Protein AF-0000000084549643 (afdb_homodimer)

Sequence (432 aa):
MKVLVIGANGQVGKHLTKMIQEKDHFEARAMIRKEEQKSYFEDLGAETVLVDLEGEVEDMVKAAEGVDAIVFTAGSGPKTGPDKTITIDLDAAVKTIQAAEKAGVKRYVMVSSFDTTREEIQNAPDSFKPYVIAKHYADEWLRGTGLDVTIVHPGGLTNDEGTGKVKADVTVDRGEIAREDVARVLLAVLENDSTIRKEFQVINGDTEVSEAVKSLMKVLVIGANGQVGKHLTKMIQEKDHFEARAMIRKEEQKSYFEDLGAETVLVDLEGEVEDMVKAAEGVDAIVFTAGSGPKTGPDKTITIDLDAAVKTIQAAEKAGVKRYVMVSSFDTTREEIQNAPDSFKPYVIAKHYADEWLRGTGLDVTIVHPGGLTNDEGTGKVKADVTVDRGEIAREDVARVLLAVLENDSTIRKEFQVINGDTEVSEAVKSL

Radius of gyration: 23.78 Å; Cα contacts (8 Å, |Δi|>4): 952; chains: 2; bounding box: 43×71×49 Å

pLDDT: mean 98.06, std 1.55, range [86.06, 99.0]

Solvent-accessible surface area (backbone atoms only — not comparable to full-atom values): 21525 Å² total; per-residue (Å²): 82,36,32,32,31,35,29,19,82,39,74,40,21,41,44,31,45,53,54,32,50,71,36,84,68,38,37,30,34,34,33,31,73,50,76,88,59,43,59,67,43,46,73,61,70,28,46,74,41,82,46,57,65,77,57,60,49,65,58,43,21,60,65,38,52,88,36,53,28,38,36,41,52,52,60,52,54,89,92,48,56,51,48,42,29,42,42,36,35,19,48,24,47,46,35,47,52,50,12,27,59,75,43,67,27,46,35,38,37,38,54,51,56,54,59,52,47,71,68,46,40,70,69,38,55,80,90,49,23,42,52,34,48,26,37,27,53,30,50,51,55,57,68,70,46,91,53,44,28,28,42,39,14,42,32,51,73,38,91,50,80,50,81,55,30,25,42,57,33,73,72,66,78,90,43,45,22,25,29,47,34,52,20,49,42,53,54,41,46,74,73,31,76,73,36,50,76,37,60,34,18,34,22,55,45,86,33,48,37,63,58,36,55,68,69,91,84,36,30,32,30,35,27,18,81,40,74,41,21,41,43,31,44,53,52,34,50,72,34,86,67,37,37,29,33,35,34,31,73,51,75,88,60,42,61,68,42,46,74,60,69,29,47,74,42,81,46,55,66,77,57,59,48,66,57,43,21,60,65,38,51,89,35,53,30,37,36,40,53,53,60,53,55,90,91,48,54,50,47,41,29,41,41,35,34,19,48,24,48,45,36,46,53,53,12,27,60,76,43,67,29,46,36,37,36,38,54,51,56,56,59,53,46,71,67,46,40,69,67,39,56,80,90,49,25,44,53,33,48,24,37,25,54,29,50,51,55,57,67,70,47,90,52,45,29,26,42,38,12,42,31,50,73,37,90,50,83,52,82,53,30,26,41,58,34,74,72,65,77,92,42,45,22,25,30,47,34,52,20,49,42,53,55,42,46,75,74,31,76,73,38,49,76,38,60,32,18,35,24,54,48,85,32,47,38,63,58,36,55,66,70,89

Foldseek 3Di:
DEEEEAQLLDPLNVLLQLVQLVDPPGAYEYEDADPVSQVSSVVSVHHYAHDDLLDALVSLLVSLAPGQEYEYPDAPDDVDALVRLQSPLAVSLLSNLVSCVVNVHQHYEYEAAQDLDPVCLVPDDPRCNSNSPRRNVSVVSNLPDNGQYEYEHEAAEDQDDADQAKAKDQDDDHAYAYSSNVSVLVVLLVVDSVRGSHYMYMHGDHHHSNVNNNVD/DEEEEAQLLDPLNVLLQLVQLVDPPGAYEYEDADPVSQVSSVVSVHHYAHDDLLDALVSLLVSLAPGQEYEYPDAPDDVDALVRLQSPLAVSLLSNLVSCVVNVHQHYEYEAAQDLDPVCLVPDDPRCNSNSPRRNVSVVSNLPDNGQYEYEHEAAEDQDDADQAKAKDQDDDHEYAYSSNVSVLVVLCVVDSVRGSHYMYMHGDHHHSNVNNNVD

Secondary structure (DSSP, 8-state):
-EEEEETTTSHHHHHHHHHHHHSTT-EEEEEES-GGGHHHHHHTT-EEEE--TTS-HHHHHHHHTT-SEEEE-----TTS-HHHIIIIIIIIHHHHHHHHHHHT--EEEEE--S--SHHHHHHS-TTTHHHHHHHHHHHHHHHTSSSEEEEEEE-EEE-SPP-SEEEEESS--S-EEEHHHHHHHHHHHHT-GGGTTEEEEEEE-SEEHHHHHHT-/-EEEEETTTSHHHHHHHHHHHHSTT-EEEEEES-GGGHHHHHHTT-EEEE--TTS-HHHHHHHHTT-SEEEE-----TTS-HHHIIIIIIIIHHHHHHHHHHHT--EEEEE--S--SHHHHHHS-TTTHHHHHHHHHHHHHHHTSSSEEEEEEE-EEE-SPP-SEEEEESS--S-EEEHHHHHHHHHHHHT-GGGTTEEEEEEE-SEEHHHHHHT-

Structure (mmCIF, N/CA/C/O backbone):
data_AF-0000000084549643-model_v1
#
loop_
_entity.id
_entity.type
_entity.pdbx_description
1 polymer 'Sugar epimerase'
#
loop_
_atom_site.group_PDB
_atom_site.id
_atom_site.type_symbol
_atom_site.label_atom_id
_atom_site.label_alt_id
_atom_site.label_comp_id
_atom_site.label_asym_id
_atom_site.label_entity_id
_atom_site.label_seq_id
_atom_site.pdbx_PDB_ins_code
_atom_site.Cartn_x
_atom_site.Cartn_y
_atom_site.Cartn_z
_atom_site.occupancy
_atom_site.B_iso_or_equiv
_atom_site.auth_seq_id
_atom_site.auth_comp_id
_atom_site.auth_asym_id
_atom_site.auth_atom_id
_atom_site.pdbx_PDB_model_num
ATOM 1 N N . MET A 1 1 ? 7.383 22.422 22.062 1 97.38 1 MET A N 1
ATOM 2 C CA . MET A 1 1 ? 7.219 21.266 21.188 1 97.38 1 MET A CA 1
ATOM 3 C C . MET A 1 1 ? 7.723 21.562 19.781 1 97.38 1 MET A C 1
ATOM 5 O O . MET A 1 1 ? 7.309 22.547 19.172 1 97.38 1 MET A O 1
ATOM 9 N N . LYS A 1 2 ? 8.703 20.797 19.297 1 98.69 2 LYS A N 1
ATOM 10 C CA . LYS A 1 2 ? 9.219 20.969 17.938 1 98.69 2 LYS A CA 1
ATOM 11 C C . LYS A 1 2 ? 8.539 20 16.969 1 98.69 2 LYS A C 1
ATOM 13 O O . LYS A 1 2 ? 8.555 18.781 17.188 1 98.69 2 LYS A O 1
ATOM 18 N N . VAL A 1 3 ? 7.922 20.562 15.906 1 98.94 3 VAL A N 1
ATOM 19 C CA . VAL A 1 3 ? 7.066 19.766 15.031 1 98.94 3 VAL A CA 1
ATOM 20 C C . VAL A 1 3 ? 7.645 19.75 13.617 1 98.94 3 VAL A C 1
ATOM 22 O O . VAL A 1 3 ? 7.883 20.812 13.031 1 98.94 3 VAL A O 1
ATOM 25 N N . LEU A 1 4 ? 7.957 18.547 13.094 1 98.94 4 LEU A N 1
ATOM 26 C CA . LEU A 1 4 ? 8.273 18.406 11.672 1 98.94 4 LEU A CA 1
ATOM 27 C C . LEU A 1 4 ? 6.996 18.422 10.828 1 98.94 4 LEU A C 1
ATOM 29 O O . LEU A 1 4 ? 6.148 17.531 10.977 1 98.94 4 LEU A O 1
ATOM 33 N N . VAL A 1 5 ? 6.871 19.438 10 1 98.94 5 VAL A N 1
ATOM 34 C CA . VAL A 1 5 ? 5.723 19.547 9.109 1 98.94 5 VAL A CA 1
ATOM 35 C C . VAL A 1 5 ? 6.102 19.031 7.719 1 98.94 5 VAL A C 1
ATOM 37 O O . VAL A 1 5 ? 6.82 19.703 6.977 1 98.94 5 VAL A O 1
ATOM 40 N N . ILE A 1 6 ? 5.609 17.875 7.414 1 98.94 6 ILE A N 1
ATOM 41 C CA . ILE A 1 6 ? 5.848 17.266 6.105 1 98.94 6 ILE A CA 1
ATOM 42 C C . ILE A 1 6 ? 4.777 17.734 5.121 1 98.94 6 ILE A C 1
ATOM 44 O O . ILE A 1 6 ? 3.58 17.594 5.379 1 98.94 6 ILE A O 1
ATOM 48 N N . GLY A 1 7 ? 5.215 18.203 4.004 1 98.31 7 GLY A N 1
ATOM 49 C CA . GLY A 1 7 ? 4.305 18.922 3.115 1 98.31 7 GLY A CA 1
ATOM 50 C C . GLY A 1 7 ? 4.098 20.375 3.508 1 98.31 7 GLY A C 1
ATOM 51 O O . GLY A 1 7 ? 2.992 20.906 3.375 1 98.31 7 GLY A O 1
ATOM 52 N N . ALA A 1 8 ? 5.105 20.969 3.984 1 98.69 8 ALA A N 1
ATOM 53 C CA . ALA A 1 8 ? 5 22.312 4.559 1 98.69 8 ALA A CA 1
ATOM 54 C C . ALA A 1 8 ? 4.641 23.344 3.49 1 98.69 8 ALA A C 1
ATOM 56 O O . ALA A 1 8 ? 3.969 24.328 3.775 1 98.69 8 ALA A O 1
ATOM 57 N N . ASN A 1 9 ? 5.078 23.109 2.293 1 97.81 9 ASN A N 1
ATOM 58 C CA . ASN A 1 9 ? 4.848 24.109 1.245 1 97.81 9 ASN A CA 1
ATOM 59 C C . ASN A 1 9 ? 3.457 23.969 0.637 1 97.81 9 ASN A C 1
ATOM 61 O O . ASN A 1 9 ? 3.064 24.766 -0.215 1 97.81 9 ASN A O 1
ATOM 65 N N . GLY A 1 10 ? 2.748 22.891 0.952 1 97.44 10 GLY A N 1
ATOM 66 C CA . GLY A 1 10 ? 1.345 22.828 0.582 1 97.44 10 GLY A CA 1
ATOM 67 C C . GLY A 1 10 ? 0.485 23.844 1.306 1 97.44 10 GLY A C 1
ATOM 68 O O . GLY A 1 10 ? 0.945 24.5 2.246 1 97.44 10 GLY A O 1
ATOM 69 N N . GLN A 1 11 ? -0.763 23.938 0.928 1 97.38 11 GLN A N 1
ATOM 70 C CA . GLN A 1 11 ? -1.649 24.969 1.45 1 97.38 11 GLN A CA 1
ATOM 71 C C . GLN A 1 11 ? -1.941 24.75 2.932 1 97.38 11 GLN A C 1
ATOM 73 O O . GLN A 1 11 ? -1.834 25.672 3.736 1 97.38 11 GLN A O 1
ATOM 78 N N . VAL A 1 12 ? -2.285 23.516 3.342 1 98.69 12 VAL A N 1
ATOM 79 C CA . VAL A 1 12 ? -2.516 23.219 4.75 1 98.69 12 VAL A CA 1
ATOM 80 C C . VAL A 1 12 ? -1.214 23.375 5.535 1 98.69 12 VAL A C 1
ATOM 82 O O . VAL A 1 12 ? -1.204 23.953 6.621 1 98.69 12 VAL A O 1
ATOM 85 N N . GLY A 1 13 ? -0.062 22.859 4.98 1 98.75 13 GLY A N 1
ATOM 86 C CA . GLY A 1 13 ? 1.237 22.906 5.633 1 98.75 13 GLY A CA 1
ATOM 87 C C . GLY A 1 13 ? 1.698 24.328 5.934 1 98.75 13 GLY A C 1
ATOM 88 O O . GLY A 1 13 ? 2.236 24.594 7.012 1 98.75 13 GLY A O 1
ATOM 89 N N . LYS A 1 14 ? 1.473 25.203 4.973 1 98.69 14 LYS A N 1
ATOM 90 C CA . LYS A 1 14 ? 1.852 26.609 5.172 1 98.69 14 LYS A CA 1
ATOM 91 C C . LYS A 1 14 ? 1.07 27.234 6.324 1 98.69 14 LYS A C 1
ATOM 93 O O . LYS A 1 14 ? 1.646 27.906 7.172 1 98.69 14 LYS A O 1
ATOM 98 N N . HIS A 1 15 ? -0.234 27.016 6.355 1 98.81 15 HIS A N 1
ATOM 99 C CA . HIS A 1 15 ? -1.05 27.531 7.453 1 98.81 15 HIS A CA 1
ATOM 100 C C . HIS A 1 15 ? -0.576 26.969 8.789 1 98.81 15 HIS A C 1
ATOM 102 O O . HIS A 1 15 ? -0.434 27.719 9.766 1 98.81 15 HIS A O 1
ATOM 108 N N . LEU A 1 16 ? -0.317 25.672 8.828 1 98.88 16 LEU A N 1
ATOM 109 C CA . LEU A 1 16 ? 0.084 25.016 10.07 1 98.88 16 LEU A CA 1
ATOM 110 C C . LEU A 1 16 ? 1.417 25.562 10.562 1 98.88 16 LEU A C 1
ATOM 112 O O . LEU A 1 16 ? 1.559 25.891 11.742 1 98.88 16 LEU A O 1
ATOM 116 N N . THR A 1 17 ? 2.398 25.672 9.617 1 98.88 17 THR A N 1
ATOM 117 C CA . THR A 1 17 ? 3.715 26.172 9.992 1 98.88 17 THR A CA 1
ATOM 118 C C . THR A 1 17 ? 3.611 27.578 10.57 1 98.88 17 THR A C 1
ATOM 120 O O . THR A 1 17 ? 4.215 27.875 11.602 1 98.88 17 THR A O 1
ATOM 123 N N . LYS A 1 18 ? 2.828 28.406 9.922 1 98.69 18 LYS A N 1
ATOM 124 C CA . LYS A 1 18 ? 2.619 29.766 10.414 1 98.69 18 LYS A CA 1
ATOM 125 C C . LYS A 1 18 ? 2.02 29.766 11.812 1 98.69 18 LYS A C 1
ATOM 127 O O . LYS A 1 18 ? 2.51 30.453 12.711 1 98.69 18 LYS A O 1
ATOM 132 N N . MET A 1 19 ? 0.993 29 12.062 1 98.56 19 MET A N 1
ATOM 133 C CA . MET A 1 19 ? 0.298 28.938 13.344 1 98.56 19 MET A CA 1
ATOM 134 C C . MET A 1 19 ? 1.221 28.406 14.438 1 98.56 19 MET A C 1
ATOM 136 O O . MET A 1 19 ? 1.183 28.891 15.57 1 98.56 19 MET A O 1
ATOM 140 N N . ILE A 1 20 ? 2.031 27.391 14.086 1 98.75 20 ILE A N 1
ATOM 141 C CA . ILE A 1 20 ? 2.982 26.828 15.047 1 98.75 20 ILE A CA 1
ATOM 142 C C . ILE A 1 20 ? 3.945 27.922 15.508 1 98.75 20 ILE A C 1
ATOM 144 O O . ILE A 1 20 ? 4.215 28.062 16.703 1 98.75 20 ILE A O 1
ATOM 148 N N . GLN A 1 21 ? 4.434 28.734 14.516 1 98.19 21 GLN A N 1
ATOM 149 C CA . GLN A 1 21 ? 5.422 29.766 14.812 1 98.19 21 GLN A CA 1
ATOM 150 C C . GLN A 1 21 ? 4.809 30.891 15.625 1 98.19 21 GLN A C 1
ATOM 152 O O . GLN A 1 21 ? 5.527 31.672 16.25 1 98.19 21 GLN A O 1
ATOM 157 N N . GLU A 1 22 ? 3.498 31 15.648 1 97.19 22 GLU A N 1
ATOM 158 C CA . GLU A 1 22 ? 2.799 32.031 16.406 1 97.19 22 GLU A CA 1
ATOM 159 C C . GLU A 1 22 ? 2.49 31.562 17.828 1 97.19 22 GLU A C 1
ATOM 161 O O . GLU A 1 22 ? 2.037 32.344 18.656 1 97.19 22 GLU A O 1
ATOM 166 N N . LYS A 1 23 ? 2.609 30.344 18.078 1 95.5 23 LYS A N 1
ATOM 167 C CA . LYS A 1 23 ? 2.328 29.75 19.391 1 95.5 23 LYS A CA 1
ATOM 168 C C . LYS A 1 23 ? 3.59 29.688 20.234 1 95.5 23 LYS A C 1
ATOM 170 O O . LYS A 1 23 ? 4.633 29.219 19.781 1 95.5 23 LYS A O 1
ATOM 175 N N . ASP A 1 24 ? 3.287 30.047 21.469 1 91.69 24 ASP A N 1
ATOM 176 C CA . ASP A 1 24 ? 4.414 29.953 22.391 1 91.69 24 ASP A CA 1
ATOM 177 C C . ASP A 1 24 ? 4.781 28.5 22.656 1 91.69 24 ASP A C 1
ATOM 179 O O . ASP A 1 24 ? 3.914 27.625 22.625 1 91.69 24 ASP A O 1
ATOM 183 N N . HIS A 1 25 ? 5.961 28.109 22.688 1 93.31 25 HIS A N 1
ATOM 184 C CA . HIS A 1 25 ? 6.5 26.812 23.094 1 93.31 25 HIS A CA 1
ATOM 185 C C . HIS A 1 25 ? 6.453 25.812 21.938 1 93.31 25 HIS A C 1
ATOM 187 O O . HIS A 1 25 ? 6.617 24.609 22.156 1 93.31 25 HIS A O 1
ATOM 193 N N . PHE A 1 26 ? 5.926 26.266 20.797 1 97.75 26 PHE A N 1
ATOM 194 C CA . PHE A 1 26 ? 6.004 25.422 19.609 1 97.75 26 PHE A CA 1
ATOM 195 C C . PHE A 1 26 ? 7.066 25.938 18.656 1 97.75 26 PHE A C 1
ATOM 197 O O . PHE A 1 26 ? 7.371 27.141 18.641 1 97.75 26 PHE A O 1
ATOM 204 N N . GLU A 1 27 ? 7.605 25.125 17.922 1 98.5 27 GLU A N 1
ATOM 205 C CA . GLU A 1 27 ? 8.523 25.422 16.828 1 98.5 27 GLU A CA 1
ATOM 206 C C . GLU A 1 27 ? 8.289 24.484 15.641 1 98.5 27 GLU A C 1
ATOM 208 O O . GLU A 1 27 ? 8.055 23.281 15.828 1 98.5 27 GLU A O 1
ATOM 213 N N . ALA A 1 28 ? 8.43 25.094 14.5 1 98.81 28 ALA A N 1
ATOM 214 C CA . ALA A 1 28 ? 8.219 24.281 13.297 1 98.81 28 ALA A CA 1
ATOM 215 C C . ALA A 1 28 ? 9.539 24.016 12.578 1 98.81 28 ALA A C 1
ATOM 217 O O . ALA A 1 28 ? 10.398 24.891 12.508 1 98.81 28 ALA A O 1
ATOM 218 N N . ARG A 1 29 ? 9.742 22.812 12.148 1 98.88 29 ARG A N 1
ATOM 219 C CA . ARG A 1 29 ? 10.664 22.438 11.078 1 98.88 29 ARG A CA 1
ATOM 220 C C . ARG A 1 29 ? 9.906 22.094 9.805 1 98.88 29 ARG A C 1
ATOM 222 O O . ARG A 1 29 ? 9.195 21.078 9.75 1 98.88 29 ARG A O 1
ATOM 229 N N . ALA A 1 30 ? 10.047 22.953 8.82 1 98.88 30 ALA A N 1
ATOM 230 C CA . ALA A 1 30 ? 9.336 22.797 7.559 1 98.88 30 ALA A CA 1
ATOM 231 C C . ALA A 1 30 ? 10.125 21.922 6.594 1 98.88 30 ALA A C 1
ATOM 233 O O . ALA A 1 30 ? 11.234 22.266 6.195 1 98.88 30 ALA A O 1
ATOM 234 N N . MET A 1 31 ? 9.562 20.766 6.266 1 98.88 31 MET A N 1
ATOM 235 C CA . MET A 1 31 ? 10.164 19.922 5.238 1 98.88 31 MET A CA 1
ATOM 236 C C . MET A 1 31 ? 9.68 20.328 3.85 1 98.88 31 MET A C 1
ATOM 238 O O . MET A 1 31 ? 8.484 20.281 3.57 1 98.88 31 MET A O 1
ATOM 242 N N . ILE A 1 32 ? 10.602 20.719 3.043 1 98.38 32 ILE A N 1
ATOM 243 C CA . ILE A 1 32 ? 10.289 21.219 1.709 1 98.38 32 ILE A CA 1
ATOM 244 C C . ILE A 1 32 ? 11.156 20.516 0.673 1 98.38 32 ILE A C 1
ATOM 246 O O . ILE A 1 32 ? 12.148 19.875 1.022 1 98.38 32 ILE A O 1
ATOM 250 N N . ARG A 1 33 ? 10.758 20.578 -0.568 1 95.75 33 ARG A N 1
ATOM 251 C CA . ARG A 1 33 ? 11.414 19.812 -1.626 1 95.75 33 ARG A CA 1
ATOM 252 C C . ARG A 1 33 ? 12.398 20.672 -2.402 1 95.75 33 ARG A C 1
ATOM 254 O O . ARG A 1 33 ? 13.336 20.172 -3.012 1 95.75 33 ARG A O 1
ATOM 261 N N . LYS A 1 34 ? 12.156 22.078 -2.389 1 95.94 34 LYS A N 1
ATOM 262 C CA . LYS A 1 34 ? 12.953 22.969 -3.215 1 95.94 34 LYS A CA 1
ATOM 263 C C . LYS A 1 34 ? 13.562 24.094 -2.377 1 95.94 34 LYS A C 1
ATOM 265 O O . LYS A 1 34 ? 12.898 24.656 -1.504 1 95.94 34 LYS A O 1
ATOM 270 N N . GLU A 1 35 ? 14.727 24.438 -2.807 1 97.19 35 GLU A N 1
ATOM 271 C CA . GLU A 1 35 ? 15.453 25.5 -2.119 1 97.19 35 GLU A CA 1
ATOM 272 C C . GLU A 1 35 ? 14.703 26.812 -2.18 1 97.19 35 GLU A C 1
ATOM 274 O O . GLU A 1 35 ? 14.711 27.594 -1.218 1 97.19 35 GLU A O 1
ATOM 279 N N . GLU A 1 36 ? 14.055 27.047 -3.283 1 97.5 36 GLU A N 1
ATOM 280 C CA . GLU A 1 36 ? 13.367 28.328 -3.504 1 97.5 36 GLU A CA 1
ATOM 281 C C . GLU A 1 36 ? 12.211 28.5 -2.531 1 97.5 36 GLU A C 1
ATOM 283 O O . GLU A 1 36 ? 11.688 29.609 -2.365 1 97.5 36 GLU A O 1
ATOM 288 N N . GLN A 1 37 ? 11.805 27.469 -1.834 1 96.75 37 GLN A N 1
ATOM 289 C CA . GLN A 1 37 ? 10.688 27.516 -0.891 1 96.75 37 GLN A CA 1
ATOM 290 C C . GLN A 1 37 ? 11.164 27.922 0.504 1 96.75 37 GLN A C 1
ATOM 292 O O . GLN A 1 37 ? 10.359 28.219 1.381 1 96.75 37 GLN A O 1
ATOM 297 N N . LYS A 1 38 ? 12.461 27.984 0.732 1 97.75 38 LYS A N 1
ATOM 298 C CA . LYS A 1 38 ? 13.062 28.141 2.057 1 97.75 38 LYS A CA 1
ATOM 299 C C . LYS A 1 38 ? 12.719 29.5 2.664 1 97.75 38 LYS A C 1
ATOM 301 O O . LYS A 1 38 ? 12.367 29.578 3.842 1 97.75 38 LYS A O 1
ATOM 306 N N . SER A 1 39 ? 12.82 30.516 1.851 1 97.5 39 SER A N 1
ATOM 307 C CA . SER A 1 39 ? 12.766 31.875 2.346 1 97.5 39 SER A CA 1
ATOM 308 C C . SER A 1 39 ? 11.453 32.156 3.064 1 97.5 39 SER A C 1
ATOM 310 O O . SER A 1 39 ? 11.43 32.812 4.109 1 97.5 39 SER A O 1
ATOM 312 N N . TYR A 1 40 ? 10.391 31.703 2.516 1 97.94 40 TYR A N 1
ATOM 313 C CA . TYR A 1 40 ? 9.078 31.906 3.125 1 97.94 40 TYR A CA 1
ATOM 314 C C . TYR A 1 40 ? 9.062 31.406 4.562 1 97.94 40 TYR A C 1
ATOM 316 O O . TYR A 1 40 ? 8.633 32.125 5.473 1 97.94 40 TYR A O 1
ATOM 324 N N . PHE A 1 41 ? 9.57 30.234 4.824 1 98.62 41 PHE A N 1
ATOM 325 C CA . PHE A 1 41 ? 9.508 29.594 6.133 1 98.62 41 PHE A CA 1
ATOM 326 C C . PHE A 1 41 ? 10.539 30.188 7.082 1 98.62 41 PHE A C 1
ATOM 328 O O . PHE A 1 41 ? 10.281 30.359 8.273 1 98.62 41 PHE A O 1
ATOM 335 N N . GLU A 1 42 ? 11.672 30.469 6.512 1 97.75 42 GLU A N 1
ATOM 336 C CA . GLU A 1 42 ? 12.695 31.125 7.328 1 97.75 42 GLU A CA 1
ATOM 337 C C . GLU A 1 42 ? 12.242 32.5 7.805 1 97.75 42 GLU A C 1
ATOM 339 O O . GLU A 1 42 ? 12.547 32.906 8.93 1 97.75 42 GLU A O 1
ATOM 344 N N . ASP A 1 43 ? 11.508 33.188 6.957 1 97.81 43 ASP A N 1
ATOM 345 C CA . ASP A 1 43 ? 10.953 34.469 7.32 1 97.81 43 ASP A CA 1
ATOM 346 C C . ASP A 1 43 ? 9.945 34.344 8.461 1 97.81 43 ASP A C 1
ATOM 348 O O . ASP A 1 43 ? 9.758 35.281 9.242 1 97.81 43 ASP A O 1
ATOM 352 N N . LEU A 1 44 ? 9.266 33.188 8.609 1 97.62 44 LEU A N 1
ATOM 353 C CA . LEU A 1 44 ? 8.336 32.938 9.695 1 97.62 44 LEU A CA 1
ATOM 354 C C . LEU A 1 44 ? 9.078 32.562 10.969 1 97.62 44 LEU A C 1
ATOM 356 O O . LEU A 1 44 ? 8.469 32.406 12.031 1 97.62 44 LEU A O 1
ATOM 360 N N . GLY A 1 45 ? 10.422 32.344 10.82 1 97.69 45 GLY A N 1
ATOM 361 C CA . GLY A 1 45 ? 11.227 31.891 11.945 1 97.69 45 GLY A CA 1
ATOM 362 C C . GLY A 1 45 ? 11.281 30.391 12.086 1 97.69 45 GLY A C 1
ATOM 363 O O . GLY A 1 45 ? 11.727 29.875 13.109 1 97.69 45 GLY A O 1
ATOM 364 N N . ALA A 1 46 ? 10.805 29.688 11.109 1 98.56 46 ALA A N 1
ATOM 365 C CA . ALA A 1 46 ? 10.797 28.234 11.156 1 98.56 46 ALA A CA 1
ATOM 366 C C . ALA A 1 46 ? 12.109 27.656 10.633 1 98.56 46 ALA A C 1
ATOM 368 O O . ALA A 1 46 ? 12.727 28.234 9.734 1 98.56 46 ALA A O 1
ATOM 369 N N . GLU A 1 47 ? 12.578 26.547 11.164 1 98.5 47 GLU A N 1
ATOM 370 C CA . GLU A 1 47 ? 13.641 25.766 10.555 1 98.5 47 GLU A CA 1
ATOM 371 C C . GLU A 1 47 ? 13.172 25.125 9.242 1 98.5 47 GLU A C 1
ATOM 373 O O . GLU A 1 47 ? 11.977 24.891 9.055 1 98.5 47 GLU A O 1
ATOM 378 N N . THR A 1 48 ? 14.117 24.953 8.336 1 98.69 48 THR A N 1
ATOM 379 C CA . THR A 1 48 ? 13.773 24.281 7.086 1 98.69 48 THR A CA 1
ATOM 380 C C . THR A 1 48 ? 14.695 23.078 6.852 1 98.69 48 THR A C 1
ATOM 382 O O . THR A 1 48 ? 15.852 23.094 7.281 1 98.69 48 THR A O 1
ATOM 385 N N . VAL A 1 49 ? 14.141 22.047 6.293 1 98.69 49 VAL A N 1
ATOM 386 C CA . VAL A 1 49 ? 14.922 20.906 5.836 1 98.69 49 VAL A CA 1
ATOM 387 C C . VAL A 1 49 ? 14.5 20.531 4.418 1 98.69 49 VAL A C 1
ATOM 389 O O . VAL A 1 49 ? 13.312 20.547 4.094 1 98.69 49 VAL A O 1
ATOM 392 N N . LEU A 1 50 ? 15.492 20.281 3.584 1 98.38 50 LEU A N 1
ATOM 393 C CA . LEU A 1 50 ? 15.266 19.891 2.195 1 98.38 50 LEU A CA 1
ATOM 394 C C . LEU A 1 50 ? 15.25 18.375 2.043 1 98.38 50 LEU A C 1
ATOM 396 O O . LEU A 1 50 ? 16.281 17.734 2.172 1 98.38 50 LEU A O 1
ATOM 400 N N . VAL A 1 51 ? 14.07 17.828 1.771 1 98.56 51 VAL A N 1
ATOM 401 C CA . VAL A 1 51 ? 13.938 16.375 1.615 1 98.56 51 VAL A CA 1
ATOM 402 C C . VAL A 1 51 ? 12.961 16.062 0.48 1 98.56 51 VAL A C 1
ATOM 404 O O . VAL A 1 51 ? 11.883 16.656 0.403 1 98.56 51 VAL A O 1
ATOM 407 N N . ASP A 1 52 ? 13.367 15.258 -0.457 1 97.62 52 ASP A N 1
ATOM 408 C CA . ASP A 1 52 ? 12.492 14.688 -1.48 1 97.62 52 ASP A CA 1
ATOM 409 C C . ASP A 1 52 ? 11.734 13.477 -0.945 1 97.62 52 ASP A C 1
ATOM 411 O O . ASP A 1 52 ? 12.336 12.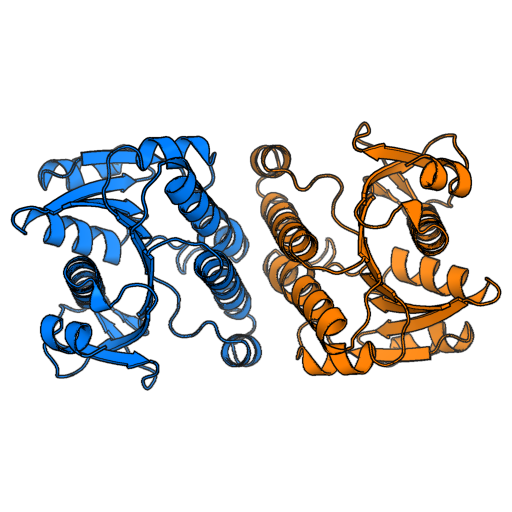445 -0.645 1 97.62 52 ASP A O 1
ATOM 415 N N . LEU A 1 53 ? 10.445 13.578 -0.894 1 98.06 53 LEU A N 1
ATOM 416 C CA . LEU A 1 53 ? 9.617 12.516 -0.323 1 98.06 53 LEU A CA 1
ATOM 417 C C . LEU A 1 53 ? 9.734 11.234 -1.146 1 98.06 53 LEU A C 1
ATOM 419 O O . LEU A 1 53 ? 9.359 10.156 -0.681 1 98.06 53 LEU A O 1
ATOM 423 N N . GLU A 1 54 ? 10.188 11.32 -2.354 1 97.56 54 GLU A N 1
ATOM 424 C CA . GLU A 1 54 ? 10.391 10.133 -3.18 1 97.56 54 GLU A CA 1
ATOM 425 C C . GLU A 1 54 ? 11.797 9.57 -2.994 1 97.56 54 GLU A C 1
ATOM 427 O O . GLU A 1 54 ? 12.148 8.562 -3.611 1 97.56 54 GLU A O 1
ATOM 432 N N . GLY A 1 55 ? 12.555 10.25 -2.154 1 97.25 55 GLY A N 1
ATOM 433 C CA . GLY A 1 55 ? 13.922 9.82 -1.909 1 97.25 55 GLY A CA 1
ATOM 434 C C . GLY A 1 55 ? 14.031 8.734 -0.856 1 97.25 55 GLY A C 1
ATOM 435 O O . GLY A 1 55 ? 13.117 7.918 -0.703 1 97.25 55 GLY A O 1
ATOM 436 N N . GLU A 1 56 ? 15.164 8.695 -0.092 1 97.12 56 GLU A N 1
ATOM 437 C CA . GLU A 1 56 ? 15.508 7.613 0.828 1 97.12 56 GLU A CA 1
ATOM 438 C C . GLU A 1 56 ? 14.922 7.859 2.213 1 97.12 56 GLU A C 1
ATOM 440 O O . GLU A 1 56 ? 14.844 9.008 2.668 1 97.12 56 GLU A O 1
ATOM 445 N N . VAL A 1 57 ? 14.594 6.762 2.889 1 98.06 57 VAL A N 1
ATOM 446 C CA . VAL A 1 57 ? 14.07 6.816 4.25 1 98.06 57 VAL A CA 1
ATOM 447 C C . VAL A 1 57 ? 15.062 7.551 5.152 1 98.06 57 VAL A C 1
ATOM 449 O O . VAL A 1 57 ? 14.664 8.32 6.031 1 98.06 57 VAL A O 1
ATOM 452 N N . GLU A 1 58 ? 16.328 7.383 4.898 1 98.25 58 GLU A N 1
ATOM 453 C CA . GLU A 1 58 ? 17.375 7.945 5.754 1 98.25 58 GLU A CA 1
ATOM 454 C C . GLU A 1 58 ? 17.312 9.469 5.758 1 98.25 58 GLU A C 1
ATOM 456 O O . GLU A 1 58 ? 17.609 10.102 6.773 1 98.25 58 GLU A O 1
ATOM 461 N N . ASP A 1 59 ? 16.969 10.039 4.637 1 98.44 59 ASP A N 1
ATOM 462 C CA . ASP A 1 59 ? 16.828 11.492 4.578 1 98.44 59 ASP A CA 1
ATOM 463 C C . ASP A 1 59 ? 15.664 11.969 5.453 1 98.44 59 ASP A C 1
ATOM 465 O O . ASP A 1 59 ? 15.75 13.023 6.074 1 98.44 59 ASP A O 1
ATOM 469 N N . MET A 1 60 ? 14.633 11.188 5.559 1 98.69 60 MET A N 1
ATOM 470 C CA . MET A 1 60 ? 13.477 11.516 6.387 1 98.69 60 MET A CA 1
ATOM 471 C C . MET A 1 60 ? 13.805 11.328 7.867 1 98.69 60 MET A C 1
ATOM 473 O O . MET A 1 60 ? 13.312 12.078 8.711 1 98.69 60 MET A O 1
ATOM 477 N N . VAL A 1 61 ? 14.641 10.289 8.133 1 98.88 61 VAL A N 1
ATOM 478 C CA . VAL A 1 61 ? 15.086 10.078 9.508 1 98.88 61 VAL A CA 1
ATOM 479 C C . VAL A 1 61 ? 15.883 11.289 9.984 1 98.88 61 VAL A C 1
ATOM 481 O O . VAL A 1 61 ? 15.633 11.812 11.078 1 98.88 61 VAL A O 1
ATOM 484 N N . LYS A 1 62 ? 16.766 11.758 9.125 1 98.81 62 LYS A N 1
ATOM 485 C CA . LYS A 1 62 ? 17.578 12.922 9.469 1 98.81 62 LYS A CA 1
ATOM 486 C C . LYS A 1 62 ? 16.703 14.148 9.711 1 98.81 62 LYS A C 1
ATOM 488 O O . LYS A 1 62 ? 16.922 14.906 10.648 1 98.81 62 LYS A O 1
ATOM 493 N N . ALA A 1 63 ? 15.727 14.297 8.875 1 98.81 63 ALA A N 1
ATOM 494 C CA . ALA A 1 63 ? 14.805 15.422 9.008 1 98.81 63 ALA A CA 1
ATOM 495 C C . ALA A 1 63 ? 14.023 15.336 10.312 1 98.81 63 ALA A C 1
ATOM 497 O O . ALA A 1 63 ? 13.633 16.359 10.883 1 98.81 63 ALA A O 1
ATOM 498 N N . ALA A 1 64 ? 13.805 14.141 10.836 1 98.81 64 ALA A N 1
ATOM 499 C CA . ALA A 1 64 ? 12.961 13.914 12 1 98.81 64 ALA A CA 1
ATOM 500 C C . ALA A 1 64 ? 13.773 14 13.297 1 98.81 64 ALA A C 1
ATOM 502 O O . ALA A 1 64 ? 13.203 14.031 14.391 1 98.81 64 ALA A O 1
ATOM 503 N N . GLU A 1 65 ? 15.094 13.984 13.156 1 98.5 65 GLU A N 1
ATOM 504 C CA . GLU A 1 65 ? 15.945 13.992 14.344 1 98.5 65 GLU A CA 1
ATOM 505 C C . GLU A 1 65 ? 15.68 15.227 15.203 1 98.5 65 GLU A C 1
ATOM 507 O O . GLU A 1 65 ? 15.68 16.344 14.695 1 98.5 65 GLU A O 1
ATOM 512 N N . GLY A 1 66 ? 15.391 15.008 16.5 1 98.19 66 GLY A N 1
ATOM 513 C CA . GLY A 1 66 ? 15.297 16.094 17.469 1 98.19 66 GLY A CA 1
ATOM 514 C C . GLY A 1 66 ? 13.914 16.719 17.531 1 98.19 66 GLY A C 1
ATOM 515 O O . GLY A 1 66 ? 13.695 17.656 18.281 1 98.19 66 GLY A O 1
ATOM 516 N N . VAL A 1 67 ? 12.984 16.234 16.75 1 98.69 67 VAL A N 1
ATOM 517 C CA . VAL A 1 67 ? 11.648 16.812 16.844 1 98.69 67 VAL A CA 1
ATOM 518 C C . VAL A 1 67 ? 10.797 16 17.828 1 98.69 67 VAL A C 1
ATOM 520 O O . VAL A 1 67 ? 11.141 14.859 18.156 1 98.69 67 VAL A O 1
ATOM 523 N N . ASP A 1 68 ? 9.711 16.641 18.25 1 98.75 68 ASP A N 1
ATOM 524 C CA . ASP A 1 68 ? 8.82 16 19.219 1 98.75 68 ASP A CA 1
ATOM 525 C C . ASP A 1 68 ? 7.641 15.328 18.531 1 98.75 68 ASP A C 1
ATOM 527 O O . ASP A 1 68 ? 7.059 14.383 19.062 1 98.75 68 ASP A O 1
ATOM 531 N N . ALA A 1 69 ? 7.281 15.828 17.375 1 98.94 69 ALA A N 1
ATOM 532 C CA . ALA A 1 69 ? 6.113 15.336 16.641 1 98.94 69 ALA A CA 1
ATOM 533 C C . ALA A 1 69 ? 6.293 15.523 15.133 1 98.94 69 ALA A C 1
ATOM 535 O O . ALA A 1 69 ? 7.062 16.391 14.695 1 98.94 69 ALA A O 1
ATOM 536 N N . ILE A 1 70 ? 5.648 14.695 14.375 1 98.94 70 ILE A N 1
ATOM 537 C CA . ILE A 1 70 ? 5.574 14.797 12.922 1 98.94 70 ILE A CA 1
ATOM 538 C C . ILE A 1 70 ? 4.121 14.969 12.492 1 98.94 70 ILE A C 1
ATOM 540 O O . ILE A 1 70 ? 3.229 14.297 13.008 1 98.94 70 ILE A O 1
ATOM 544 N N . VAL A 1 71 ? 3.873 15.922 11.672 1 99 71 VAL A N 1
ATOM 545 C CA . VAL A 1 71 ? 2.582 16.062 11.016 1 99 71 VAL A CA 1
ATOM 546 C C . VAL A 1 71 ? 2.75 15.883 9.508 1 99 71 VAL A C 1
ATOM 548 O O . VAL A 1 71 ? 3.52 16.609 8.867 1 99 71 VAL A O 1
ATOM 551 N N . PHE A 1 72 ? 2.109 14.898 8.977 1 98.94 72 PHE A N 1
ATOM 552 C CA . PHE A 1 72 ? 2.141 14.617 7.543 1 98.94 72 PHE A CA 1
ATOM 553 C C . PHE A 1 72 ? 0.963 15.281 6.836 1 98.94 72 PHE A C 1
ATOM 555 O O . PHE A 1 72 ? -0.176 14.828 6.957 1 98.94 72 PHE A O 1
ATOM 562 N N . THR A 1 73 ? 1.245 16.328 6.102 1 98.81 73 THR A N 1
ATOM 563 C CA . THR A 1 73 ? 0.2 17.031 5.363 1 98.81 73 THR A CA 1
ATOM 564 C C . THR A 1 73 ? 0.437 16.922 3.859 1 98.81 73 THR A C 1
ATOM 566 O O . THR A 1 73 ? -0.231 17.609 3.072 1 98.81 73 THR A O 1
ATOM 569 N N . ALA A 1 74 ? 1.405 16.125 3.484 1 98.19 74 ALA A N 1
ATOM 570 C CA . ALA A 1 74 ? 1.762 16.016 2.072 1 98.19 74 ALA A CA 1
ATOM 571 C C . ALA A 1 74 ? 0.737 15.188 1.307 1 98.19 74 ALA A C 1
ATOM 573 O O . ALA A 1 74 ? 0.087 14.312 1.881 1 98.19 74 ALA A O 1
ATOM 574 N N . GLY A 1 75 ? 0.619 15.453 0.107 1 96.5 75 GLY A N 1
ATOM 575 C CA . GLY A 1 75 ? -0.138 14.758 -0.922 1 96.5 75 GLY A CA 1
ATOM 576 C C . GLY A 1 75 ? 0.328 15.086 -2.328 1 96.5 75 GLY A C 1
ATOM 577 O O . GLY A 1 75 ? 0.868 16.172 -2.574 1 96.5 75 GLY A O 1
ATOM 578 N N . SER A 1 76 ? 0.089 14.172 -3.176 1 94 76 SER A N 1
ATOM 579 C CA . SER A 1 76 ? 0.545 14.414 -4.543 1 94 76 SER A CA 1
ATOM 580 C C . SER A 1 76 ? -0.255 15.523 -5.207 1 94 76 SER A C 1
ATOM 582 O O . SER A 1 76 ? 0.251 16.219 -6.094 1 94 76 SER A O 1
ATOM 584 N N . GLY A 1 77 ? -1.431 15.672 -4.828 1 90.19 77 GLY A N 1
ATOM 585 C CA . GLY A 1 77 ? -2.248 16.766 -5.32 1 90.19 77 GLY A CA 1
ATOM 586 C C . GLY A 1 77 ? -3.078 16.391 -6.535 1 90.19 77 GLY A C 1
ATOM 587 O O . GLY A 1 77 ? -2.793 15.398 -7.207 1 90.19 77 GLY A O 1
ATOM 588 N N . PRO A 1 78 ? -4.043 17.172 -6.852 1 86.06 78 PRO A N 1
ATOM 589 C CA . PRO A 1 78 ? -5.027 16.859 -7.891 1 86.06 78 PRO A CA 1
ATOM 590 C C . PRO A 1 78 ? -4.449 16.969 -9.297 1 86.06 78 PRO A C 1
ATOM 592 O O . PRO A 1 78 ? -5.062 16.5 -10.258 1 86.06 78 PRO A O 1
ATOM 595 N N . LYS A 1 79 ? -3.35 17.656 -9.461 1 91.31 79 LYS A N 1
ATOM 596 C CA . LYS A 1 79 ? -2.783 17.859 -10.789 1 91.31 79 LYS A CA 1
ATOM 597 C C . LYS A 1 79 ? -1.862 16.719 -11.18 1 91.31 79 LYS A C 1
ATOM 599 O O . LYS A 1 79 ? -1.32 16.688 -12.289 1 91.31 79 LYS A O 1
ATOM 604 N N . THR A 1 80 ? -1.682 15.734 -10.281 1 93.31 80 THR A N 1
ATOM 605 C CA . THR A 1 80 ? -0.832 14.586 -10.57 1 93.31 80 THR A CA 1
ATOM 606 C C . THR A 1 80 ? -1.674 13.336 -10.812 1 93.31 80 THR A C 1
ATOM 608 O O . THR A 1 80 ? -2.885 13.344 -10.578 1 93.31 80 THR A O 1
ATOM 611 N N . GLY A 1 81 ? -1.001 12.32 -11.422 1 93.62 81 GLY A N 1
ATOM 612 C CA . GLY A 1 81 ? -1.683 11.07 -11.711 1 93.62 81 GLY A CA 1
ATOM 613 C C . GLY A 1 81 ? -1.479 10.016 -10.633 1 93.62 81 GLY A C 1
ATOM 614 O O . GLY A 1 81 ? -0.854 10.289 -9.602 1 93.62 81 GLY A O 1
ATOM 615 N N . PRO A 1 82 ? -2.102 8.828 -10.883 1 96 82 PRO A N 1
ATOM 616 C CA . PRO A 1 82 ? -2 7.75 -9.891 1 96 82 PRO A CA 1
ATOM 617 C C . PRO A 1 82 ? -0.555 7.363 -9.594 1 96 82 PRO A C 1
ATOM 619 O O . PRO A 1 82 ? -0.271 6.812 -8.523 1 96 82 PRO A O 1
ATOM 622 N N . ASP A 1 83 ? 0.35 7.582 -10.547 1 96.94 83 ASP A N 1
ATOM 623 C CA . ASP A 1 83 ? 1.76 7.293 -10.297 1 96.94 83 ASP A CA 1
ATOM 624 C C . ASP A 1 83 ? 2.275 8.07 -9.086 1 96.94 83 ASP A C 1
ATOM 626 O O . ASP A 1 83 ? 2.906 7.496 -8.195 1 96.94 83 ASP A O 1
ATOM 630 N N . LYS A 1 84 ? 1.953 9.336 -9.023 1 97.5 84 LYS A N 1
ATOM 631 C CA . LYS A 1 84 ? 2.398 10.156 -7.902 1 97.5 84 LYS A CA 1
ATOM 632 C C . LYS A 1 84 ? 1.574 9.875 -6.652 1 97.5 84 LYS A C 1
ATOM 634 O O . LYS A 1 84 ? 2.08 9.977 -5.531 1 97.5 84 LYS A O 1
ATOM 639 N N . THR A 1 85 ? 0.283 9.461 -6.844 1 98.06 85 THR A N 1
ATOM 640 C CA . THR A 1 85 ? -0.514 9.008 -5.707 1 98.06 85 THR A CA 1
ATOM 641 C C . THR A 1 85 ? 0.184 7.867 -4.98 1 98.06 85 THR A C 1
ATOM 643 O O . THR A 1 85 ? 0.311 7.891 -3.754 1 98.06 85 THR A O 1
ATOM 646 N N . ILE A 1 86 ? 0.731 6.949 -5.68 1 98.44 86 ILE A N 1
ATOM 647 C CA . ILE A 1 86 ? 1.4 5.793 -5.094 1 98.44 86 ILE A CA 1
ATOM 648 C C . ILE A 1 86 ? 2.707 6.23 -4.438 1 98.44 86 ILE A C 1
ATOM 650 O O . ILE A 1 86 ? 3.006 5.824 -3.311 1 98.44 86 ILE A O 1
ATOM 654 N N . THR A 1 87 ? 3.48 7.086 -5.086 1 98.56 87 THR A N 1
ATOM 655 C CA . THR A 1 87 ? 4.812 7.41 -4.59 1 98.56 87 THR A CA 1
ATOM 656 C C . THR A 1 87 ? 4.73 8.367 -3.4 1 98.56 87 THR A C 1
ATOM 658 O O . THR A 1 87 ? 5.559 8.305 -2.49 1 98.56 87 THR A O 1
ATOM 661 N N . ILE A 1 88 ? 3.68 9.195 -3.363 1 98.5 88 ILE A N 1
ATOM 662 C CA . ILE A 1 88 ? 3.629 10.234 -2.336 1 98.5 88 ILE A CA 1
ATOM 663 C C . ILE A 1 88 ? 2.637 9.828 -1.248 1 98.5 88 ILE A C 1
ATOM 665 O O . ILE A 1 88 ? 3.016 9.648 -0.088 1 98.5 88 ILE A O 1
ATOM 669 N N . ASP A 1 89 ? 1.405 9.555 -1.625 1 98.69 89 ASP A N 1
ATOM 670 C CA . ASP A 1 89 ? 0.328 9.375 -0.658 1 98.69 89 ASP A CA 1
ATOM 671 C C . ASP A 1 89 ? 0.437 8.016 0.036 1 98.69 89 ASP A C 1
ATOM 673 O O . ASP A 1 89 ? -0.138 7.816 1.106 1 98.69 89 ASP A O 1
ATOM 677 N N . LEU A 1 90 ? 1.154 7.121 -0.598 1 98.88 90 LEU A N 1
ATOM 678 C CA . LEU A 1 90 ? 1.376 5.828 0.04 1 98.88 90 LEU A CA 1
ATOM 679 C C . LEU A 1 90 ? 2.832 5.676 0.466 1 98.88 90 LEU A C 1
ATOM 681 O O . LEU A 1 90 ? 3.139 5.695 1.66 1 98.88 90 LEU A O 1
ATOM 685 N N . ASP A 1 91 ? 3.746 5.621 -0.422 1 98.88 91 ASP A N 1
ATOM 686 C CA . ASP A 1 91 ? 5.129 5.25 -0.129 1 98.88 91 ASP A CA 1
ATOM 687 C C . ASP A 1 91 ? 5.797 6.289 0.766 1 98.88 91 ASP A C 1
ATOM 689 O O . ASP A 1 91 ? 6.441 5.941 1.758 1 98.88 91 ASP A O 1
ATOM 6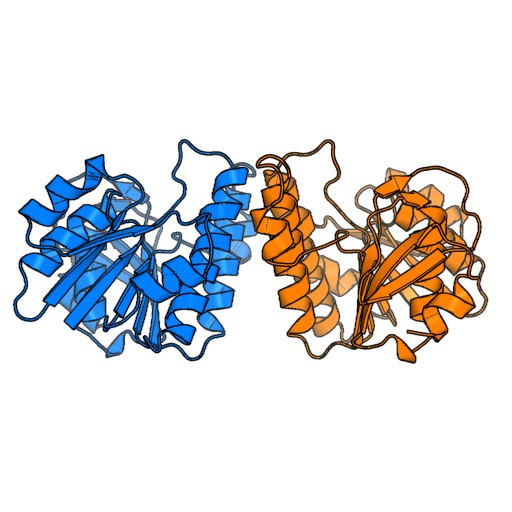93 N N . ALA A 1 92 ? 5.703 7.559 0.377 1 98.81 92 ALA A N 1
ATOM 694 C CA . ALA A 1 92 ? 6.309 8.609 1.191 1 98.81 92 ALA A CA 1
ATOM 695 C C . ALA A 1 92 ? 5.703 8.633 2.592 1 98.81 92 ALA A C 1
ATOM 697 O O . ALA A 1 92 ? 6.418 8.797 3.582 1 98.81 92 ALA A O 1
ATOM 698 N N . ALA A 1 93 ? 4.359 8.523 2.656 1 98.88 93 ALA A N 1
ATOM 699 C CA . ALA A 1 93 ? 3.709 8.477 3.963 1 98.88 93 ALA A CA 1
ATOM 700 C C . ALA A 1 93 ? 4.297 7.367 4.828 1 98.88 93 ALA A C 1
ATOM 702 O O . ALA A 1 93 ? 4.727 7.613 5.957 1 98.88 93 ALA A O 1
ATOM 703 N N . VAL A 1 94 ? 4.398 6.164 4.281 1 98.88 94 VAL A N 1
ATOM 704 C CA . VAL A 1 94 ? 4.91 5.031 5.043 1 98.88 94 VAL A CA 1
ATOM 705 C C . VAL A 1 94 ? 6.375 5.262 5.395 1 98.88 94 VAL A C 1
ATOM 707 O O . VAL A 1 94 ? 6.805 4.973 6.516 1 98.88 94 VAL A O 1
ATOM 710 N N . LYS A 1 95 ? 7.168 5.809 4.465 1 98.81 95 LYS A N 1
ATOM 711 C CA . LYS A 1 95 ? 8.578 6.078 4.742 1 98.81 95 LYS A CA 1
ATOM 712 C C . LYS A 1 95 ? 8.734 7.066 5.895 1 98.81 95 LYS A C 1
ATOM 714 O O . LYS A 1 95 ? 9.633 6.922 6.723 1 98.81 95 LYS A O 1
ATOM 719 N N . THR A 1 96 ? 7.844 8.039 5.965 1 98.88 96 THR A N 1
ATOM 720 C CA . THR A 1 96 ? 7.953 9.008 7.047 1 98.88 96 THR A CA 1
ATOM 721 C C . THR A 1 96 ? 7.512 8.398 8.375 1 98.88 96 THR A C 1
ATOM 723 O O . THR A 1 96 ? 8.023 8.766 9.43 1 98.88 96 THR A O 1
ATOM 726 N N . ILE A 1 97 ? 6.555 7.465 8.336 1 98.88 97 ILE A N 1
ATOM 727 C CA . ILE A 1 97 ? 6.176 6.711 9.531 1 98.88 97 ILE A CA 1
ATOM 728 C C . ILE A 1 97 ? 7.367 5.895 10.023 1 98.88 97 ILE A C 1
ATOM 730 O O . ILE A 1 97 ? 7.691 5.914 11.211 1 98.88 97 ILE A O 1
ATOM 734 N N . GLN A 1 98 ? 8.023 5.215 9.086 1 98.69 98 GLN A N 1
ATOM 735 C CA . GLN A 1 98 ? 9.227 4.461 9.422 1 98.69 98 GLN A CA 1
ATOM 736 C C . GLN A 1 98 ? 10.312 5.375 9.984 1 98.69 98 GLN A C 1
ATOM 738 O O . GLN A 1 98 ? 11.008 5.016 10.938 1 98.69 98 GLN A O 1
ATOM 743 N N . ALA A 1 99 ? 10.453 6.523 9.383 1 98.81 99 ALA A N 1
ATOM 744 C CA . ALA A 1 99 ? 11.445 7.496 9.836 1 98.81 99 ALA A CA 1
ATOM 745 C C . ALA A 1 99 ? 11.164 7.945 11.266 1 98.81 99 ALA A C 1
ATOM 747 O O . ALA A 1 99 ? 12.094 8.133 12.055 1 98.81 99 ALA A O 1
ATOM 748 N N . ALA A 1 100 ? 9.891 8.188 11.586 1 98.88 100 ALA A N 1
ATOM 749 C CA . ALA A 1 100 ? 9.516 8.547 12.953 1 98.88 100 ALA A CA 1
ATOM 750 C C . ALA A 1 100 ? 9.992 7.5 13.953 1 98.88 100 ALA A C 1
ATOM 752 O O . ALA A 1 100 ? 10.609 7.836 14.961 1 98.88 100 ALA A O 1
ATOM 753 N N . GLU A 1 101 ? 9.695 6.254 13.625 1 98.75 101 GLU A N 1
ATOM 754 C CA . GLU A 1 101 ? 10.102 5.156 14.5 1 98.75 101 GLU A CA 1
ATOM 755 C C . GLU A 1 101 ? 11.625 5.102 14.648 1 98.75 101 GLU A C 1
ATOM 757 O O . GLU A 1 101 ? 12.141 4.977 15.758 1 98.75 101 GLU A O 1
ATOM 762 N N . LYS A 1 102 ? 12.352 5.211 13.578 1 98.56 102 LYS A N 1
ATOM 763 C CA . LYS A 1 102 ? 13.812 5.113 13.578 1 98.56 102 LYS A CA 1
ATOM 764 C C . LYS A 1 102 ? 14.438 6.289 14.32 1 98.56 102 LYS A C 1
ATOM 766 O O . LYS A 1 102 ? 15.469 6.133 14.977 1 98.56 102 LYS A O 1
ATOM 771 N N . ALA A 1 103 ? 13.797 7.438 14.211 1 98.69 103 ALA A N 1
ATOM 772 C CA . ALA A 1 103 ? 14.328 8.648 14.828 1 98.69 103 ALA A CA 1
ATOM 773 C C . ALA A 1 103 ? 13.891 8.758 16.281 1 98.69 103 ALA A C 1
ATOM 775 O O . ALA A 1 103 ? 14.32 9.656 17.016 1 98.69 103 ALA A O 1
ATOM 776 N N . GLY A 1 104 ? 12.969 7.883 16.719 1 98.5 104 GLY A N 1
ATOM 777 C CA . GLY A 1 104 ? 12.484 7.895 18.094 1 98.5 104 GLY A CA 1
ATOM 778 C C . GLY A 1 104 ? 11.422 8.953 18.328 1 98.5 104 GLY A C 1
ATOM 779 O O . GLY A 1 104 ? 11.242 9.406 19.469 1 98.5 104 GLY A O 1
ATOM 780 N N . VAL A 1 105 ? 10.82 9.445 17.281 1 98.75 105 VAL A N 1
ATOM 781 C CA . VAL A 1 105 ? 9.711 10.383 17.422 1 98.75 105 VAL A CA 1
ATOM 782 C C . VAL A 1 105 ? 8.406 9.625 17.641 1 98.75 105 VAL A C 1
ATOM 784 O O . VAL A 1 105 ? 7.945 8.906 16.75 1 98.75 105 VAL A O 1
ATOM 787 N N . LYS A 1 106 ? 7.758 9.781 18.703 1 98.31 106 LYS A N 1
ATOM 788 C CA . LYS A 1 106 ? 6.605 8.953 19.062 1 98.31 106 LYS A CA 1
ATOM 789 C C . LYS A 1 106 ? 5.312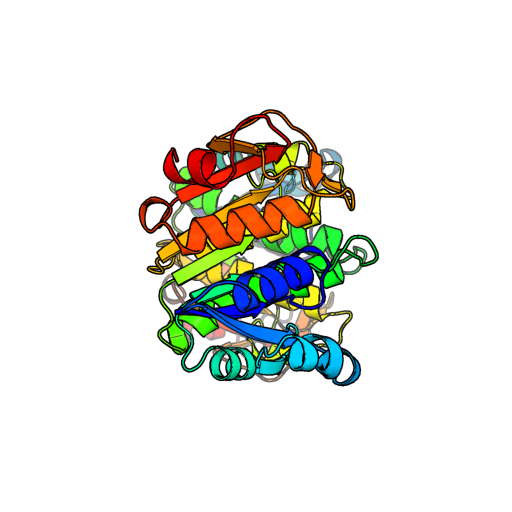 9.555 18.516 1 98.31 106 LYS A C 1
ATOM 791 O O . LYS A 1 106 ? 4.422 8.828 18.062 1 98.31 106 LYS A O 1
ATOM 796 N N . ARG A 1 107 ? 5.148 10.906 18.562 1 98.88 107 ARG A N 1
ATOM 797 C CA . ARG A 1 107 ? 3.902 11.578 18.203 1 98.88 107 ARG A CA 1
ATOM 798 C C . ARG A 1 107 ? 3.811 11.797 16.703 1 98.88 107 ARG A C 1
ATOM 800 O O . ARG A 1 107 ? 4.688 12.43 16.094 1 98.88 107 ARG A O 1
ATOM 807 N N . TYR A 1 108 ? 2.785 11.25 15.992 1 98.94 108 TYR A N 1
ATOM 808 C CA . TYR A 1 108 ? 2.598 11.32 14.547 1 98.94 108 TYR A CA 1
ATOM 809 C C . TYR A 1 108 ? 1.148 11.648 14.195 1 98.94 108 TYR A C 1
ATOM 811 O O . TYR A 1 108 ? 0.231 10.93 14.602 1 98.94 108 TYR A O 1
ATOM 819 N N . VAL A 1 109 ? 0.927 12.742 13.5 1 98.94 109 VAL A N 1
ATOM 820 C CA . VAL A 1 109 ? -0.403 13.141 13.047 1 98.94 109 VAL A CA 1
ATOM 821 C C . VAL A 1 109 ? -0.479 13.055 11.523 1 98.94 109 VAL A C 1
ATOM 823 O O . VAL A 1 109 ? 0.342 13.656 10.82 1 98.94 109 VAL A O 1
ATOM 826 N N . MET A 1 110 ? -1.426 12.328 11.008 1 98.94 110 MET A N 1
ATOM 827 C CA . MET A 1 110 ? -1.624 12.102 9.578 1 98.94 110 MET A CA 1
ATOM 828 C C . MET A 1 110 ? -2.859 12.844 9.078 1 98.94 110 MET A C 1
ATOM 830 O O . MET A 1 110 ? -3.949 12.688 9.633 1 98.94 110 MET A O 1
ATOM 834 N N . VAL A 1 111 ? -2.666 13.727 8.141 1 98.94 111 VAL A N 1
ATOM 835 C CA . VAL A 1 111 ? -3.814 14.195 7.375 1 98.94 111 VAL A CA 1
ATOM 836 C C . VAL A 1 111 ? -4.148 13.195 6.273 1 98.94 111 VAL A C 1
ATOM 838 O O . VAL A 1 111 ? -3.422 13.086 5.281 1 98.94 111 VAL A O 1
ATOM 841 N N . SER A 1 112 ? -5.227 12.484 6.422 1 98.75 112 SER A N 1
ATOM 842 C CA . SER A 1 112 ? -5.66 11.461 5.477 1 98.75 112 SER A CA 1
ATOM 843 C C . SER A 1 112 ? -6.773 11.977 4.574 1 98.75 112 SER A C 1
ATOM 845 O O . SER A 1 112 ? -6.938 13.188 4.418 1 98.75 112 SER A O 1
ATOM 847 N N . SER A 1 113 ? -7.383 11.211 3.709 1 98.12 113 SER A N 1
ATOM 848 C CA . SER A 1 113 ? -8.586 11.578 2.975 1 98.12 113 SER A CA 1
ATOM 849 C C . SER A 1 113 ? -9.828 11.484 3.861 1 98.12 113 SER A C 1
ATOM 851 O O . SER A 1 113 ? -9.758 10.961 4.977 1 98.12 113 SER A O 1
ATOM 853 N N . PHE A 1 114 ? -10.938 12.008 3.406 1 98.69 114 PHE A N 1
ATOM 854 C CA . PHE A 1 114 ? -12.164 12.109 4.191 1 98.69 114 PHE A CA 1
ATOM 855 C C . PHE A 1 114 ? -12.594 10.75 4.715 1 98.69 114 PHE A C 1
ATOM 857 O O . PHE A 1 114 ? -13.039 10.625 5.855 1 98.69 114 PHE A O 1
ATOM 864 N N . ASP A 1 115 ? -12.516 9.742 3.906 1 98.62 115 ASP A N 1
ATOM 865 C CA . ASP A 1 115 ? -12.914 8.383 4.234 1 98.62 115 ASP A CA 1
ATOM 866 C C . ASP A 1 115 ? -12.031 7.363 3.514 1 98.62 115 ASP A C 1
ATOM 868 O O . ASP A 1 115 ? -11.891 7.41 2.291 1 98.62 115 ASP A O 1
ATOM 872 N N . THR A 1 116 ? -11.422 6.434 4.312 1 98.56 116 THR A N 1
ATOM 873 C CA . THR A 1 116 ? -10.508 5.465 3.721 1 98.56 116 THR A CA 1
ATOM 874 C C . THR A 1 116 ? -10.992 4.043 3.967 1 98.56 116 THR A C 1
ATOM 876 O O . THR A 1 116 ? -10.203 3.096 3.949 1 98.56 116 THR A O 1
ATOM 879 N N . THR A 1 117 ? -12.289 3.906 4.301 1 98.12 117 THR A N 1
ATOM 880 C CA . THR A 1 117 ? -12.883 2.596 4.551 1 98.12 117 THR A CA 1
ATOM 881 C C . THR A 1 117 ? -13 1.8 3.254 1 98.12 117 THR A C 1
ATOM 883 O O . THR A 1 117 ? -12.945 2.371 2.162 1 98.12 117 THR A O 1
ATOM 886 N N . ARG A 1 118 ? -13.203 0.503 3.408 1 97.94 118 ARG A N 1
ATOM 887 C CA . ARG A 1 118 ? -13.453 -0.357 2.256 1 97.94 118 ARG A CA 1
ATOM 888 C C . ARG A 1 118 ? -14.695 0.093 1.498 1 97.94 118 ARG A C 1
ATOM 890 O O . ARG A 1 118 ? -14.727 0.062 0.266 1 97.94 118 ARG A O 1
ATOM 897 N N . GLU A 1 119 ? -15.719 0.456 2.203 1 97.81 119 GLU A N 1
ATOM 898 C CA . GLU A 1 119 ? -16.953 0.941 1.585 1 97.81 119 GLU A CA 1
ATOM 899 C C . GLU A 1 119 ? -16.688 2.154 0.698 1 97.81 119 GLU A C 1
ATOM 901 O O . GLU A 1 119 ? -17.203 2.24 -0.418 1 97.81 119 GLU A O 1
ATOM 906 N N . GLU A 1 120 ? -15.898 3.09 1.19 1 98.38 120 GLU A N 1
ATOM 907 C CA . GLU A 1 120 ? -15.555 4.266 0.397 1 98.38 120 GLU A CA 1
ATOM 908 C C . GLU A 1 120 ? -14.781 3.875 -0.861 1 98.38 120 GLU A C 1
ATOM 910 O O . GLU A 1 120 ? -15.047 4.402 -1.944 1 98.38 120 GLU A O 1
ATOM 915 N N . ILE A 1 121 ? -13.797 2.918 -0.726 1 98.44 121 ILE A N 1
ATOM 916 C CA . ILE A 1 121 ? -13.031 2.457 -1.877 1 98.44 121 ILE A CA 1
ATOM 917 C C . ILE A 1 121 ? -13.977 1.9 -2.938 1 98.44 121 ILE A C 1
ATOM 919 O O . ILE A 1 121 ? -13.875 2.248 -4.117 1 98.44 121 ILE A O 1
ATOM 923 N N . GLN A 1 122 ? -14.914 1.067 -2.518 1 97.69 122 GLN A N 1
ATOM 924 C CA . GLN A 1 122 ? -15.805 0.379 -3.443 1 97.69 122 GLN A CA 1
ATOM 925 C C . GLN A 1 122 ? -16.75 1.362 -4.125 1 97.69 122 GLN A C 1
ATOM 927 O O . GLN A 1 122 ? -17.125 1.173 -5.285 1 97.69 122 GLN A O 1
ATOM 932 N N . ASN A 1 123 ? -17.109 2.443 -3.461 1 97.31 123 ASN A N 1
ATOM 933 C CA . ASN A 1 123 ? -18.109 3.383 -3.975 1 97.31 123 ASN A CA 1
ATOM 934 C C . ASN A 1 123 ? -17.453 4.539 -4.723 1 97.31 123 ASN A C 1
ATOM 936 O O . ASN A 1 123 ? -18.125 5.328 -5.379 1 97.31 123 ASN A O 1
ATOM 940 N N . ALA A 1 124 ? -16.141 4.68 -4.582 1 97.25 124 ALA A N 1
ATOM 941 C CA . ALA A 1 124 ? -15.445 5.785 -5.223 1 97.25 124 ALA A CA 1
ATOM 942 C C . ALA A 1 124 ? -15.461 5.641 -6.742 1 97.25 124 ALA A C 1
ATOM 944 O O . ALA A 1 124 ? -15.43 4.523 -7.266 1 97.25 124 ALA A O 1
ATOM 945 N N . PRO A 1 125 ? -15.578 6.828 -7.465 1 96.56 125 PRO A N 1
ATOM 946 C CA . PRO A 1 125 ? -15.359 6.734 -8.914 1 96.56 125 PRO A CA 1
ATOM 947 C C . PRO A 1 125 ? -13.992 6.152 -9.266 1 96.56 125 PRO A C 1
ATOM 949 O O . PRO A 1 125 ? -13.031 6.324 -8.508 1 96.56 125 PRO A O 1
ATOM 952 N N . ASP A 1 126 ? -13.883 5.508 -10.406 1 94.25 126 ASP A N 1
ATOM 953 C CA . ASP A 1 126 ? -12.68 4.801 -10.828 1 94.25 126 ASP A CA 1
ATOM 954 C C . ASP A 1 126 ? -11.461 5.719 -10.773 1 94.25 126 ASP A C 1
ATOM 956 O O . ASP A 1 126 ? -10.367 5.281 -10.422 1 94.25 126 ASP A O 1
ATOM 960 N N . SER A 1 127 ? -11.695 6.977 -11.156 1 94.31 127 SER A N 1
ATOM 961 C CA . SER A 1 127 ? -10.586 7.926 -11.227 1 94.31 127 SER A CA 1
ATOM 962 C C . SER A 1 127 ? -10.086 8.297 -9.828 1 94.31 127 SER A C 1
ATOM 964 O O . SER A 1 127 ? -8.953 8.758 -9.68 1 94.31 127 SER A O 1
ATOM 966 N N . PHE A 1 128 ? -10.938 8.109 -8.805 1 96.56 128 PHE A N 1
ATOM 967 C CA . PHE A 1 128 ? -10.625 8.531 -7.445 1 96.56 128 PHE A CA 1
ATOM 968 C C . PHE A 1 128 ? -10.219 7.34 -6.586 1 96.56 128 PHE A C 1
ATOM 970 O O . PHE A 1 128 ? -9.555 7.5 -5.562 1 96.56 128 PHE A O 1
ATOM 977 N N . LYS A 1 129 ? -10.516 6.137 -6.965 1 97.62 129 LYS A N 1
ATOM 978 C CA . LYS A 1 129 ? -10.336 4.895 -6.223 1 97.62 129 LYS A CA 1
ATOM 979 C C . LYS A 1 129 ? -8.867 4.684 -5.855 1 97.62 129 LYS A C 1
ATOM 981 O O . LYS A 1 129 ? -8.547 4.363 -4.711 1 97.62 129 LYS A O 1
ATOM 986 N N . PRO A 1 130 ? -7.922 4.938 -6.809 1 97.88 130 PRO A N 1
ATOM 987 C CA . PRO A 1 130 ? -6.512 4.738 -6.465 1 97.88 130 PRO A CA 1
ATOM 988 C C . PRO A 1 130 ? -6.062 5.617 -5.297 1 97.88 130 PRO A C 1
ATOM 990 O O . PRO A 1 130 ? -5.289 5.176 -4.449 1 97.88 130 PRO A O 1
ATOM 993 N N . TYR A 1 131 ? -6.578 6.812 -5.309 1 98.31 131 TYR A N 1
ATOM 994 C CA . TYR A 1 131 ? -6.242 7.742 -4.234 1 98.31 131 TYR A CA 1
ATOM 995 C C . TYR A 1 131 ? -6.75 7.23 -2.893 1 98.31 131 TYR A C 1
ATOM 997 O O . TYR A 1 131 ? -6.008 7.207 -1.907 1 98.31 131 TYR A O 1
ATOM 1005 N N . VAL A 1 132 ? -7.973 6.781 -2.816 1 98.62 132 VAL A N 1
ATOM 1006 C CA . VAL A 1 132 ? -8.555 6.277 -1.578 1 98.62 132 VAL A CA 1
ATOM 1007 C C . VAL A 1 132 ? -7.789 5.051 -1.104 1 98.62 132 VAL A C 1
ATOM 1009 O O . VAL A 1 132 ? -7.52 4.898 0.091 1 98.62 132 VAL A O 1
ATOM 1012 N N . ILE A 1 133 ? -7.418 4.211 -2.01 1 98.81 133 ILE A N 1
ATOM 1013 C CA . ILE A 1 133 ? -6.672 2.994 -1.697 1 98.81 133 ILE A CA 1
ATOM 1014 C C . ILE A 1 133 ? -5.312 3.361 -1.112 1 98.81 133 ILE A C 1
ATOM 1016 O O . ILE A 1 133 ? -4.887 2.787 -0.107 1 98.81 133 ILE A O 1
ATOM 1020 N N . ALA A 1 134 ? -4.613 4.301 -1.743 1 98.81 134 ALA A N 1
ATOM 1021 C CA . ALA A 1 134 ? -3.305 4.723 -1.248 1 98.81 134 ALA A CA 1
ATOM 1022 C C . ALA A 1 134 ? -3.4 5.238 0.186 1 98.81 134 ALA A C 1
ATOM 1024 O O . ALA A 1 134 ? -2.613 4.84 1.048 1 98.81 134 ALA A O 1
ATOM 1025 N N . LYS A 1 135 ? -4.387 6.102 0.442 1 98.88 135 LYS A N 1
ATOM 1026 C CA . LYS A 1 135 ? -4.574 6.645 1.784 1 98.88 135 LYS A CA 1
ATOM 1027 C C . LYS A 1 135 ? -4.992 5.555 2.766 1 98.88 135 LYS A C 1
ATOM 1029 O O . LYS A 1 135 ? -4.578 5.562 3.926 1 98.88 135 LYS A O 1
ATOM 1034 N N . HIS A 1 136 ? -5.801 4.609 2.309 1 98.88 136 HIS A N 1
ATOM 1035 C CA . HIS A 1 136 ? -6.219 3.475 3.127 1 98.88 136 HIS A CA 1
ATOM 1036 C C . HIS A 1 136 ? -5.016 2.695 3.645 1 98.88 136 HIS A C 1
ATOM 1038 O O . HIS A 1 136 ? -4.898 2.457 4.848 1 98.88 136 HIS A O 1
ATOM 1044 N N . TYR A 1 137 ? -4.152 2.35 2.777 1 98.88 137 TYR A N 1
ATOM 1045 C CA . TYR A 1 137 ? -3.045 1.49 3.18 1 98.88 137 TYR A CA 1
ATOM 1046 C C . TYR A 1 137 ? -2.012 2.273 3.98 1 98.88 137 TYR A C 1
ATOM 1048 O O . TYR A 1 137 ? -1.371 1.728 4.883 1 98.88 137 TYR A O 1
ATOM 1056 N N . ALA A 1 138 ? -1.838 3.582 3.688 1 98.88 138 ALA A N 1
ATOM 1057 C CA . ALA A 1 138 ? -0.997 4.418 4.539 1 98.88 138 ALA A CA 1
ATOM 1058 C C . ALA A 1 138 ? -1.544 4.473 5.965 1 98.88 138 ALA A C 1
ATOM 1060 O O . ALA A 1 138 ? -0.792 4.332 6.93 1 98.88 138 ALA A O 1
ATOM 1061 N N . ASP A 1 139 ? -2.855 4.684 6.082 1 98.88 139 ASP A N 1
ATOM 1062 C CA . ASP A 1 139 ? -3.506 4.723 7.387 1 98.88 139 ASP A CA 1
ATOM 1063 C C . ASP A 1 139 ? -3.371 3.381 8.109 1 98.88 139 ASP A C 1
ATOM 1065 O O . ASP A 1 139 ? -3.117 3.34 9.312 1 98.88 139 ASP A O 1
ATOM 1069 N N . GLU A 1 140 ? -3.574 2.299 7.348 1 98.5 140 GLU A N 1
ATOM 1070 C CA . GLU A 1 140 ? -3.443 0.971 7.941 1 98.5 140 GLU A CA 1
ATOM 1071 C C . GLU A 1 140 ? -2.033 0.745 8.484 1 98.5 140 GLU A C 1
ATOM 1073 O O . GLU A 1 140 ? -1.862 0.19 9.57 1 98.5 140 GLU A O 1
ATOM 1078 N N . TRP A 1 141 ? -1.028 1.112 7.703 1 98.62 141 TRP A N 1
ATOM 1079 C CA . TRP A 1 141 ? 0.35 0.999 8.164 1 98.62 141 TRP A CA 1
ATOM 1080 C C . TRP A 1 141 ? 0.55 1.757 9.477 1 98.62 141 TRP A C 1
ATOM 1082 O O . TRP A 1 141 ? 1.105 1.217 10.43 1 98.62 141 TRP A O 1
ATOM 1092 N N . LEU A 1 142 ? 0.065 2.98 9.469 1 98.75 142 LEU A N 1
ATOM 1093 C CA . LEU A 1 142 ? 0.215 3.85 10.633 1 98.75 142 LEU A CA 1
ATOM 1094 C C . LEU A 1 142 ? -0.477 3.25 11.852 1 98.75 142 LEU A C 1
ATOM 1096 O O . LEU A 1 142 ? 0.089 3.232 12.945 1 98.75 142 LEU A O 1
ATOM 1100 N N . ARG A 1 143 ? -1.674 2.727 11.711 1 98 143 ARG A N 1
ATOM 1101 C CA . ARG A 1 143 ? -2.441 2.115 12.789 1 98 143 ARG A CA 1
ATOM 1102 C C . ARG A 1 143 ? -1.686 0.94 13.406 1 98 143 ARG A C 1
ATOM 1104 O O . ARG A 1 143 ? -1.829 0.656 14.594 1 98 143 ARG A O 1
ATOM 1111 N N . GLY A 1 144 ? -0.895 0.305 12.594 1 97 144 GLY A N 1
ATOM 1112 C CA . GLY A 1 144 ? -0.202 -0.894 13.039 1 97 144 GLY A CA 1
ATOM 1113 C C . GLY A 1 144 ? 1.069 -0.599 13.812 1 97 144 GLY A C 1
ATOM 1114 O O . GLY A 1 144 ? 1.725 -1.515 14.312 1 97 144 GLY A O 1
ATOM 1115 N N . THR A 1 145 ? 1.402 0.612 13.945 1 98.12 145 THR A N 1
ATOM 1116 C CA . THR A 1 145 ? 2.621 0.979 14.656 1 98.12 145 THR A CA 1
ATOM 1117 C C . THR A 1 145 ? 2.338 1.192 16.141 1 98.12 145 THR A C 1
ATOM 1119 O O . THR A 1 145 ? 1.18 1.179 16.562 1 98.12 145 THR A O 1
ATOM 1122 N N . GLY A 1 146 ? 3.322 1.336 16.922 1 97.94 146 GLY A N 1
ATOM 1123 C CA . GLY A 1 146 ? 3.197 1.68 18.328 1 97.94 146 GLY A CA 1
ATOM 1124 C C . GLY A 1 146 ? 3.271 3.172 18.578 1 97.94 146 GLY A C 1
ATOM 1125 O O . GLY A 1 146 ? 3.393 3.604 19.734 1 97.94 146 GLY A O 1
ATOM 1126 N N . LEU A 1 147 ? 3.23 3.973 17.516 1 98.62 147 LEU A N 1
ATOM 1127 C CA . LEU A 1 147 ? 3.344 5.422 17.656 1 98.62 147 LEU A CA 1
ATOM 1128 C C . LEU A 1 147 ? 2.088 6.012 18.281 1 98.62 147 LEU A C 1
ATOM 1130 O O . LEU A 1 147 ? 1.031 5.375 18.281 1 98.62 147 LEU A O 1
ATOM 1134 N N . ASP A 1 148 ? 2.223 7.191 18.922 1 98.81 148 ASP A N 1
ATOM 1135 C CA . ASP A 1 148 ? 1.103 8.016 19.375 1 98.81 148 ASP A CA 1
ATOM 1136 C C . ASP A 1 148 ? 0.455 8.742 18.203 1 98.81 148 ASP A C 1
ATOM 1138 O O . ASP A 1 148 ? 0.724 9.922 17.969 1 98.81 148 ASP A O 1
ATOM 1142 N N . VAL A 1 149 ? -0.428 8.055 17.5 1 98.75 149 VAL A N 1
ATOM 1143 C CA . VAL A 1 149 ? -0.899 8.508 16.188 1 98.75 149 VAL A CA 1
ATOM 1144 C C . VAL A 1 149 ? -2.252 9.203 16.344 1 98.75 149 VAL A C 1
ATOM 1146 O O . VAL A 1 149 ? -3.02 8.883 17.25 1 98.75 149 VAL A O 1
ATOM 1149 N N . THR A 1 150 ? -2.494 10.18 15.578 1 98.94 150 THR A N 1
ATOM 1150 C CA . THR A 1 150 ? -3.814 10.719 15.273 1 98.94 150 THR A CA 1
ATOM 1151 C C . THR A 1 150 ? -4.02 10.82 13.766 1 98.94 150 THR A C 1
ATOM 1153 O O . THR A 1 150 ? -3.15 11.32 13.047 1 98.94 150 THR A O 1
ATOM 1156 N N . ILE A 1 151 ? -5.078 10.234 13.273 1 98.94 151 ILE A N 1
ATOM 1157 C CA . ILE A 1 151 ? -5.406 10.352 11.852 1 98.94 151 ILE A CA 1
ATOM 1158 C C . ILE A 1 151 ? -6.582 11.305 11.672 1 98.94 151 ILE A C 1
ATOM 1160 O O . ILE A 1 151 ? -7.652 11.102 12.25 1 98.94 151 ILE A O 1
ATOM 1164 N N . VAL A 1 152 ? -6.398 12.375 10.922 1 98.94 152 VAL A N 1
ATOM 1165 C CA . VAL A 1 152 ? -7.402 13.398 10.664 1 98.94 152 VAL A CA 1
ATOM 1166 C C . VAL A 1 152 ? -7.953 13.234 9.25 1 98.94 152 VAL A C 1
ATOM 1168 O O . VAL A 1 152 ? -7.191 13.18 8.281 1 98.94 152 VAL A O 1
ATOM 1171 N N . HIS A 1 153 ? -9.234 13.109 9.133 1 98.94 153 HIS A N 1
ATOM 1172 C CA . HIS A 1 153 ? -9.945 12.953 7.875 1 98.94 153 HIS A CA 1
ATOM 1173 C C . HIS A 1 153 ? -10.75 14.203 7.531 1 98.94 153 HIS A C 1
ATOM 1175 O O . HIS A 1 153 ? -11.953 14.266 7.801 1 98.94 153 HIS A O 1
ATOM 1181 N N . PRO A 1 154 ? -10.117 15.141 6.875 1 98.94 154 PRO A N 1
ATOM 1182 C CA . PRO A 1 154 ? -10.828 16.375 6.547 1 98.94 154 PRO A CA 1
ATOM 1183 C C . PRO A 1 154 ? -11.812 16.203 5.391 1 98.94 154 PRO A C 1
ATOM 1185 O O . PRO A 1 154 ? -11.609 15.359 4.52 1 98.94 154 PRO A O 1
ATOM 1188 N N . GLY A 1 155 ? -12.883 17.078 5.406 1 98.81 155 GLY A N 1
ATOM 1189 C CA . GLY A 1 155 ? -13.781 17.188 4.27 1 98.81 155 GLY A CA 1
ATOM 1190 C C . GLY A 1 155 ? -13.141 17.844 3.062 1 98.81 155 GLY A C 1
ATOM 1191 O O . GLY A 1 155 ? -11.922 17.984 2.998 1 98.81 155 GLY A O 1
ATOM 1192 N N . GLY A 1 156 ? -14.008 18.156 2.025 1 98.5 156 GLY A N 1
ATOM 1193 C CA . GLY A 1 156 ? -13.484 18.844 0.858 1 98.5 156 GLY A CA 1
ATOM 1194 C C . GLY A 1 156 ? -12.758 20.125 1.204 1 98.5 156 GLY A C 1
ATOM 1195 O O . GLY A 1 156 ? -13.336 21.031 1.801 1 98.5 156 GLY A O 1
ATOM 1196 N N . LEU A 1 157 ? -11.555 20.281 0.806 1 98.62 157 LEU A N 1
ATOM 1197 C CA . LEU A 1 157 ? -10.703 21.406 1.184 1 98.62 157 LEU A CA 1
ATOM 1198 C C . LEU A 1 157 ? -11.023 22.641 0.346 1 98.62 157 LEU A C 1
ATOM 1200 O O . LEU A 1 157 ? -11.195 22.531 -0.871 1 98.62 157 LEU A O 1
ATOM 1204 N N . THR A 1 158 ? -11.117 23.719 1.002 1 98.69 158 THR A N 1
ATOM 1205 C CA . THR A 1 158 ? -11.312 24.984 0.3 1 98.69 158 THR A CA 1
ATOM 1206 C C . THR A 1 158 ? -10.227 25.984 0.686 1 98.69 158 THR A C 1
ATOM 1208 O O . THR A 1 158 ? -9.523 25.797 1.681 1 98.69 158 THR A O 1
ATOM 1211 N N . ASN A 1 159 ? -10.094 27.031 -0.137 1 98.06 159 ASN A N 1
ATOM 1212 C CA . ASN A 1 159 ? -9.141 28.094 0.164 1 98.06 159 ASN A CA 1
ATOM 1213 C C . ASN A 1 159 ? -9.828 29.297 0.809 1 98.06 159 ASN A C 1
ATOM 1215 O O . ASN A 1 159 ? -9.266 30.391 0.836 1 98.06 159 ASN A O 1
ATOM 1219 N N . ASP A 1 160 ? -11.008 29.062 1.254 1 98.19 160 ASP A N 1
ATOM 1220 C CA . ASP A 1 160 ? -11.703 30.109 2.004 1 98.19 160 ASP A CA 1
ATOM 1221 C C . ASP A 1 160 ? -10.984 30.422 3.316 1 98.19 160 ASP A C 1
ATOM 1223 O O . ASP A 1 160 ? -10.219 29.594 3.816 1 98.19 160 ASP A O 1
ATOM 1227 N N . GLU A 1 161 ? -11.266 31.609 3.807 1 98.31 161 GLU A N 1
ATOM 1228 C CA . GLU A 1 161 ? -10.766 31.938 5.141 1 98.31 161 GLU A CA 1
ATOM 1229 C C . GLU A 1 161 ? -11.359 31 6.191 1 98.31 161 GLU A C 1
ATOM 1231 O O . GLU A 1 161 ? -12.539 30.672 6.137 1 98.31 161 GLU A O 1
ATOM 1236 N N . GLY A 1 162 ? -10.594 30.625 7.109 1 98.5 162 GLY A N 1
ATOM 1237 C CA . GLY A 1 162 ? -11.086 29.812 8.211 1 98.5 162 GLY A CA 1
ATOM 1238 C C . GLY A 1 162 ? -12.023 30.547 9.141 1 98.5 162 GLY A C 1
ATOM 1239 O O . GLY A 1 162 ? -11.883 31.766 9.328 1 98.5 162 GLY A O 1
ATOM 1240 N N . THR A 1 163 ? -12.867 29.812 9.734 1 98.38 163 THR A N 1
ATOM 1241 C CA . THR A 1 163 ? -13.797 30.422 10.688 1 98.38 163 THR A CA 1
ATOM 1242 C C . THR A 1 163 ? -13.359 30.141 12.125 1 98.38 163 THR A C 1
ATOM 1244 O O . THR A 1 163 ? -13.836 30.781 13.062 1 98.38 163 THR A O 1
ATOM 1247 N N . GLY A 1 164 ? -12.547 29.141 12.289 1 98.62 164 GLY A N 1
ATOM 1248 C CA . GLY A 1 164 ? -12.164 28.688 13.625 1 98.62 164 GLY A CA 1
ATOM 1249 C C . GLY A 1 164 ? -13.188 27.766 14.258 1 98.62 164 GLY A C 1
ATOM 1250 O O . GLY A 1 164 ? -13.039 27.391 15.422 1 98.62 164 GLY A O 1
ATOM 1251 N N . LYS A 1 165 ? -14.188 27.453 13.438 1 98.88 165 LYS A N 1
ATOM 1252 C CA . LYS A 1 165 ? -15.242 26.578 13.922 1 98.88 165 LYS A CA 1
ATOM 1253 C C . LYS A 1 165 ? -15.414 25.359 13.016 1 98.88 165 LYS A C 1
ATOM 1255 O O . LYS A 1 165 ? -15.391 25.5 11.789 1 98.88 165 LYS A O 1
ATOM 1260 N N . VAL A 1 166 ? -15.562 24.172 13.648 1 98.88 166 VAL A N 1
ATOM 1261 C CA . VAL A 1 166 ? -15.617 22.922 12.883 1 98.88 166 VAL A CA 1
ATOM 1262 C C . VAL A 1 166 ? -16.625 21.969 13.516 1 98.88 166 VAL A C 1
ATOM 1264 O O . VAL A 1 166 ? -17.188 22.266 14.57 1 98.88 166 VAL A O 1
ATOM 1267 N N . LYS A 1 167 ? -16.984 21 12.805 1 98.88 167 LYS A N 1
ATOM 1268 C CA . LYS A 1 167 ? -17.641 19.781 13.281 1 98.88 167 LYS A CA 1
ATOM 1269 C C . LYS A 1 167 ? -16.719 18.562 13.148 1 98.88 167 LYS A C 1
ATOM 1271 O O . LYS A 1 167 ? -16.281 18.234 12.047 1 98.88 167 LYS A O 1
ATOM 1276 N N . ALA A 1 168 ? -16.344 17.953 14.266 1 98.75 168 ALA A N 1
ATOM 1277 C CA . ALA A 1 168 ? -15.461 16.797 14.281 1 98.75 168 ALA A CA 1
ATOM 1278 C C . ALA A 1 168 ? -16.078 15.633 15.047 1 98.75 168 ALA A C 1
ATOM 1280 O O . ALA A 1 168 ? -16.688 15.836 16.109 1 98.75 168 ALA A O 1
ATOM 1281 N N . ASP A 1 169 ? -16.016 14.492 14.555 1 98.69 169 ASP A N 1
ATOM 1282 C CA . ASP A 1 169 ? -16.5 13.25 15.148 1 98.69 169 ASP A CA 1
ATOM 1283 C C . ASP A 1 169 ? -15.914 12.031 14.438 1 98.69 169 ASP A C 1
ATOM 1285 O O . ASP A 1 169 ? -15.188 12.172 13.453 1 98.69 169 ASP A O 1
ATOM 1289 N N . VAL A 1 170 ? -16.156 10.922 15.047 1 98.06 170 VAL A N 1
ATOM 1290 C CA . VAL A 1 170 ? -15.688 9.703 14.391 1 98.06 170 VAL A CA 1
ATOM 1291 C C . VAL A 1 170 ? -16.172 9.688 12.938 1 98.06 170 VAL A C 1
ATOM 1293 O O . VAL A 1 170 ? -15.391 9.391 12.031 1 98.06 170 VAL A O 1
ATOM 1296 N N . THR A 1 171 ? -17.422 10.008 12.711 1 98.25 171 THR A N 1
ATOM 1297 C CA . THR A 1 171 ? -18 10.188 11.383 1 98.25 171 THR A CA 1
ATOM 1298 C C . THR A 1 171 ? -18.875 11.438 11.344 1 98.25 171 THR A C 1
ATOM 1300 O O . THR A 1 171 ? -19.578 11.742 12.305 1 98.25 171 THR A O 1
ATOM 1303 N N . VAL A 1 172 ? -18.734 12.203 10.289 1 98.44 172 VAL A N 1
ATOM 1304 C CA . VAL A 1 172 ? -19.641 13.32 10.008 1 98.44 172 VAL A CA 1
ATOM 1305 C C . VAL A 1 172 ? -20.156 13.219 8.578 1 98.44 172 VAL A C 1
ATOM 1307 O O . VAL A 1 172 ? -19.672 12.406 7.789 1 98.44 172 VAL A O 1
ATOM 1310 N N . ASP A 1 173 ? -21.188 14.008 8.281 1 97.75 173 ASP A N 1
ATOM 1311 C CA . ASP A 1 173 ? -21.641 14.094 6.898 1 97.75 173 ASP A CA 1
ATOM 1312 C C . ASP A 1 173 ? -20.578 14.719 6.008 1 97.75 173 ASP A C 1
ATOM 1314 O O . ASP A 1 173 ? -19.781 15.555 6.465 1 97.75 173 ASP A O 1
ATOM 1318 N N . ARG A 1 174 ? -20.594 14.305 4.797 1 97.75 174 ARG A N 1
ATOM 1319 C CA . ARG A 1 174 ? -19.672 14.93 3.857 1 97.75 174 ARG A CA 1
ATOM 1320 C C . ARG A 1 174 ? -19.859 16.438 3.816 1 97.75 174 ARG A C 1
ATOM 1322 O O . ARG A 1 174 ? -20.984 16.922 3.857 1 97.75 174 ARG A O 1
ATOM 1329 N N . GLY A 1 175 ? -18.812 17.141 3.766 1 98.5 175 GLY A N 1
ATOM 1330 C CA . GLY A 1 175 ? -18.812 18.594 3.73 1 98.5 175 GLY A CA 1
ATOM 1331 C C . GLY A 1 175 ? -17.453 19.172 3.389 1 98.5 175 GLY A C 1
ATOM 1332 O O . GLY A 1 175 ? -16.531 18.438 3.029 1 98.5 175 GLY A O 1
ATOM 1333 N N . GLU A 1 176 ? -17.406 20.469 3.422 1 98.81 176 GLU A N 1
ATOM 1334 C CA . GLU A 1 176 ? -16.172 21.172 3.094 1 98.81 176 GLU A CA 1
ATOM 1335 C C . GLU A 1 176 ? -15.5 21.719 4.352 1 98.81 176 GLU A C 1
ATOM 1337 O O . GLU A 1 176 ? -16.125 21.797 5.41 1 98.81 176 GLU A O 1
ATOM 1342 N N . ILE A 1 177 ? -14.289 22.016 4.254 1 98.88 177 ILE A N 1
ATOM 1343 C CA . ILE A 1 177 ? -13.547 22.656 5.34 1 98.88 177 ILE A CA 1
ATOM 1344 C C . ILE A 1 177 ? -12.43 23.516 4.762 1 98.88 177 ILE A C 1
ATOM 1346 O O . ILE A 1 177 ? -11.758 23.125 3.807 1 98.88 177 ILE A O 1
ATOM 1350 N N . ALA A 1 178 ? -12.266 24.703 5.32 1 98.88 178 ALA A N 1
ATOM 1351 C CA . ALA A 1 178 ? -11.164 25.578 4.93 1 98.88 178 ALA A CA 1
ATOM 1352 C C . ALA A 1 178 ? -9.82 24.984 5.352 1 98.88 178 ALA A C 1
ATOM 1354 O O . ALA A 1 178 ? -9.672 24.516 6.484 1 98.88 178 ALA A O 1
ATOM 1355 N N . ARG A 1 179 ? -8.836 25.016 4.488 1 98.94 179 ARG A N 1
ATOM 1356 C CA . ARG A 1 179 ? -7.5 24.5 4.777 1 98.94 179 ARG A CA 1
ATOM 1357 C C . ARG A 1 179 ? -6.93 25.156 6.035 1 98.94 179 ARG A C 1
ATOM 1359 O O . ARG A 1 179 ? -6.219 24.5 6.809 1 98.94 179 ARG A O 1
ATOM 1366 N N . GLU A 1 180 ? -7.242 26.438 6.195 1 98.88 180 GLU A N 1
ATOM 1367 C CA . GLU A 1 180 ? -6.816 27.141 7.402 1 98.88 180 GLU A CA 1
ATOM 1368 C C . GLU A 1 180 ? -7.383 26.484 8.656 1 98.88 180 GLU A C 1
ATOM 1370 O O . GLU A 1 180 ? -6.699 26.375 9.672 1 98.88 180 GLU A O 1
ATOM 1375 N N . ASP A 1 181 ? -8.617 26.031 8.602 1 98.94 181 ASP A N 1
ATOM 1376 C CA . ASP A 1 181 ? -9.234 25.375 9.758 1 98.94 181 ASP A CA 1
ATOM 1377 C C . ASP A 1 181 ? -8.688 23.969 9.953 1 98.94 181 ASP A C 1
ATOM 1379 O O . ASP A 1 181 ? -8.609 23.484 11.086 1 98.94 181 ASP A O 1
ATOM 1383 N N . VAL A 1 182 ? -8.32 23.281 8.883 1 98.94 182 VAL A N 1
ATOM 1384 C CA . VAL A 1 182 ? -7.613 22.016 9.047 1 98.94 182 VAL A CA 1
ATOM 1385 C C . VAL A 1 182 ? -6.328 22.234 9.836 1 98.94 182 VAL A C 1
ATOM 1387 O O . VAL A 1 182 ? -6.023 21.484 10.758 1 98.94 182 VAL A O 1
ATOM 1390 N N . ALA A 1 183 ? -5.59 23.281 9.477 1 98.94 183 ALA A N 1
ATOM 1391 C CA . ALA A 1 183 ? -4.355 23.609 10.188 1 98.94 183 ALA A CA 1
ATOM 1392 C C . ALA A 1 183 ? -4.617 23.875 11.664 1 98.94 183 ALA A C 1
ATOM 1394 O O . ALA A 1 183 ? -3.865 23.422 12.531 1 98.94 183 ALA A O 1
ATOM 1395 N N . ARG A 1 184 ? -5.719 24.594 11.984 1 98.88 184 ARG A N 1
ATOM 1396 C CA . ARG A 1 184 ? -6.09 24.844 13.375 1 98.88 184 ARG A CA 1
ATOM 1397 C C . ARG A 1 184 ? -6.383 23.547 14.109 1 98.88 184 ARG A C 1
ATOM 1399 O O . ARG A 1 184 ? -6.008 23.375 15.273 1 98.88 184 ARG A O 1
ATOM 1406 N N . VAL A 1 185 ? -7.082 22.672 13.414 1 98.94 185 VAL A N 1
ATOM 1407 C CA . VAL A 1 185 ? -7.395 21.359 13.984 1 98.94 185 VAL A CA 1
ATOM 1408 C C . VAL A 1 185 ? -6.105 20.609 14.297 1 98.94 185 VAL A C 1
ATOM 1410 O O . VAL A 1 185 ? -5.957 20.047 15.391 1 98.94 185 VAL A O 1
ATOM 1413 N N . LEU A 1 186 ? -5.164 20.609 13.367 1 98.94 186 LEU A N 1
ATOM 1414 C CA . LEU A 1 186 ? -3.9 19.906 13.555 1 98.94 186 LEU A CA 1
ATOM 1415 C C . LEU A 1 186 ? -3.137 20.469 14.75 1 98.94 186 LEU A C 1
ATOM 1417 O O . LEU A 1 186 ? -2.574 19.703 15.539 1 98.94 186 LEU A O 1
ATOM 1421 N N . LEU A 1 187 ? -3.096 21.781 14.875 1 98.81 187 LEU A N 1
ATOM 1422 C CA . LEU A 1 187 ? -2.443 22.406 16.031 1 98.81 187 LEU A CA 1
ATOM 1423 C C . LEU A 1 187 ? -3.129 22.016 17.328 1 98.81 187 LEU A C 1
ATOM 1425 O O . LEU A 1 187 ? -2.463 21.656 18.297 1 98.81 187 LEU A O 1
ATOM 1429 N N . ALA A 1 188 ? -4.473 22.047 17.344 1 98.75 188 ALA A N 1
ATOM 1430 C CA . ALA A 1 188 ? -5.234 21.656 18.516 1 98.75 188 ALA A CA 1
ATOM 1431 C C . ALA A 1 188 ? -4.965 20.188 18.875 1 98.75 188 ALA A C 1
ATOM 1433 O O . ALA A 1 188 ? -4.91 19.844 20.062 1 98.75 188 ALA A O 1
ATOM 1434 N N . VAL A 1 189 ? -4.852 19.312 17.875 1 98.88 189 VAL A N 1
ATOM 1435 C CA . VAL A 1 189 ? -4.543 17.906 18.078 1 98.88 189 VAL A CA 1
ATOM 1436 C C . VAL A 1 189 ? -3.201 17.766 18.797 1 98.88 189 VAL A C 1
ATOM 1438 O O . VAL A 1 189 ? -3.082 17.016 19.766 1 98.88 189 VAL A O 1
ATOM 1441 N N . LEU A 1 190 ? -2.188 18.531 18.391 1 98.5 190 LEU A N 1
ATOM 1442 C CA . LEU A 1 190 ? -0.856 18.5 18.984 1 98.5 190 LEU A CA 1
ATOM 1443 C C . LEU A 1 190 ? -0.896 18.953 20.438 1 98.5 190 LEU A C 1
ATOM 1445 O O . LEU A 1 190 ? -0.113 18.484 21.266 1 98.5 190 LEU A O 1
ATOM 1449 N N . GLU A 1 191 ? -1.854 19.781 20.766 1 97.62 191 GLU A N 1
ATOM 1450 C CA . GLU A 1 191 ? -1.958 20.344 22.094 1 97.62 191 GLU A CA 1
ATOM 1451 C C . GLU A 1 191 ? -2.752 19.438 23.031 1 97.62 191 GLU A C 1
ATOM 1453 O O . GLU A 1 191 ? -2.838 19.688 24.234 1 97.62 191 GLU A O 1
ATOM 1458 N N . ASN A 1 192 ? -3.342 18.438 22.453 1 97.88 192 ASN A N 1
ATOM 1459 C CA . ASN A 1 192 ? -4.262 17.625 23.25 1 97.88 192 ASN A CA 1
ATOM 1460 C C . ASN A 1 192 ? -3.924 16.141 23.141 1 97.88 192 ASN A C 1
ATOM 1462 O O . ASN A 1 192 ? -4.324 15.469 22.188 1 97.88 192 ASN A O 1
ATOM 1466 N N . ASP A 1 193 ? -3.379 15.586 24.172 1 97.31 193 ASP A N 1
ATOM 1467 C CA . ASP A 1 193 ? -2.938 14.188 24.172 1 97.31 193 ASP A CA 1
ATOM 1468 C C . ASP A 1 193 ? -4.129 13.234 24.156 1 97.31 193 ASP A C 1
ATOM 1470 O O . ASP A 1 193 ? -3.969 12.039 23.906 1 97.31 193 ASP A O 1
ATOM 1474 N N . SER A 1 194 ? -5.297 13.773 24.406 1 97.31 194 SER A N 1
ATOM 1475 C CA . SER A 1 194 ? -6.492 12.938 24.375 1 97.31 194 SER A CA 1
ATOM 1476 C C . SER A 1 194 ? -6.789 12.453 22.953 1 97.31 194 SER A C 1
ATOM 1478 O O . SER A 1 194 ? -7.586 11.531 22.766 1 97.31 194 SER A O 1
ATOM 1480 N N . THR A 1 195 ? -6.102 13.023 21.969 1 98.5 195 THR A N 1
ATOM 1481 C CA . THR A 1 195 ? -6.336 12.641 20.594 1 98.5 195 THR A CA 1
ATOM 1482 C C . THR A 1 195 ? -5.414 11.492 20.188 1 98.5 195 THR A C 1
ATOM 1484 O O . THR A 1 195 ? -5.547 10.945 19.094 1 98.5 195 THR A O 1
ATOM 1487 N N . ILE A 1 196 ? -4.484 11.141 21.062 1 98.44 196 ILE A N 1
ATOM 1488 C CA . ILE A 1 196 ? -3.561 10.055 20.766 1 98.44 196 ILE A CA 1
ATOM 1489 C C . ILE A 1 196 ? -4.34 8.758 20.562 1 98.44 196 ILE A C 1
ATOM 1491 O O . ILE A 1 196 ? -5.207 8.414 21.359 1 98.44 196 ILE A O 1
ATOM 1495 N N . ARG A 1 197 ? -4.098 8.094 19.453 1 97.94 197 ARG A N 1
ATOM 1496 C CA . ARG A 1 197 ? -4.688 6.836 19.016 1 97.94 197 ARG A CA 1
ATOM 1497 C C . ARG A 1 197 ? -6.16 7.008 18.672 1 97.94 197 ARG A C 1
ATOM 1499 O O . ARG A 1 197 ? -6.965 6.102 18.875 1 97.94 197 ARG A O 1
ATOM 1506 N N . LYS A 1 198 ? -6.465 8.273 18.203 1 98.25 198 LYS A N 1
ATOM 1507 C CA . LYS A 1 198 ? -7.801 8.562 17.688 1 98.25 198 LYS A CA 1
ATOM 1508 C C . LYS A 1 198 ? -7.75 8.914 16.203 1 98.25 198 LYS A C 1
ATOM 1510 O O . LYS A 1 198 ? -6.707 9.312 15.695 1 98.25 198 LYS A O 1
ATOM 1515 N N . GLU A 1 199 ? -8.781 8.664 15.555 1 98.62 199 GLU A N 1
ATOM 1516 C CA . GLU A 1 199 ? -9.039 9.117 14.188 1 98.62 199 GLU A CA 1
ATOM 1517 C C . GLU A 1 199 ? -10.43 9.719 14.055 1 98.62 199 GLU A C 1
ATOM 1519 O O . GLU A 1 199 ? -11.383 9.227 14.664 1 98.62 199 GLU A O 1
ATOM 1524 N N . PHE A 1 200 ? -10.531 10.75 13.328 1 98.88 200 PHE A N 1
ATOM 1525 C CA . PHE A 1 200 ? -11.82 11.438 13.25 1 98.88 200 PHE A CA 1
ATOM 1526 C C . PHE A 1 200 ? -11.953 12.18 11.93 1 98.88 200 PHE A C 1
ATOM 1528 O O . PHE A 1 200 ? -10.953 12.508 11.289 1 98.88 200 PHE A O 1
ATOM 1535 N N . GLN A 1 201 ? -13.211 12.414 11.523 1 98.94 201 GLN A N 1
ATOM 1536 C CA . GLN A 1 201 ? -13.562 13.25 10.383 1 98.94 201 GLN A CA 1
ATOM 1537 C C . GLN A 1 201 ? -13.867 14.68 10.82 1 98.94 201 GLN A C 1
ATOM 1539 O O . GLN A 1 201 ? -14.352 14.898 11.93 1 98.94 201 GLN A O 1
ATOM 1544 N N . VAL A 1 202 ? -13.57 15.648 9.961 1 98.94 202 VAL A N 1
ATOM 1545 C CA . VAL A 1 202 ? -13.781 17.031 10.367 1 98.94 202 VAL A CA 1
ATOM 1546 C C . VAL A 1 202 ? -14.18 17.875 9.148 1 98.94 202 VAL A C 1
ATOM 1548 O O . VAL A 1 202 ? -13.617 17.703 8.062 1 98.94 202 VAL A O 1
ATOM 1551 N N . ILE A 1 203 ? -15.211 18.672 9.297 1 98.94 203 ILE A N 1
ATOM 1552 C CA . ILE A 1 203 ? -15.695 19.625 8.305 1 98.94 203 ILE A CA 1
ATOM 1553 C C . ILE A 1 203 ? -15.977 20.969 8.984 1 98.94 203 ILE A C 1
ATOM 1555 O O . ILE A 1 203 ? -15.883 21.078 10.203 1 98.94 203 ILE A O 1
ATOM 1559 N N . ASN A 1 204 ? -16.188 21.969 8.125 1 98.69 204 ASN A N 1
ATOM 1560 C CA . ASN A 1 204 ? -16.656 23.219 8.719 1 98.69 204 ASN A CA 1
ATOM 1561 C C . ASN A 1 204 ? -17.891 23 9.586 1 98.69 204 ASN A C 1
ATOM 1563 O O . ASN A 1 204 ? -18.703 22.125 9.305 1 98.69 204 ASN A O 1
ATOM 1567 N N . GLY A 1 205 ? -17.984 23.75 10.68 1 98.56 205 GLY A N 1
ATOM 1568 C CA . GLY A 1 205 ? -19.078 23.609 11.617 1 98.56 205 GLY A CA 1
ATOM 1569 C C . GLY A 1 205 ? -19.266 24.828 12.516 1 98.56 205 GLY A C 1
ATOM 1570 O O . GLY A 1 205 ? -18.969 25.953 12.109 1 98.56 205 GLY A O 1
ATOM 1571 N N . ASP A 1 206 ? -19.828 24.578 13.68 1 98.38 206 ASP A N 1
ATOM 1572 C CA . ASP A 1 206 ? -20.203 25.703 14.523 1 98.38 206 ASP A CA 1
ATOM 1573 C C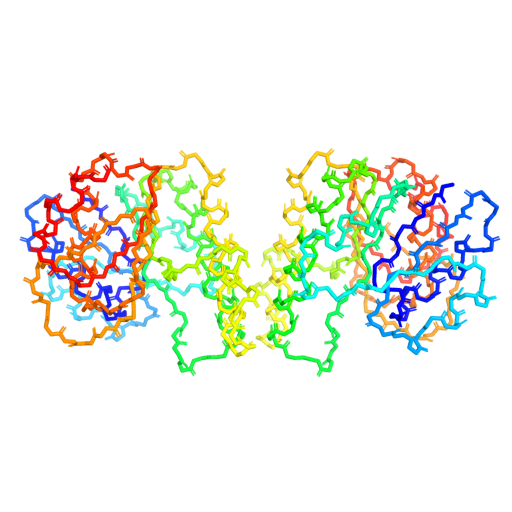 . ASP A 1 206 ? -19.5 25.641 15.875 1 98.38 206 ASP A C 1
ATOM 1575 O O . ASP A 1 206 ? -19.703 26.484 16.734 1 98.38 206 ASP A O 1
ATOM 1579 N N . THR A 1 207 ? -18.656 24.672 16.062 1 98.75 207 THR A N 1
ATOM 1580 C CA . THR A 1 207 ? -17.938 24.516 17.328 1 98.75 207 THR A CA 1
ATOM 1581 C C . THR A 1 207 ? -16.5 24.984 17.203 1 98.75 207 THR A C 1
ATOM 1583 O O . THR A 1 207 ? -15.828 24.703 16.203 1 98.75 207 THR A O 1
ATOM 1586 N N . GLU A 1 208 ? -16.047 25.75 18.266 1 98.81 208 GLU A N 1
ATOM 1587 C CA . GLU A 1 208 ? -14.648 26.188 18.266 1 98.81 208 GLU A CA 1
ATOM 1588 C C . GLU A 1 208 ? -13.703 25 18.125 1 98.81 208 GLU A C 1
ATOM 1590 O O . GLU A 1 208 ? -13.906 23.953 18.766 1 98.81 208 GLU A O 1
ATOM 1595 N N . VAL A 1 209 ? -12.68 25.109 17.328 1 98.81 209 VAL A N 1
ATOM 1596 C CA . VAL A 1 209 ? -11.758 24.031 17.016 1 98.81 209 VAL A CA 1
ATOM 1597 C C . VAL A 1 209 ? -11.234 23.391 18.297 1 98.81 209 VAL A C 1
ATOM 1599 O O . VAL A 1 209 ? -11.219 22.172 18.438 1 98.81 209 VAL A O 1
ATOM 1602 N N . SER A 1 210 ? -10.789 24.25 19.219 1 98 210 SER A N 1
ATOM 1603 C CA . SER A 1 210 ? -10.227 23.75 20.469 1 98 210 SER A CA 1
ATOM 1604 C C . SER A 1 210 ? -11.234 22.875 21.219 1 98 210 SER A C 1
ATOM 1606 O O . SER A 1 210 ? -10.891 21.812 21.719 1 98 210 SER A O 1
ATOM 1608 N N . GLU A 1 211 ? -12.469 23.281 21.234 1 98.31 211 GLU A N 1
ATOM 1609 C CA . GLU A 1 211 ? -13.531 22.547 21.906 1 98.31 211 GLU A CA 1
ATOM 1610 C C . GLU A 1 211 ? -13.859 21.25 21.156 1 98.31 211 GLU A C 1
ATOM 1612 O O . GLU A 1 211 ? -14.039 20.203 21.781 1 98.31 211 GLU A O 1
ATOM 1617 N N . ALA A 1 212 ? -13.984 21.328 19.828 1 98.62 212 ALA A N 1
ATOM 1618 C CA . ALA A 1 212 ? -14.305 20.172 19.016 1 98.62 212 ALA A CA 1
ATOM 1619 C C . ALA A 1 212 ? -13.266 19.062 19.188 1 98.62 212 ALA A C 1
ATOM 1621 O O . ALA A 1 212 ? -13.617 17.906 19.344 1 98.62 212 ALA A O 1
ATOM 1622 N N . VAL A 1 213 ? -11.961 19.422 19.266 1 98.56 213 VAL A N 1
ATOM 1623 C CA . VAL A 1 213 ? -10.859 18.469 19.375 1 98.56 213 VAL A CA 1
ATOM 1624 C C . VAL A 1 213 ? -10.836 17.859 20.781 1 98.56 213 VAL A C 1
ATOM 1626 O O . VAL A 1 213 ? -10.648 16.656 20.938 1 98.56 213 VAL A O 1
ATOM 1629 N N . LYS A 1 214 ? -11.07 18.688 21.766 1 96.88 214 LYS A N 1
ATOM 1630 C CA . LYS A 1 214 ? -11.062 18.234 23.156 1 96.88 214 LYS A CA 1
ATOM 1631 C C . LYS A 1 214 ? -12.188 17.219 23.406 1 96.88 214 LYS A C 1
ATOM 1633 O O . LYS A 1 214 ? -12.062 16.359 24.266 1 96.88 214 LYS A O 1
ATOM 1638 N N . SER A 1 215 ? -13.227 17.328 22.625 1 95.81 215 SER A N 1
ATOM 1639 C CA . SER A 1 215 ? -14.406 16.5 22.844 1 95.81 215 SER A CA 1
ATOM 1640 C C . SER A 1 215 ? -14.234 15.117 22.203 1 95.81 215 SER A C 1
ATOM 1642 O O . SER A 1 215 ? -15.055 14.227 22.406 1 95.81 215 SER A O 1
ATOM 1644 N N . LEU A 1 216 ? -13.258 14.898 21.484 1 96.12 216 LEU A N 1
ATOM 1645 C CA . LEU A 1 216 ? -13.039 13.633 20.797 1 96.12 216 LEU A CA 1
ATOM 1646 C C . LEU A 1 216 ? -12.57 12.555 21.766 1 96.12 216 LEU A C 1
ATOM 1648 O O . LEU A 1 216 ? -11.82 12.836 22.703 1 96.12 216 LEU A O 1
ATOM 1652 N N . MET B 1 1 ? -4.688 -31.906 -2.785 1 97.38 1 MET B N 1
ATOM 1653 C CA . MET B 1 1 ? -4.59 -30.484 -2.434 1 97.38 1 MET B CA 1
ATOM 1654 C C . MET B 1 1 ? -5.398 -29.625 -3.402 1 97.38 1 MET B C 1
ATOM 1656 O O . MET B 1 1 ? -5.219 -29.719 -4.617 1 97.38 1 MET B O 1
ATOM 1660 N N . LYS B 1 2 ? -6.371 -28.859 -2.912 1 98.69 2 LYS B N 1
ATOM 1661 C CA . LYS B 1 2 ? -7.168 -27.969 -3.74 1 98.69 2 LYS B CA 1
ATOM 1662 C C . LYS B 1 2 ? -6.605 -26.547 -3.705 1 98.69 2 LYS B C 1
ATOM 1664 O O . LYS B 1 2 ? -6.453 -25.953 -2.633 1 98.69 2 LYS B O 1
ATOM 1669 N N . VAL B 1 3 ? -6.277 -26.016 -4.895 1 98.94 3 VAL B N 1
ATOM 1670 C CA . VAL B 1 3 ? -5.543 -24.75 -4.984 1 98.94 3 VAL B CA 1
ATOM 1671 C C . VAL B 1 3 ? -6.395 -23.703 -5.699 1 98.94 3 VAL B C 1
ATOM 1673 O O . VAL B 1 3 ? -6.852 -23.938 -6.824 1 98.94 3 VAL B O 1
ATOM 1676 N N . LEU B 1 4 ? -6.68 -22.578 -5.02 1 98.94 4 LEU B N 1
ATOM 1677 C CA . LEU B 1 4 ? -7.262 -21.422 -5.695 1 98.94 4 LEU B CA 1
ATOM 1678 C C . LEU B 1 4 ? -6.195 -20.641 -6.461 1 98.94 4 LEU B C 1
ATOM 1680 O O . LEU B 1 4 ? -5.25 -20.125 -5.867 1 98.94 4 LEU B O 1
ATOM 1684 N N . VAL B 1 5 ? -6.344 -20.625 -7.77 1 98.94 5 VAL B N 1
ATOM 1685 C CA . VAL B 1 5 ? -5.418 -19.891 -8.625 1 98.94 5 VAL B CA 1
ATOM 1686 C C . VAL B 1 5 ? -6.02 -18.531 -8.977 1 98.94 5 VAL B C 1
ATOM 1688 O O . VAL B 1 5 ? -6.945 -18.438 -9.789 1 98.94 5 VAL B O 1
ATOM 1691 N N . ILE B 1 6 ? -5.484 -17.516 -8.359 1 98.94 6 ILE B N 1
ATOM 1692 C CA . ILE B 1 6 ? -5.922 -16.156 -8.625 1 98.94 6 ILE B CA 1
ATOM 1693 C C . ILE B 1 6 ? -5.129 -15.57 -9.797 1 98.94 6 ILE B C 1
ATOM 1695 O O . ILE B 1 6 ? -3.895 -15.562 -9.766 1 98.94 6 ILE B O 1
ATOM 1699 N N . GLY B 1 7 ? -5.828 -15.039 -10.734 1 98.31 7 GLY B N 1
ATOM 1700 C CA . GLY B 1 7 ? -5.195 -14.703 -12 1 98.31 7 GLY B CA 1
ATOM 1701 C C . GLY B 1 7 ? -5.055 -15.898 -12.93 1 98.31 7 GLY B C 1
ATOM 1702 O O . GLY B 1 7 ? -4.059 -16.016 -13.641 1 98.31 7 GLY B O 1
ATOM 1703 N N . ALA B 1 8 ? -6 -16.75 -12.906 1 98.75 8 ALA B N 1
ATOM 1704 C CA . ALA B 1 8 ? -5.918 -18.016 -13.625 1 98.75 8 ALA B CA 1
ATOM 1705 C C . ALA B 1 8 ? -5.887 -17.797 -15.133 1 98.75 8 ALA B C 1
ATOM 1707 O O . ALA B 1 8 ? -5.273 -18.562 -15.867 1 98.75 8 ALA B O 1
ATOM 1708 N N . ASN B 1 9 ? -6.535 -16.766 -15.578 1 97.81 9 ASN B N 1
ATOM 1709 C CA . ASN B 1 9 ? -6.625 -16.547 -17.016 1 97.81 9 ASN B CA 1
ATOM 1710 C C . ASN B 1 9 ? -5.379 -15.852 -17.562 1 97.81 9 ASN B C 1
ATOM 1712 O O . ASN B 1 9 ? -5.258 -15.641 -18.766 1 97.81 9 ASN B O 1
ATOM 1716 N N . GLY B 1 10 ? -4.523 -15.359 -16.672 1 97.44 10 GLY B N 1
ATOM 1717 C CA . GLY B 1 10 ? -3.227 -14.891 -17.125 1 97.44 10 GLY B CA 1
ATOM 1718 C C . GLY B 1 10 ? -2.342 -16 -17.672 1 97.44 10 GLY B C 1
ATOM 1719 O O . GLY B 1 10 ? -2.664 -17.172 -17.531 1 97.44 10 GLY B O 1
ATOM 1720 N N . GLN B 1 11 ? -1.215 -15.633 -18.219 1 97.38 11 GLN B N 1
ATOM 1721 C CA . GLN B 1 11 ? -0.348 -16.594 -18.906 1 97.38 11 GLN B CA 1
ATOM 1722 C C . GLN B 1 11 ? 0.265 -17.578 -17.906 1 97.38 11 GLN B C 1
ATOM 1724 O O . GLN B 1 11 ? 0.239 -18.781 -18.141 1 97.38 11 GLN B O 1
ATOM 1729 N N . VAL B 1 12 ? 0.8 -17.094 -16.766 1 98.69 12 VAL B N 1
ATOM 1730 C CA . VAL B 1 12 ? 1.345 -17.969 -15.75 1 98.69 12 VAL B CA 1
ATOM 1731 C C . VAL B 1 12 ? 0.223 -18.812 -15.141 1 98.69 12 VAL B C 1
ATOM 1733 O O . VAL B 1 12 ? 0.381 -20.016 -14.938 1 98.69 12 VAL B O 1
ATOM 1736 N N . GLY B 1 13 ? -0.96 -18.172 -14.836 1 98.75 13 GLY B N 1
ATOM 1737 C CA . GLY B 1 13 ? -2.096 -18.844 -14.219 1 98.75 13 GLY B CA 1
ATOM 1738 C C . GLY B 1 13 ? -2.621 -20.016 -15.039 1 98.75 13 GLY B C 1
ATOM 1739 O O . GLY B 1 13 ? -2.947 -21.062 -14.5 1 98.75 13 GLY B O 1
ATOM 1740 N N . LYS B 1 14 ? -2.689 -19.797 -16.344 1 98.69 14 LYS B N 1
ATOM 1741 C CA . LYS B 1 14 ? -3.156 -20.844 -17.234 1 98.69 14 LYS B CA 1
ATOM 1742 C C . LYS B 1 14 ? -2.221 -22.062 -17.188 1 98.69 14 LYS B C 1
ATOM 1744 O O . LYS B 1 14 ? -2.674 -23.203 -17.094 1 98.69 14 LYS B O 1
ATOM 1749 N N . HIS B 1 15 ? -0.923 -21.812 -17.281 1 98.81 15 HIS B N 1
ATOM 1750 C CA . HIS B 1 15 ? 0.047 -22.906 -17.188 1 98.81 15 HIS B CA 1
ATOM 1751 C C . HIS B 1 15 ? -0.083 -23.641 -15.859 1 98.81 15 HIS B C 1
ATOM 1753 O O . HIS B 1 15 ? -0.096 -24.875 -15.828 1 98.81 15 HIS B O 1
ATOM 1759 N N . LEU B 1 16 ? -0.201 -22.875 -14.773 1 98.88 16 LEU B N 1
ATOM 1760 C CA . LEU B 1 16 ? -0.273 -23.484 -13.445 1 98.88 16 LEU B CA 1
ATOM 1761 C C . LEU B 1 16 ? -1.523 -24.344 -13.305 1 98.88 16 LEU B C 1
ATOM 1763 O O . LEU B 1 16 ? -1.45 -25.484 -12.828 1 98.88 16 LEU B O 1
ATOM 1767 N N . THR B 1 17 ? -2.688 -23.766 -13.75 1 98.88 17 THR B N 1
ATOM 1768 C CA . THR B 1 17 ? -3.941 -24.5 -13.648 1 98.88 17 THR B CA 1
ATOM 1769 C C . THR B 1 17 ? -3.861 -25.812 -14.414 1 98.88 17 THR B C 1
ATOM 1771 O O . THR B 1 17 ? -4.27 -26.875 -13.906 1 98.88 17 THR B O 1
ATOM 1774 N N . LYS B 1 18 ? -3.309 -25.75 -15.602 1 98.69 18 LYS B N 1
ATOM 1775 C CA . LYS B 1 18 ? -3.139 -26.953 -16.406 1 98.69 18 LYS B CA 1
ATOM 1776 C C . LYS B 1 18 ? -2.268 -27.984 -15.688 1 98.69 18 LYS B C 1
ATOM 1778 O O . LYS B 1 18 ? -2.633 -29.156 -15.594 1 98.69 18 LYS B O 1
ATOM 1783 N N . MET B 1 19 ? -1.142 -27.594 -15.164 1 98.56 19 MET B N 1
ATOM 1784 C CA . MET B 1 19 ? -0.198 -28.484 -14.492 1 98.56 19 MET B CA 1
ATOM 1785 C C . MET B 1 19 ? -0.821 -29.094 -13.242 1 98.56 19 MET B C 1
ATOM 1787 O O . MET B 1 19 ? -0.601 -30.266 -12.945 1 98.56 19 MET B O 1
ATOM 1791 N N . ILE B 1 20 ? -1.575 -28.266 -12.484 1 98.75 20 ILE B N 1
ATOM 1792 C CA . ILE B 1 20 ? -2.252 -28.75 -11.289 1 98.75 20 ILE B CA 1
ATOM 1793 C C . ILE B 1 20 ? -3.201 -29.891 -11.664 1 98.75 20 ILE B C 1
ATOM 1795 O O . ILE B 1 20 ? -3.23 -30.938 -11 1 98.75 20 ILE B O 1
ATOM 1799 N N . GLN B 1 21 ? -3.961 -29.672 -12.789 1 98.19 21 GLN B N 1
ATOM 1800 C CA . GLN B 1 21 ? -4.965 -30.641 -13.203 1 98.19 21 GLN B CA 1
ATOM 1801 C C . GLN B 1 21 ? -4.312 -31.922 -13.719 1 98.19 21 GLN B C 1
ATOM 1803 O O . GLN B 1 21 ? -4.957 -32.969 -13.805 1 98.19 21 GLN B O 1
ATOM 1808 N N . GLU B 1 22 ? -3.043 -31.875 -14.055 1 97.19 22 GLU B N 1
ATOM 1809 C CA . GLU B 1 22 ? -2.309 -33.031 -14.547 1 97.19 22 GLU B CA 1
ATOM 1810 C C . GLU B 1 22 ? -1.679 -33.812 -13.398 1 97.19 22 GLU B C 1
ATOM 1812 O O . GLU B 1 22 ? -1.147 -34.906 -13.602 1 97.19 22 GLU B O 1
ATOM 1817 N N . LYS B 1 23 ? -1.611 -33.25 -12.273 1 95.56 23 LYS B N 1
ATOM 1818 C CA . LYS B 1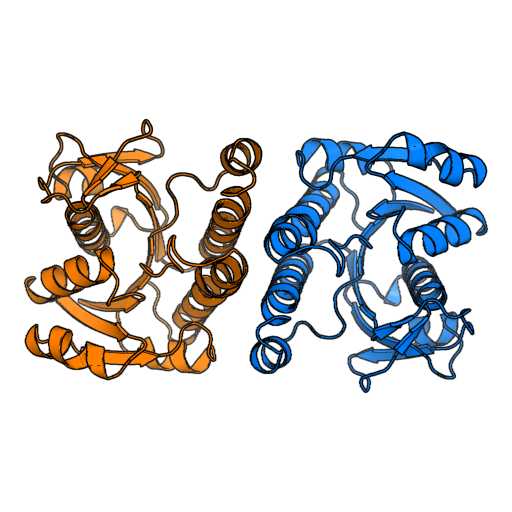 23 ? -1.024 -33.875 -11.094 1 95.56 23 LYS B CA 1
ATOM 1819 C C . LYS B 1 23 ? -2.082 -34.625 -10.281 1 95.56 23 LYS B C 1
ATOM 1821 O O . LYS B 1 23 ? -3.148 -34.094 -9.992 1 95.56 23 LYS B O 1
ATOM 1826 N N . ASP B 1 24 ? -1.572 -35.781 -9.891 1 91.5 24 ASP B N 1
ATOM 1827 C CA . ASP B 1 24 ? -2.479 -36.562 -9.039 1 91.5 24 ASP B CA 1
ATOM 1828 C C . ASP B 1 24 ? -2.646 -35.875 -7.676 1 91.5 24 ASP B C 1
ATOM 1830 O O . ASP B 1 24 ? -1.728 -35.25 -7.18 1 91.5 24 ASP B O 1
ATOM 1834 N N . HIS B 1 25 ? -3.754 -35.781 -7.125 1 93.25 25 HIS B N 1
ATOM 1835 C CA . HIS B 1 25 ? -4.078 -35.344 -5.773 1 93.25 25 HIS B CA 1
ATOM 1836 C C . HIS B 1 25 ? -4.168 -33.812 -5.691 1 93.25 25 HIS B C 1
ATOM 1838 O O . HIS B 1 25 ? -4.172 -33.25 -4.598 1 93.25 25 HIS B O 1
ATOM 1844 N N . PHE B 1 26 ? -3.9 -33.156 -6.816 1 97.75 26 PHE B N 1
ATOM 1845 C CA . PHE B 1 26 ? -4.137 -31.719 -6.855 1 97.75 26 PHE B CA 1
ATOM 1846 C C . PHE B 1 26 ? -5.418 -31.391 -7.617 1 97.75 26 PHE B C 1
ATOM 1848 O O . PHE B 1 26 ? -5.84 -32.156 -8.484 1 97.75 26 PHE B O 1
ATOM 1855 N N . GLU B 1 27 ? -6.012 -30.375 -7.309 1 98.5 27 GLU B N 1
ATOM 1856 C CA . GLU B 1 27 ? -7.16 -29.812 -8.008 1 98.5 27 GLU B CA 1
ATOM 1857 C C . GLU B 1 27 ? -7.086 -28.281 -8.023 1 98.5 27 GLU B C 1
ATOM 1859 O O . GLU B 1 27 ? -6.703 -27.656 -7.031 1 98.5 27 GLU B O 1
ATOM 1864 N N . ALA B 1 28 ? -7.504 -27.781 -9.156 1 98.81 28 ALA B N 1
ATOM 1865 C CA . ALA B 1 28 ? -7.461 -26.328 -9.281 1 98.81 28 ALA B CA 1
ATOM 1866 C C . ALA B 1 28 ? -8.859 -25.734 -9.227 1 98.81 28 ALA B C 1
ATOM 1868 O O . ALA B 1 28 ? -9.812 -26.312 -9.773 1 98.81 28 ALA B O 1
ATOM 1869 N N . ARG B 1 29 ? -9.039 -24.672 -8.508 1 98.88 29 ARG B N 1
ATOM 1870 C CA . ARG B 1 29 ? -10.117 -23.703 -8.672 1 98.88 29 ARG B CA 1
ATOM 1871 C C . ARG B 1 29 ? -9.609 -22.422 -9.32 1 98.88 29 ARG B C 1
ATOM 1873 O O . ARG B 1 29 ? -8.828 -21.688 -8.719 1 98.88 29 ARG B O 1
ATOM 1880 N N . ALA B 1 30 ? -10.023 -22.219 -10.555 1 98.88 30 ALA B N 1
ATOM 1881 C CA . ALA B 1 30 ? -9.57 -21.078 -11.336 1 98.88 30 ALA B CA 1
ATOM 1882 C C . ALA B 1 30 ? -10.445 -19.859 -11.07 1 98.88 30 ALA B C 1
ATOM 1884 O O . ALA B 1 30 ? -11.648 -19.875 -11.352 1 98.88 30 ALA B O 1
ATOM 1885 N N . MET B 1 31 ? -9.867 -18.828 -10.477 1 98.88 31 MET B N 1
ATOM 1886 C CA . MET B 1 31 ? -10.578 -17.562 -10.312 1 98.88 31 MET B CA 1
ATOM 1887 C C . MET B 1 31 ? -10.43 -16.688 -11.555 1 98.88 31 MET B C 1
ATOM 1889 O O . MET B 1 31 ? -9.312 -16.328 -11.93 1 98.88 31 MET B O 1
ATOM 1893 N N . ILE B 1 32 ? -11.523 -16.391 -12.156 1 98.44 32 ILE B N 1
ATOM 1894 C CA . ILE B 1 32 ? -11.539 -15.641 -13.406 1 98.44 32 ILE B CA 1
ATOM 1895 C C . ILE B 1 32 ? -12.523 -14.484 -13.297 1 98.44 32 ILE B C 1
ATOM 1897 O O . ILE B 1 32 ? -13.359 -14.453 -12.391 1 98.44 32 ILE B O 1
ATOM 1901 N N . ARG B 1 33 ? -12.398 -13.531 -14.156 1 95.75 33 ARG B N 1
ATOM 1902 C CA . ARG B 1 33 ? -13.172 -12.297 -14.055 1 95.75 33 ARG B CA 1
ATOM 1903 C C . ARG B 1 33 ? -14.383 -12.328 -14.984 1 95.75 33 ARG B C 1
ATOM 1905 O O . ARG B 1 33 ? -15.367 -11.633 -14.75 1 95.75 33 ARG B O 1
ATOM 1912 N N . LYS B 1 34 ? -14.297 -13.172 -16.109 1 96 34 LYS B N 1
ATOM 1913 C CA . LYS B 1 34 ? -15.328 -13.172 -17.125 1 96 34 LYS B CA 1
ATOM 1914 C C . LYS B 1 34 ? -15.859 -14.586 -17.375 1 96 34 LYS B C 1
ATOM 1916 O O . LYS B 1 34 ? -15.086 -15.539 -17.422 1 96 34 LYS B O 1
ATOM 1921 N N . GLU B 1 35 ? -17.094 -14.586 -17.688 1 97.12 35 GLU B N 1
ATOM 1922 C CA . GLU B 1 35 ? -17.766 -15.852 -17.938 1 97.12 35 GLU B CA 1
ATOM 1923 C C . GLU B 1 35 ? -17.172 -16.547 -19.156 1 97.12 35 GLU B C 1
ATOM 1925 O O . GLU B 1 35 ? -17.062 -17.781 -19.172 1 97.12 35 GLU B O 1
ATOM 1930 N N . GLU B 1 36 ? -16.797 -15.773 -20.125 1 97.38 36 GLU B N 1
ATOM 1931 C CA . GLU B 1 36 ? -16.297 -16.328 -21.375 1 97.38 36 GLU B CA 1
ATOM 1932 C C . GLU B 1 36 ? -14.992 -17.078 -21.172 1 97.38 36 GLU B C 1
ATOM 1934 O O . GLU B 1 36 ? -14.562 -17.844 -22.031 1 97.38 36 GLU B O 1
ATOM 1939 N N . GLN B 1 37 ? -14.352 -16.938 -20.047 1 96.69 37 GLN B N 1
ATOM 1940 C CA . GLN B 1 37 ? -13.086 -17.594 -19.75 1 96.69 37 GLN B CA 1
ATOM 1941 C C . GLN B 1 37 ? -13.305 -18.969 -19.125 1 96.69 37 GLN B C 1
ATOM 1943 O O . GLN B 1 37 ? -12.359 -19.75 -19 1 96.69 37 GLN B O 1
ATOM 1948 N N . LYS B 1 38 ? -14.516 -19.312 -18.781 1 97.75 38 LYS B N 1
ATOM 1949 C CA . LYS B 1 38 ? -14.844 -20.5 -17.984 1 97.75 38 LYS B CA 1
ATOM 1950 C C . LYS B 1 38 ? -14.523 -21.781 -18.75 1 97.75 38 LYS B C 1
ATOM 1952 O O . LYS B 1 38 ? -13.945 -22.719 -18.188 1 97.75 38 LYS B O 1
ATOM 1957 N N . SER B 1 39 ? -14.898 -21.797 -19.984 1 97.5 39 SER B N 1
ATOM 1958 C CA . SER B 1 39 ? -14.883 -23.031 -20.766 1 97.5 39 SER B CA 1
ATOM 1959 C C . SER B 1 39 ? -13.477 -23.625 -20.828 1 97.5 39 SER B C 1
ATOM 1961 O O . SER B 1 39 ? -13.312 -24.844 -20.719 1 97.5 39 SER B O 1
ATOM 1963 N N . TYR B 1 40 ? -12.516 -22.812 -21.016 1 97.94 40 TYR B N 1
ATOM 1964 C CA . TYR B 1 40 ? -11.141 -23.281 -21.078 1 97.94 40 TYR B CA 1
ATOM 1965 C C . TYR B 1 40 ? -10.773 -24.094 -19.828 1 97.94 40 TYR B C 1
ATOM 1967 O O . TYR B 1 40 ? -10.242 -25.203 -19.938 1 97.94 40 TYR B O 1
ATOM 1975 N N . PHE B 1 41 ? -11.102 -23.625 -18.672 1 98.62 41 PHE B N 1
ATOM 1976 C CA . PHE B 1 41 ? -10.703 -24.234 -17.422 1 98.62 41 PHE B CA 1
ATOM 1977 C C . PHE B 1 41 ? -11.578 -25.438 -17.094 1 98.62 41 PHE B C 1
ATOM 1979 O O . PHE B 1 41 ? -11.094 -26.438 -16.562 1 98.62 41 PHE B O 1
ATOM 1986 N N . GLU B 1 42 ? -12.82 -25.281 -17.422 1 97.75 42 GLU B N 1
ATOM 1987 C CA . GLU B 1 42 ? -13.719 -26.406 -17.219 1 97.75 42 GLU B CA 1
ATOM 1988 C C . GLU B 1 42 ? -13.312 -27.594 -18.094 1 97.75 42 GLU B C 1
ATOM 1990 O O . GLU B 1 42 ? -13.414 -28.75 -17.688 1 97.75 42 GLU B O 1
ATOM 1995 N N . ASP B 1 43 ? -12.852 -27.297 -19.297 1 97.81 43 ASP B N 1
ATOM 1996 C CA . ASP B 1 43 ? -12.367 -28.328 -20.203 1 97.81 43 ASP B CA 1
ATOM 1997 C C . ASP B 1 43 ? -11.141 -29.031 -19.625 1 97.81 43 ASP B C 1
ATOM 1999 O O . ASP B 1 43 ? -10.891 -30.203 -19.922 1 97.81 43 ASP B O 1
ATOM 2003 N N . LEU B 1 44 ? -10.328 -28.359 -18.797 1 97.62 44 LEU B N 1
ATOM 2004 C CA . LEU B 1 44 ? -9.172 -28.938 -18.125 1 97.62 44 LEU B CA 1
ATOM 2005 C C . LEU B 1 44 ? -9.602 -29.766 -16.906 1 97.62 44 LEU B C 1
ATOM 2007 O O . LEU B 1 44 ? -8.773 -30.438 -16.281 1 97.62 44 LEU B O 1
ATOM 2011 N N . GLY B 1 45 ? -10.914 -29.656 -16.562 1 97.69 45 GLY B N 1
ATOM 2012 C CA . GLY B 1 45 ? -11.422 -30.344 -15.375 1 97.69 45 GLY B CA 1
ATOM 2013 C C . GLY B 1 45 ? -11.297 -29.516 -14.109 1 97.69 45 GLY B C 1
ATOM 2014 O O . GLY B 1 45 ? -11.461 -30.031 -13.008 1 97.69 45 GLY B O 1
ATOM 2015 N N . ALA B 1 46 ? -10.953 -28.281 -14.25 1 98.56 46 ALA B N 1
ATOM 2016 C CA . ALA B 1 46 ? -10.797 -27.406 -13.086 1 98.56 46 ALA B CA 1
ATOM 2017 C C . ALA B 1 46 ? -12.133 -26.781 -12.688 1 98.56 46 ALA B C 1
ATOM 2019 O O . ALA B 1 46 ? -12.977 -26.5 -13.547 1 98.56 46 ALA B O 1
ATOM 2020 N N . GLU B 1 47 ? -12.367 -26.531 -11.414 1 98.44 47 GLU B N 1
ATOM 2021 C CA . GLU B 1 47 ? -13.453 -25.656 -10.961 1 98.44 47 GLU B CA 1
ATOM 2022 C C . GLU B 1 47 ? -13.195 -24.203 -11.352 1 98.44 47 GLU B C 1
ATOM 2024 O O . GLU B 1 47 ? -12.047 -23.797 -11.539 1 98.44 47 GLU B O 1
ATOM 2029 N N . THR B 1 48 ? -14.281 -23.5 -11.562 1 98.69 48 THR B N 1
ATOM 2030 C CA . THR B 1 48 ? -14.141 -22.078 -11.859 1 98.69 48 THR B CA 1
ATOM 2031 C C . THR B 1 48 ? -14.961 -21.234 -10.883 1 98.69 48 THR B C 1
ATOM 2033 O O . THR B 1 48 ? -16 -21.688 -10.391 1 98.69 48 THR B O 1
ATOM 2036 N N . VAL B 1 49 ? -14.438 -20.094 -10.523 1 98.69 49 VAL B N 1
ATOM 2037 C CA . VAL B 1 49 ? -15.18 -19.109 -9.75 1 98.69 49 VAL B CA 1
ATOM 2038 C C . VAL B 1 49 ? -15.023 -17.734 -10.375 1 98.69 49 VAL B C 1
ATOM 2040 O O . VAL B 1 49 ? -13.93 -17.375 -10.82 1 98.69 49 VAL B O 1
ATOM 2043 N N . LEU B 1 50 ? -16.125 -17.031 -10.484 1 98.38 50 LEU B N 1
ATOM 2044 C CA . LEU B 1 50 ? -16.156 -15.695 -11.062 1 98.38 50 LEU B CA 1
ATOM 2045 C C . LEU B 1 50 ? -16.016 -14.625 -9.977 1 98.38 50 LEU B C 1
ATOM 2047 O O . LEU B 1 50 ? -16.938 -14.43 -9.18 1 98.38 50 LEU B O 1
ATOM 2051 N N . VAL B 1 51 ? -14.875 -13.945 -9.945 1 98.56 51 VAL B N 1
ATOM 2052 C CA . VAL B 1 51 ? -14.633 -12.914 -8.945 1 98.56 51 VAL B CA 1
ATOM 2053 C C . VAL B 1 51 ? -13.891 -11.742 -9.586 1 98.56 51 VAL B C 1
ATOM 2055 O O . VAL B 1 51 ? -12.906 -11.938 -10.305 1 98.56 51 VAL B O 1
ATOM 2058 N N . ASP B 1 52 ? -14.383 -10.547 -9.438 1 97.62 52 ASP B N 1
ATOM 2059 C CA . ASP B 1 52 ? -13.688 -9.312 -9.789 1 97.62 52 ASP B CA 1
ATOM 2060 C C . ASP B 1 52 ? -12.719 -8.898 -8.68 1 97.62 52 ASP B C 1
ATOM 2062 O O . ASP B 1 52 ? -13.148 -8.547 -7.578 1 97.62 52 ASP B O 1
ATOM 2066 N N . LEU B 1 53 ? -11.469 -8.875 -8.992 1 98.12 53 LEU B N 1
ATOM 2067 C CA . LEU B 1 53 ? -10.445 -8.57 -7.996 1 98.12 53 LEU B CA 1
ATOM 2068 C C . LEU B 1 53 ? -10.602 -7.145 -7.477 1 98.12 53 LEU B C 1
ATOM 2070 O O . LEU B 1 53 ? -10.031 -6.793 -6.441 1 98.12 53 LEU B O 1
ATOM 2074 N N . GLU B 1 54 ? -11.281 -6.309 -8.18 1 97.5 54 GLU B N 1
ATOM 2075 C CA . GLU B 1 54 ? -11.531 -4.949 -7.715 1 97.5 54 GLU B CA 1
ATOM 2076 C C . GLU B 1 54 ? -12.812 -4.875 -6.879 1 97.5 54 GLU B C 1
ATOM 2078 O O . GLU B 1 54 ? -13.18 -3.803 -6.395 1 97.5 54 GLU B O 1
ATOM 2083 N N . GLY B 1 55 ? -13.453 -6.02 -6.746 1 97.25 55 GLY B N 1
ATOM 2084 C CA . GLY B 1 55 ? -14.695 -6.074 -5.988 1 97.25 55 GLY B CA 1
ATOM 2085 C C . GLY B 1 55 ? -14.477 -6.23 -4.496 1 97.25 55 GLY B C 1
ATOM 2086 O O . GLY B 1 55 ? -13.477 -5.758 -3.957 1 97.25 55 GLY B O 1
ATOM 2087 N N . GLU B 1 56 ? -15.422 -6.914 -3.779 1 97.06 56 GLU B N 1
ATOM 2088 C CA . GLU B 1 56 ? -15.461 -6.992 -2.322 1 97.06 56 GLU B CA 1
ATOM 2089 C C . GLU B 1 56 ? -14.625 -8.164 -1.807 1 97.06 56 GLU B C 1
ATOM 2091 O O . GLU B 1 56 ? -14.57 -9.219 -2.436 1 97.06 56 GLU B O 1
ATOM 2096 N N . VAL B 1 57 ? -14.055 -7.961 -0.621 1 98.06 57 VAL B N 1
ATOM 2097 C CA . VA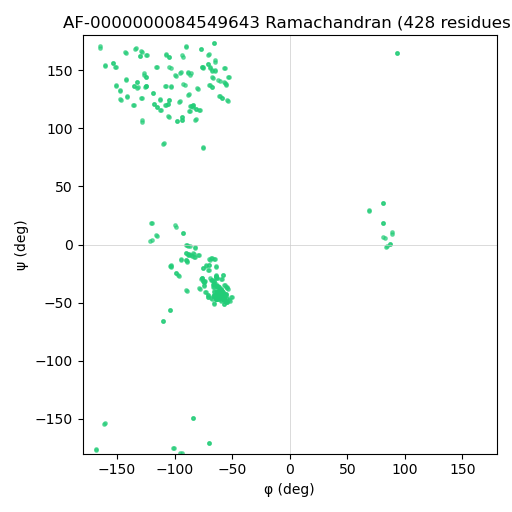L B 1 57 ? -13.273 -9 0.041 1 98.06 57 VAL B CA 1
ATOM 2098 C C . VAL B 1 57 ? -14.117 -10.258 0.219 1 98.06 57 VAL B C 1
ATOM 2100 O O . VAL B 1 57 ? -13.625 -11.375 0.064 1 98.06 57 VAL B O 1
ATOM 2103 N N . GLU B 1 58 ? -15.391 -10.078 0.458 1 98.25 58 GLU B N 1
ATOM 2104 C CA . GLU B 1 58 ? -16.281 -11.195 0.75 1 98.25 58 GLU B CA 1
ATOM 2105 C C . GLU B 1 58 ? -16.391 -12.141 -0.438 1 98.25 58 GLU B C 1
ATOM 2107 O O . GLU B 1 58 ? -16.516 -13.359 -0.26 1 98.25 58 GLU B O 1
ATOM 2112 N N . ASP B 1 59 ? -16.328 -11.602 -1.62 1 98.38 59 ASP B N 1
ATOM 2113 C CA . ASP B 1 59 ? -16.344 -12.445 -2.809 1 98.38 59 ASP B CA 1
ATOM 2114 C C . ASP B 1 59 ? -15.094 -13.305 -2.891 1 98.38 59 ASP B C 1
ATOM 2116 O O . ASP B 1 59 ? -15.148 -14.461 -3.322 1 98.38 59 ASP B O 1
ATOM 2120 N N . MET B 1 60 ? -13.984 -12.805 -2.445 1 98.69 60 MET B N 1
ATOM 2121 C CA . MET B 1 60 ? -12.727 -13.539 -2.441 1 98.69 60 MET B CA 1
ATOM 2122 C C . MET B 1 60 ? -12.711 -14.594 -1.342 1 98.69 60 MET B C 1
ATOM 2124 O O . MET B 1 60 ? -12.141 -15.672 -1.515 1 98.69 60 MET B O 1
ATOM 2128 N N . VAL B 1 61 ? -13.375 -14.234 -0.207 1 98.88 61 VAL B N 1
ATOM 2129 C CA . VAL B 1 61 ? -13.508 -15.203 0.873 1 98.88 61 VAL B CA 1
ATOM 2130 C C . VAL B 1 61 ? -14.305 -16.406 0.385 1 98.88 61 VAL B C 1
ATOM 2132 O O . VAL B 1 61 ? -13.891 -17.562 0.583 1 98.88 61 VAL B O 1
ATOM 2135 N N . LYS B 1 62 ? -15.391 -16.125 -0.312 1 98.81 62 LYS B N 1
ATOM 2136 C CA . LYS B 1 62 ? -16.219 -17.203 -0.845 1 98.81 62 LYS B CA 1
ATOM 2137 C C . LYS B 1 62 ? -15.438 -18.062 -1.829 1 98.81 62 LYS B C 1
ATOM 2139 O O . LYS B 1 62 ? -15.539 -19.297 -1.806 1 98.81 62 LYS B O 1
ATOM 2144 N N . ALA B 1 63 ? -14.68 -17.422 -2.641 1 98.81 63 ALA B N 1
ATOM 2145 C CA . ALA B 1 63 ? -13.867 -18.125 -3.621 1 98.81 63 ALA B CA 1
ATOM 2146 C C . ALA B 1 63 ? -12.828 -19.016 -2.936 1 98.81 63 ALA B C 1
ATOM 2148 O O . ALA B 1 63 ? -12.445 -20.062 -3.471 1 98.81 63 ALA B O 1
ATOM 2149 N N . ALA B 1 64 ? -12.391 -18.656 -1.742 1 98.81 64 ALA B N 1
ATOM 2150 C CA . ALA B 1 64 ? -11.305 -19.328 -1.044 1 98.81 64 ALA B CA 1
ATOM 2151 C C . ALA B 1 64 ? -11.836 -20.469 -0.171 1 98.81 64 ALA B C 1
ATOM 2153 O O . ALA B 1 64 ? -11.062 -21.281 0.339 1 98.81 64 ALA B O 1
ATOM 2154 N N . GLU B 1 65 ? -13.156 -20.484 0.032 1 98.5 65 GLU B N 1
ATOM 2155 C CA . GLU B 1 65 ? -13.742 -21.484 0.909 1 98.5 65 GLU B CA 1
ATOM 2156 C C . GLU B 1 65 ? -13.438 -22.891 0.412 1 98.5 65 GLU B C 1
ATOM 2158 O O . GLU B 1 65 ? -13.641 -23.203 -0.763 1 98.5 65 GLU B O 1
ATOM 2163 N N . GLY B 1 66 ? -12.867 -23.734 1.301 1 98.12 66 GLY B N 1
ATOM 2164 C CA . GLY B 1 66 ? -12.68 -25.141 1.022 1 98.12 66 GLY B CA 1
ATOM 2165 C C . GLY B 1 66 ? -11.391 -25.453 0.296 1 98.12 66 GLY B C 1
ATOM 2166 O O . GLY B 1 66 ? -11.109 -26.609 -0.03 1 98.12 66 GLY B O 1
ATOM 2167 N N . VAL B 1 67 ? -10.594 -24.469 0.001 1 98.69 67 VAL B N 1
ATOM 2168 C CA . VAL B 1 67 ? -9.328 -24.75 -0.666 1 98.69 67 VAL B CA 1
ATOM 2169 C C . VAL B 1 67 ? -8.227 -24.922 0.374 1 98.69 67 VAL B C 1
ATOM 2171 O O . VAL B 1 67 ? -8.375 -24.5 1.523 1 98.69 67 VAL B O 1
ATOM 2174 N N . ASP B 1 68 ? -7.145 -25.547 -0.087 1 98.75 68 ASP B N 1
ATOM 2175 C CA . ASP B 1 68 ? -6.016 -25.828 0.797 1 98.75 68 ASP B CA 1
ATOM 2176 C C . ASP B 1 68 ? -4.941 -24.75 0.666 1 98.75 68 ASP B C 1
ATOM 2178 O O . ASP B 1 68 ? -4.164 -24.516 1.597 1 98.75 68 ASP B O 1
ATOM 2182 N N . ALA B 1 69 ? -4.879 -24.125 -0.483 1 98.94 69 ALA B N 1
ATOM 2183 C CA . ALA B 1 69 ? -3.846 -23.141 -0.783 1 98.94 69 ALA B CA 1
ATOM 2184 C C . ALA B 1 69 ? -4.344 -22.109 -1.789 1 98.94 69 ALA B C 1
ATOM 2186 O O . ALA B 1 69 ? -5.27 -22.375 -2.557 1 98.94 69 ALA B O 1
ATOM 2187 N N . ILE B 1 70 ? -3.787 -20.938 -1.729 1 98.94 70 ILE B N 1
ATOM 2188 C CA . ILE B 1 70 ? -4.023 -19.859 -2.689 1 98.94 70 ILE B CA 1
ATOM 2189 C C . ILE B 1 70 ? -2.713 -19.5 -3.379 1 98.94 70 ILE B C 1
ATOM 2191 O O . ILE B 1 70 ? -1.669 -19.391 -2.729 1 98.94 70 ILE B O 1
ATOM 2195 N N . VAL B 1 71 ? -2.732 -19.438 -4.656 1 99 71 VAL B N 1
ATOM 2196 C CA . VAL B 1 71 ? -1.625 -18.891 -5.43 1 99 71 VAL B CA 1
ATOM 2197 C C . VAL B 1 71 ? -2.076 -17.625 -6.148 1 99 71 VAL B C 1
ATOM 2199 O O . VAL B 1 71 ? -3.025 -17.656 -6.938 1 99 71 VAL B O 1
ATOM 2202 N N . PHE B 1 72 ? -1.467 -16.531 -5.832 1 98.94 72 PHE B N 1
ATOM 2203 C CA . PHE B 1 72 ? -1.761 -15.25 -6.465 1 98.94 72 PHE B CA 1
ATOM 2204 C C . PHE B 1 72 ? -0.821 -15 -7.637 1 98.94 72 PHE B C 1
ATOM 2206 O O . PHE B 1 72 ? 0.358 -14.695 -7.441 1 98.94 72 PHE B O 1
ATOM 2213 N N . THR B 1 73 ? -1.346 -15.102 -8.836 1 98.81 73 THR B N 1
ATOM 2214 C CA . THR B 1 73 ? -0.546 -14.859 -10.031 1 98.81 73 THR B CA 1
ATOM 2215 C C . THR B 1 73 ? -1.073 -13.656 -10.797 1 98.81 73 THR B C 1
ATOM 2217 O O . THR B 1 73 ? -0.644 -13.398 -11.922 1 98.81 73 THR B O 1
ATOM 2220 N N . ALA B 1 74 ? -2.012 -12.961 -10.203 1 98.19 74 ALA B N 1
ATOM 2221 C CA . ALA B 1 74 ? -2.639 -11.836 -10.891 1 98.19 74 ALA B CA 1
ATOM 2222 C C . ALA B 1 74 ? -1.716 -10.625 -10.906 1 98.19 74 ALA B C 1
ATOM 2224 O O . ALA B 1 74 ? -0.877 -10.461 -10.023 1 98.19 74 ALA B O 1
ATOM 2225 N N . GLY B 1 75 ? -1.869 -9.844 -11.852 1 96.56 75 GLY B N 1
ATOM 2226 C CA . GLY B 1 75 ? -1.277 -8.531 -12.078 1 96.56 75 GLY B CA 1
ATOM 2227 C C . GLY B 1 75 ? -2.053 -7.695 -13.078 1 96.56 75 GLY B C 1
ATOM 2228 O O . GLY B 1 75 ? -2.727 -8.234 -13.961 1 96.56 75 GLY B O 1
ATOM 2229 N N . SER B 1 76 ? -1.913 -6.441 -12.93 1 94 76 SER B N 1
ATOM 2230 C CA . SER B 1 76 ? -2.662 -5.582 -13.836 1 94 76 SER B CA 1
ATOM 2231 C C . SER B 1 76 ? -2.129 -5.691 -15.266 1 94 76 SER B C 1
ATOM 2233 O O . SER B 1 76 ? -2.873 -5.504 -16.234 1 94 76 SER B O 1
ATOM 2235 N N . GLY B 1 77 ? -0.907 -5.945 -15.383 1 90.25 77 GLY B N 1
ATOM 2236 C CA . GLY B 1 77 ? -0.316 -6.164 -16.688 1 90.25 77 GLY B CA 1
ATOM 2237 C C . GLY B 1 77 ? 0.273 -4.902 -17.297 1 90.25 77 GLY B C 1
ATOM 2238 O O . GLY B 1 77 ? -0.049 -3.793 -16.875 1 90.25 77 GLY B O 1
ATOM 2239 N N . PRO B 1 78 ? 1.069 -5.043 -18.281 1 86.31 78 PRO B N 1
ATOM 2240 C CA . PRO B 1 78 ? 1.842 -3.941 -18.859 1 86.31 78 PRO B CA 1
ATOM 2241 C C . PRO B 1 78 ? 0.978 -2.973 -19.672 1 86.31 78 PRO B C 1
ATOM 2243 O O . PRO B 1 78 ? 1.424 -1.872 -20 1 86.31 78 PRO B O 1
ATOM 2246 N N . LYS B 1 79 ? -0.19 -3.383 -20.062 1 91.5 79 LYS B N 1
ATOM 2247 C CA . LYS B 1 79 ? -1.035 -2.543 -20.906 1 91.5 79 LYS B CA 1
ATOM 2248 C C . LYS B 1 79 ? -1.908 -1.618 -20.062 1 91.5 79 LYS B C 1
ATOM 2250 O O . LYS B 1 79 ? -2.676 -0.819 -20.594 1 91.5 79 LYS B O 1
ATOM 2255 N N . THR B 1 80 ? -1.794 -1.722 -18.719 1 93.31 80 THR B N 1
ATOM 2256 C CA . THR B 1 80 ? -2.576 -0.871 -17.844 1 93.31 80 THR B CA 1
ATOM 2257 C C . THR B 1 80 ? -1.689 0.184 -17.188 1 93.31 80 THR B C 1
ATOM 2259 O O . THR B 1 80 ? -0.462 0.115 -17.266 1 93.31 80 THR B O 1
ATOM 2262 N N . GLY B 1 81 ? -2.367 1.229 -16.641 1 93.62 81 GLY B N 1
ATOM 2263 C CA . GLY B 1 81 ? -1.645 2.303 -15.984 1 93.62 81 GLY B CA 1
ATOM 2264 C C . GLY B 1 81 ? -1.507 2.092 -14.484 1 93.62 81 GLY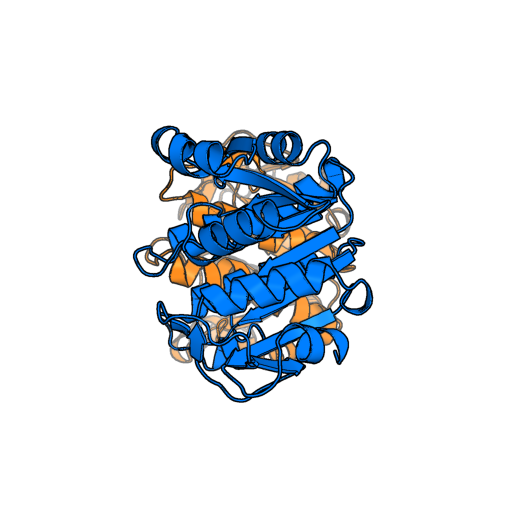 B C 1
ATOM 2265 O O . GLY B 1 81 ? -1.927 1.061 -13.961 1 93.62 81 GLY B O 1
ATOM 2266 N N . PRO B 1 82 ? -0.84 3.088 -13.836 1 96.12 82 PRO B N 1
ATOM 2267 C CA . PRO B 1 82 ? -0.624 2.979 -12.391 1 96.12 82 PRO B CA 1
ATOM 2268 C C . PRO B 1 82 ? -1.927 2.838 -11.609 1 96.12 82 PRO B C 1
ATOM 2270 O O . PRO B 1 82 ? -1.924 2.324 -10.484 1 96.12 82 PRO B O 1
ATOM 2273 N N . ASP B 1 83 ? -3.025 3.352 -12.164 1 97 83 ASP B N 1
ATOM 2274 C CA . ASP B 1 83 ? -4.316 3.193 -11.5 1 97 83 ASP B CA 1
ATOM 2275 C C . ASP B 1 83 ? -4.641 1.72 -11.273 1 97 83 ASP B C 1
ATOM 2277 O O . ASP B 1 83 ? -5.004 1.321 -10.164 1 97 83 ASP B O 1
ATOM 2281 N N . LYS B 1 84 ? -4.434 0.92 -12.281 1 97.5 84 LYS B N 1
ATOM 2282 C CA . LYS B 1 84 ? -4.719 -0.507 -12.156 1 97.5 84 LYS B CA 1
ATOM 2283 C C . LYS B 1 84 ? -3.627 -1.217 -11.359 1 97.5 84 LYS B C 1
ATOM 2285 O O . LYS B 1 84 ? -3.896 -2.203 -10.672 1 97.5 84 LYS B O 1
ATOM 2290 N N . THR B 1 85 ? -2.371 -0.682 -11.43 1 98.06 85 THR B N 1
ATOM 2291 C CA . THR B 1 85 ? -1.318 -1.195 -10.555 1 98.06 85 THR B CA 1
ATOM 2292 C C . THR B 1 85 ? -1.738 -1.114 -9.094 1 98.06 85 THR B C 1
ATOM 2294 O O . THR B 1 85 ? -1.612 -2.09 -8.352 1 98.06 85 THR B O 1
ATOM 2297 N N . ILE B 1 86 ? -2.324 -0.055 -8.688 1 98.44 86 ILE B N 1
ATOM 2298 C CA . ILE B 1 86 ? -2.742 0.146 -7.305 1 98.44 86 ILE B CA 1
ATOM 2299 C C . ILE B 1 86 ? -3.922 -0.769 -6.984 1 98.44 86 ILE B C 1
ATOM 2301 O O . ILE B 1 86 ? -3.943 -1.423 -5.938 1 98.44 86 ILE B O 1
ATOM 2305 N N . THR B 1 87 ? -4.895 -0.872 -7.879 1 98.56 87 THR B N 1
ATOM 2306 C CA . THR B 1 87 ? -6.121 -1.592 -7.559 1 98.56 87 THR B CA 1
ATOM 2307 C C . THR B 1 87 ? -5.895 -3.1 -7.609 1 98.56 87 THR B C 1
ATOM 2309 O O . THR B 1 87 ? -6.508 -3.852 -6.848 1 98.56 87 THR B O 1
ATOM 2312 N N . ILE B 1 88 ? -4.949 -3.545 -8.445 1 98.5 88 ILE B N 1
ATOM 2313 C CA . ILE B 1 88 ? -4.793 -4.98 -8.648 1 98.5 88 ILE B CA 1
ATOM 2314 C C . ILE B 1 88 ? -3.564 -5.477 -7.895 1 98.5 88 ILE B C 1
ATOM 2316 O O . ILE B 1 88 ? -3.678 -6.305 -6.984 1 98.5 88 ILE B O 1
ATOM 2320 N N . ASP B 1 89 ? -2.414 -4.898 -8.164 1 98.69 89 ASP B N 1
ATOM 2321 C CA . ASP B 1 89 ? -1.149 -5.43 -7.668 1 98.69 89 ASP B CA 1
ATOM 2322 C C . ASP B 1 89 ? -0.979 -5.133 -6.18 1 98.69 89 ASP B C 1
ATOM 2324 O O . ASP B 1 89 ? -0.183 -5.781 -5.496 1 98.69 89 ASP B O 1
ATOM 2328 N N . LEU B 1 90 ? -1.714 -4.145 -5.715 1 98.81 90 LEU B N 1
ATOM 2329 C CA . LEU B 1 90 ? -1.673 -3.857 -4.285 1 98.81 90 LEU B CA 1
ATOM 2330 C C . LEU B 1 90 ? -2.988 -4.238 -3.615 1 98.81 90 LEU B C 1
ATOM 2332 O O . LEU B 1 90 ? -3.045 -5.211 -2.857 1 98.81 90 LEU B O 1
ATOM 2336 N N . ASP B 1 91 ? -4.051 -3.605 -3.91 1 98.88 91 ASP B N 1
ATOM 2337 C CA . ASP B 1 91 ? -5.301 -3.74 -3.164 1 98.88 91 ASP B CA 1
ATOM 2338 C C . ASP B 1 91 ? -5.871 -5.148 -3.303 1 98.88 91 ASP B C 1
ATOM 2340 O O . ASP B 1 91 ? -6.262 -5.766 -2.309 1 98.88 91 ASP B O 1
ATOM 2344 N N . ALA B 1 92 ? -5.984 -5.625 -4.539 1 98.81 92 ALA B N 1
ATOM 2345 C CA . ALA B 1 92 ? -6.508 -6.973 -4.746 1 98.81 92 ALA B CA 1
ATOM 2346 C C . ALA B 1 92 ? -5.637 -8.016 -4.055 1 98.81 92 ALA B C 1
ATOM 2348 O O . ALA B 1 92 ? -6.152 -8.953 -3.436 1 98.81 92 ALA B O 1
ATOM 2349 N N . ALA B 1 93 ? -4.309 -7.871 -4.207 1 98.88 93 ALA B N 1
ATOM 2350 C CA . ALA B 1 93 ? -3.404 -8.789 -3.523 1 98.88 93 ALA B CA 1
ATOM 2351 C C . ALA B 1 93 ? -3.688 -8.828 -2.023 1 98.88 93 ALA B C 1
ATOM 2353 O O . ALA B 1 93 ? -3.898 -9.898 -1.452 1 98.88 93 ALA B O 1
ATOM 2354 N N . VAL B 1 94 ? -3.779 -7.664 -1.4 1 98.88 94 VAL B N 1
ATOM 2355 C CA . VAL B 1 94 ? -4.004 -7.598 0.04 1 98.88 94 VAL B CA 1
ATOM 2356 C C . VAL B 1 94 ? -5.383 -8.164 0.373 1 98.88 94 VAL B C 1
ATOM 2358 O O . VAL B 1 94 ? -5.543 -8.891 1.354 1 98.88 94 VAL B O 1
ATOM 2361 N N . LYS B 1 95 ? -6.402 -7.859 -0.439 1 98.81 95 LYS B N 1
ATOM 2362 C CA . LYS B 1 95 ? -7.746 -8.375 -0.192 1 98.81 95 LYS B CA 1
ATOM 2363 C C . LYS B 1 95 ? -7.762 -9.906 -0.239 1 98.81 95 LYS B C 1
ATOM 2365 O O . LYS B 1 95 ? -8.453 -10.547 0.551 1 98.81 95 LYS B O 1
ATOM 2370 N N . THR B 1 96 ? -6.973 -10.477 -1.135 1 98.88 96 THR B N 1
ATOM 2371 C CA . THR B 1 96 ? -6.957 -11.93 -1.223 1 98.88 96 THR B CA 1
ATOM 2372 C C . THR B 1 96 ? -6.195 -12.539 -0.047 1 98.88 96 THR B C 1
ATOM 2374 O O . THR B 1 96 ? -6.512 -13.641 0.407 1 98.88 96 THR B O 1
ATOM 2377 N N . ILE B 1 97 ? -5.172 -11.836 0.455 1 98.88 97 ILE B N 1
ATOM 2378 C CA . ILE B 1 97 ? -4.484 -12.258 1.673 1 98.88 97 ILE B CA 1
ATOM 2379 C C . ILE B 1 97 ? -5.465 -12.242 2.846 1 98.88 97 ILE B C 1
ATOM 2381 O O . ILE B 1 97 ? -5.539 -13.211 3.607 1 98.88 97 ILE B O 1
ATOM 2385 N N . GLN B 1 98 ? -6.23 -11.156 2.949 1 98.69 98 GLN B N 1
ATOM 2386 C CA . GLN B 1 98 ? -7.254 -11.07 3.984 1 98.69 98 GLN B CA 1
ATOM 2387 C C . GLN B 1 98 ? -8.289 -12.18 3.83 1 98.69 98 GLN B C 1
ATOM 2389 O O . GLN B 1 98 ? -8.734 -12.758 4.82 1 98.69 98 GLN B O 1
ATOM 2394 N N . ALA B 1 99 ? -8.664 -12.438 2.609 1 98.81 99 ALA B N 1
ATOM 2395 C CA . ALA B 1 99 ? -9.633 -13.492 2.326 1 98.81 99 ALA B CA 1
ATOM 2396 C C . ALA B 1 99 ? -9.117 -14.852 2.775 1 98.81 99 ALA B C 1
ATOM 2398 O O . ALA B 1 99 ? -9.875 -15.672 3.291 1 98.81 99 ALA B O 1
ATOM 2399 N N . ALA B 1 100 ? -7.836 -15.141 2.521 1 98.88 100 ALA B N 1
ATOM 2400 C CA . ALA B 1 100 ? -7.227 -16.391 2.98 1 98.88 100 ALA B CA 1
ATOM 2401 C C . ALA B 1 100 ? -7.387 -16.547 4.488 1 98.88 100 ALA B C 1
ATOM 2403 O O . ALA B 1 100 ? -7.816 -17.609 4.961 1 98.88 100 ALA B O 1
ATOM 2404 N N . GLU B 1 101 ? -7.035 -15.484 5.203 1 98.75 101 GLU B N 1
ATOM 2405 C CA . GLU B 1 101 ? -7.145 -15.516 6.656 1 98.75 101 GLU B CA 1
ATOM 2406 C C . GLU B 1 101 ? -8.586 -15.75 7.098 1 98.75 101 GLU B C 1
ATOM 2408 O O . GLU B 1 101 ? -8.852 -16.578 7.965 1 98.75 101 GLU B O 1
ATOM 2413 N N . LYS B 1 102 ? -9.539 -15.055 6.523 1 98.56 102 LYS B N 1
ATOM 2414 C CA . LYS B 1 102 ? -10.945 -15.141 6.895 1 98.56 102 LYS B CA 1
ATOM 2415 C C . LYS B 1 102 ? -11.523 -16.516 6.559 1 98.56 102 LYS B C 1
ATOM 2417 O O . LYS B 1 102 ? -12.383 -17.031 7.281 1 98.56 102 LYS B O 1
ATOM 2422 N N . ALA B 1 103 ? -11.039 -17.078 5.465 1 98.69 103 ALA B N 1
ATOM 2423 C CA . ALA B 1 103 ? -11.547 -18.359 5.004 1 98.69 103 ALA B CA 1
ATOM 2424 C C . ALA B 1 103 ? -10.836 -19.516 5.703 1 98.69 103 ALA B C 1
ATOM 2426 O O . ALA B 1 103 ? -11.203 -20.672 5.527 1 98.69 103 ALA B O 1
ATOM 2427 N N . GLY B 1 104 ? -9.766 -19.219 6.445 1 98.5 104 GLY B N 1
ATOM 2428 C CA . GLY B 1 104 ? -9.016 -20.25 7.156 1 98.5 104 GLY B CA 1
ATOM 2429 C C . GLY B 1 104 ? -8.039 -20.984 6.266 1 98.5 104 GLY B C 1
ATOM 2430 O O . GLY B 1 104 ? -7.68 -22.141 6.551 1 98.5 104 GLY B O 1
ATOM 2431 N N . VAL B 1 105 ? -7.707 -20.422 5.145 1 98.75 105 VAL B N 1
ATOM 2432 C CA . VAL B 1 105 ? -6.695 -21.016 4.27 1 98.75 105 VAL B CA 1
ATOM 2433 C C . VAL B 1 105 ? -5.305 -20.578 4.727 1 98.75 105 VAL B C 1
ATOM 2435 O O . VAL B 1 105 ? -4.965 -19.391 4.664 1 98.75 105 VAL B O 1
ATOM 2438 N N . LYS B 1 106 ? -4.473 -21.438 5.098 1 98.25 106 LYS B N 1
ATOM 2439 C CA . LYS B 1 106 ? -3.197 -21.078 5.711 1 98.25 106 LYS B CA 1
ATOM 2440 C C . LYS B 1 106 ? -2.109 -20.906 4.656 1 98.25 106 LYS B C 1
ATOM 2442 O O . LYS B 1 106 ? -1.265 -20.016 4.77 1 98.25 106 LYS B O 1
ATOM 2447 N N . ARG B 1 107 ? -2.074 -21.766 3.602 1 98.88 107 ARG B N 1
ATOM 2448 C CA . ARG B 1 107 ? -1 -21.797 2.615 1 98.88 107 ARG B CA 1
ATOM 2449 C C . ARG B 1 107 ? -1.239 -20.75 1.525 1 98.88 107 ARG B C 1
ATOM 2451 O O . ARG B 1 107 ? -2.275 -20.766 0.858 1 98.88 107 ARG B O 1
ATOM 2458 N N . TYR B 1 108 ? -0.328 -19.766 1.318 1 98.94 108 TYR B N 1
ATOM 2459 C CA . TYR B 1 108 ? -0.447 -18.672 0.365 1 98.94 108 TYR B CA 1
ATOM 2460 C C . TYR B 1 108 ? 0.86 -18.453 -0.39 1 98.94 108 TYR B C 1
ATOM 2462 O O . TYR B 1 108 ? 1.908 -18.234 0.221 1 98.94 108 TYR B O 1
ATOM 2470 N N . VAL B 1 109 ? 0.828 -18.578 -1.703 1 98.94 109 VAL B N 1
ATOM 2471 C CA . VAL B 1 109 ? 1.992 -18.344 -2.551 1 98.94 109 VAL B CA 1
ATOM 2472 C C . VAL B 1 109 ? 1.761 -17.109 -3.412 1 98.94 109 VAL B C 1
ATOM 2474 O O . VAL B 1 109 ? 0.76 -17.016 -4.125 1 98.94 109 VAL B O 1
ATOM 2477 N N . MET B 1 110 ? 2.641 -16.156 -3.342 1 98.94 110 MET B N 1
ATOM 2478 C CA . MET B 1 110 ? 2.564 -14.883 -4.066 1 98.94 110 MET B CA 1
ATOM 2479 C C . MET B 1 110 ? 3.59 -14.836 -5.191 1 98.94 110 MET B C 1
ATOM 2481 O O . MET B 1 110 ? 4.781 -15.062 -4.965 1 98.94 110 MET B O 1
ATOM 2485 N N . VAL B 1 111 ? 3.127 -14.68 -6.391 1 98.94 111 VAL B N 1
ATOM 2486 C CA . VAL B 1 111 ? 4.043 -14.273 -7.449 1 98.94 111 VAL B CA 1
ATOM 2487 C C . VAL B 1 111 ? 4.238 -12.758 -7.402 1 98.94 111 VAL B C 1
ATOM 2489 O O . VAL B 1 111 ? 3.338 -11.992 -7.762 1 98.94 111 VAL B O 1
ATOM 2492 N N . SER B 1 112 ? 5.379 -12.32 -6.969 1 98.75 112 SER B N 1
ATOM 2493 C CA . SER B 1 112 ? 5.711 -10.906 -6.832 1 98.75 112 SER B CA 1
ATOM 2494 C C . SER B 1 112 ? 6.559 -10.414 -8 1 98.75 112 SER B C 1
ATOM 2496 O O . SER B 1 112 ? 6.57 -11.039 -9.07 1 98.75 112 SER B O 1
ATOM 2498 N N . SER B 1 113 ? 7.055 -9.203 -8.039 1 98.12 113 SER B N 1
ATOM 2499 C CA . SER B 1 113 ? 8.047 -8.75 -9.016 1 98.12 113 SER B CA 1
ATOM 2500 C C . SER B 1 113 ? 9.438 -9.25 -8.664 1 98.12 113 SER B C 1
ATOM 2502 O O . SER B 1 113 ? 9.656 -9.789 -7.574 1 98.12 113 SER B O 1
ATOM 2504 N N . PHE B 1 114 ? 10.383 -9.117 -9.57 1 98.69 114 PHE B N 1
ATOM 2505 C CA . PHE B 1 114 ? 11.727 -9.672 -9.438 1 98.69 114 PHE B CA 1
ATOM 2506 C C . PHE B 1 114 ? 12.383 -9.188 -8.156 1 98.69 114 PHE B C 1
ATOM 2508 O O . PHE B 1 114 ? 13.07 -9.945 -7.469 1 98.69 114 PHE B O 1
ATOM 2515 N N . ASP B 1 115 ? 12.25 -7.938 -7.848 1 98.62 115 ASP B N 1
ATOM 2516 C CA . ASP B 1 115 ? 12.852 -7.301 -6.68 1 98.62 115 ASP B CA 1
ATOM 2517 C C . ASP B 1 115 ? 11.953 -6.191 -6.137 1 98.62 115 ASP B C 1
ATOM 2519 O O . ASP B 1 115 ? 11.555 -5.289 -6.875 1 98.62 115 ASP B O 1
ATOM 2523 N N . THR B 1 116 ? 11.609 -6.293 -4.82 1 98.56 116 THR B N 1
ATOM 2524 C CA . THR B 1 116 ? 10.695 -5.32 -4.23 1 98.56 116 THR B CA 1
ATOM 2525 C C . THR B 1 116 ? 11.359 -4.57 -3.082 1 98.56 116 THR B C 1
ATOM 2527 O O . THR B 1 116 ? 10.688 -4.047 -2.195 1 98.56 116 THR B O 1
ATOM 2530 N N . THR B 1 117 ? 12.711 -4.605 -3.043 1 98.12 117 THR B N 1
ATOM 2531 C CA . THR B 1 117 ? 13.469 -3.926 -2 1 98.12 117 THR B CA 1
ATOM 2532 C C . THR B 1 117 ? 13.398 -2.412 -2.182 1 98.12 117 THR B C 1
ATOM 2534 O O . THR B 1 117 ? 13.055 -1.926 -3.262 1 98.12 117 THR B O 1
ATOM 2537 N N . ARG B 1 118 ? 13.75 -1.708 -1.126 1 98 118 ARG B N 1
ATOM 2538 C CA . ARG B 1 118 ? 13.852 -0.254 -1.199 1 98 118 ARG B CA 1
ATOM 2539 C C . ARG B 1 118 ? 14.852 0.175 -2.262 1 98 118 ARG B C 1
ATOM 2541 O O . ARG B 1 118 ? 14.633 1.151 -2.979 1 98 118 ARG B O 1
ATOM 2548 N N . GLU B 1 119 ? 15.961 -0.495 -2.33 1 97.88 119 GLU B N 1
ATOM 2549 C CA . GLU B 1 119 ? 16.984 -0.199 -3.33 1 97.88 119 GLU B CA 1
ATOM 2550 C C . GLU B 1 119 ? 16.422 -0.296 -4.742 1 97.88 119 GLU B C 1
ATOM 2552 O O . GLU B 1 119 ? 16.672 0.567 -5.582 1 97.88 119 GLU B O 1
ATOM 2557 N N . GLU B 1 120 ? 15.648 -1.337 -5.012 1 98.38 120 GLU B N 1
ATOM 2558 C CA . GLU B 1 120 ? 15.031 -1.49 -6.328 1 98.38 120 GLU B CA 1
ATOM 2559 C C . GLU B 1 120 ? 14.062 -0.347 -6.617 1 98.38 120 GLU B C 1
ATOM 2561 O O . GLU B 1 120 ? 14.039 0.187 -7.73 1 98.38 120 GLU B O 1
ATOM 2566 N N . ILE B 1 121 ? 13.242 0.046 -5.586 1 98.44 121 ILE B N 1
ATOM 2567 C CA . ILE B 1 121 ? 12.305 1.15 -5.758 1 98.44 121 ILE B CA 1
ATOM 2568 C C . ILE B 1 121 ? 13.07 2.414 -6.156 1 98.44 121 ILE B C 1
ATOM 2570 O O . ILE B 1 121 ? 12.688 3.102 -7.105 1 98.44 121 ILE B O 1
ATOM 2574 N N . GLN B 1 122 ? 14.148 2.707 -5.453 1 97.75 122 GLN B N 1
ATOM 2575 C CA . GLN B 1 122 ? 14.898 3.943 -5.66 1 97.75 122 GLN B CA 1
ATOM 2576 C C . GLN B 1 122 ? 15.578 3.951 -7.023 1 97.75 122 GLN B C 1
ATOM 2578 O O . GLN B 1 122 ? 15.719 5.004 -7.645 1 97.75 122 GLN B O 1
ATOM 2583 N N . ASN B 1 123 ? 15.953 2.795 -7.539 1 97.38 123 ASN B N 1
ATOM 2584 C CA . ASN B 1 123 ? 16.719 2.705 -8.781 1 97.38 123 ASN B CA 1
ATOM 2585 C C . ASN B 1 123 ? 15.805 2.5 -9.984 1 97.38 123 ASN B C 1
ATOM 2587 O O . ASN B 1 123 ? 16.25 2.586 -11.133 1 97.38 123 ASN B O 1
ATOM 2591 N N . ALA B 1 124 ? 14.555 2.168 -9.742 1 97.25 124 ALA B N 1
ATOM 2592 C CA . ALA B 1 124 ? 13.625 1.909 -10.844 1 97.25 124 ALA B CA 1
ATOM 2593 C C . ALA B 1 124 ? 13.344 3.182 -11.633 1 97.25 124 ALA B C 1
ATOM 2595 O O . ALA B 1 124 ? 13.32 4.277 -11.07 1 97.25 124 ALA B O 1
ATOM 2596 N N . PRO B 1 125 ? 13.203 3.02 -13.008 1 96.56 125 PRO B N 1
ATOM 2597 C CA . PRO B 1 125 ? 12.703 4.18 -13.75 1 96.56 125 PRO B CA 1
ATOM 2598 C C . PRO B 1 125 ? 11.359 4.68 -13.234 1 96.56 125 PRO B C 1
ATOM 2600 O O . PRO B 1 125 ? 10.562 3.893 -12.711 1 96.56 125 PRO B O 1
ATOM 2603 N N . ASP B 1 126 ? 11.078 5.957 -13.391 1 94.25 126 ASP B N 1
ATOM 2604 C CA . ASP B 1 126 ? 9.883 6.602 -12.844 1 94.25 126 ASP B CA 1
ATOM 2605 C C . ASP B 1 126 ? 8.617 5.871 -13.281 1 94.25 126 ASP B C 1
ATOM 2607 O O . ASP B 1 126 ? 7.664 5.758 -12.508 1 94.25 126 ASP B O 1
ATOM 2611 N N . SER B 1 127 ? 8.641 5.402 -14.531 1 94.31 127 SER B N 1
ATOM 2612 C CA . SER B 1 127 ? 7.461 4.754 -15.086 1 94.31 127 SER B CA 1
ATOM 2613 C C . SER B 1 127 ? 7.215 3.395 -14.438 1 94.31 127 SER B C 1
ATOM 2615 O O . SER B 1 127 ? 6.102 2.873 -14.477 1 94.31 127 SER B O 1
ATOM 2617 N N . PHE B 1 128 ? 8.273 2.801 -13.859 1 96.56 128 PHE B N 1
ATOM 2618 C CA . PHE B 1 128 ? 8.195 1.452 -13.305 1 96.56 128 PHE B CA 1
ATOM 2619 C C . PHE B 1 128 ? 8.102 1.49 -11.789 1 96.56 128 PHE B C 1
ATOM 2621 O O . PHE B 1 128 ? 7.645 0.53 -11.164 1 96.56 128 PHE B O 1
ATOM 2628 N N . LYS B 1 129 ? 8.438 2.564 -11.141 1 97.62 129 LYS B N 1
ATOM 2629 C CA . LYS B 1 129 ? 8.539 2.744 -9.695 1 97.62 129 LYS B CA 1
ATOM 2630 C C . LYS B 1 129 ? 7.207 2.449 -9.016 1 97.62 129 LYS B C 1
ATOM 2632 O O . LYS B 1 129 ? 7.164 1.725 -8.016 1 97.62 129 LYS B O 1
ATOM 2637 N N . PRO B 1 130 ? 6.062 2.932 -9.578 1 97.88 130 PRO B N 1
ATOM 2638 C CA . PRO B 1 130 ? 4.781 2.646 -8.93 1 97.88 130 PRO B CA 1
ATOM 2639 C C . PRO B 1 130 ? 4.496 1.149 -8.82 1 97.88 130 PRO B C 1
ATOM 2641 O O . PRO B 1 130 ? 3.959 0.689 -7.812 1 97.88 130 PRO B O 1
ATOM 2644 N N . TYR B 1 131 ? 4.875 0.458 -9.852 1 98.31 131 TYR B N 1
ATOM 2645 C CA . TYR B 1 131 ? 4.676 -0.986 -9.867 1 98.31 131 TYR B CA 1
ATOM 2646 C C . TYR B 1 131 ? 5.5 -1.659 -8.773 1 98.31 131 TYR B C 1
ATOM 2648 O O . TYR B 1 131 ? 4.98 -2.48 -8.016 1 98.31 131 TYR B O 1
ATOM 2656 N N . VAL B 1 132 ? 6.742 -1.315 -8.633 1 98.62 132 VAL B N 1
ATOM 2657 C CA . VAL B 1 132 ? 7.617 -1.906 -7.625 1 98.62 132 VAL B CA 1
ATOM 2658 C C . VAL B 1 132 ? 7.09 -1.585 -6.227 1 98.62 132 VAL B C 1
ATOM 2660 O O . VAL B 1 132 ? 7.09 -2.445 -5.344 1 98.62 132 VAL B O 1
ATOM 2663 N N . ILE B 1 133 ? 6.633 -0.385 -6.039 1 98.81 133 ILE B N 1
ATOM 2664 C CA . ILE B 1 133 ? 6.094 0.053 -4.758 1 98.81 133 ILE B CA 1
ATOM 2665 C C . ILE B 1 133 ? 4.852 -0.765 -4.414 1 98.81 133 ILE B C 1
ATOM 2667 O O . ILE B 1 133 ? 4.699 -1.229 -3.281 1 98.81 133 ILE B O 1
ATOM 2671 N N . ALA B 1 134 ? 3.945 -0.934 -5.375 1 98.81 134 ALA B N 1
ATOM 2672 C CA . ALA B 1 134 ? 2.732 -1.713 -5.137 1 98.81 134 ALA B CA 1
ATOM 2673 C C . ALA B 1 134 ? 3.07 -3.137 -4.703 1 98.81 134 ALA B C 1
ATOM 2675 O O . ALA B 1 134 ? 2.521 -3.637 -3.719 1 98.81 134 ALA B O 1
ATOM 2676 N N . LYS B 1 135 ? 3.992 -3.773 -5.426 1 98.88 135 LYS B N 1
ATOM 2677 C CA . LYS B 1 135 ? 4.398 -5.133 -5.082 1 98.88 135 LYS B CA 1
ATOM 2678 C C . LYS B 1 135 ? 5.113 -5.176 -3.736 1 98.88 135 LYS B C 1
ATOM 2680 O O . LYS B 1 135 ? 4.941 -6.117 -2.963 1 98.88 135 LYS B O 1
ATOM 2685 N N . HIS B 1 136 ? 5.902 -4.156 -3.445 1 98.88 136 HIS B N 1
ATOM 2686 C CA . HIS B 1 136 ? 6.59 -4.043 -2.164 1 98.88 136 HIS B CA 1
ATOM 2687 C C . HIS B 1 136 ? 5.602 -4.078 -1.003 1 98.88 136 HIS B C 1
ATOM 2689 O O . HIS B 1 136 ? 5.758 -4.875 -0.075 1 98.88 136 HIS B O 1
ATOM 2695 N N . TYR B 1 137 ? 4.621 -3.275 -1.068 1 98.88 137 TYR B N 1
ATOM 2696 C CA . TYR B 1 137 ? 3.711 -3.164 0.067 1 98.88 137 TYR B CA 1
ATOM 2697 C C . TYR B 1 137 ? 2.789 -4.375 0.148 1 98.88 137 TYR B C 1
ATOM 2699 O O . TYR B 1 137 ? 2.404 -4.801 1.24 1 98.88 137 TYR B O 1
ATOM 2707 N N . ALA B 1 138 ? 2.432 -4.98 -1.011 1 98.88 138 ALA B N 1
ATOM 2708 C CA . ALA B 1 138 ? 1.703 -6.246 -0.976 1 98.88 138 ALA B CA 1
ATOM 2709 C C . ALA B 1 138 ? 2.521 -7.328 -0.283 1 98.88 138 ALA B C 1
ATOM 2711 O O . ALA B 1 138 ? 2.002 -8.062 0.559 1 98.88 138 ALA B O 1
ATOM 2712 N N . ASP B 1 139 ? 3.805 -7.422 -0.638 1 98.88 139 ASP B N 1
ATOM 2713 C CA . ASP B 1 139 ? 4.703 -8.398 -0.019 1 98.88 139 ASP B CA 1
ATOM 2714 C C . ASP B 1 139 ? 4.852 -8.133 1.477 1 98.88 139 ASP B C 1
ATOM 2716 O O . ASP B 1 139 ? 4.859 -9.062 2.281 1 98.88 139 ASP B O 1
ATOM 2720 N N . GLU B 1 140 ? 4.996 -6.844 1.821 1 98.5 140 GLU B N 1
ATOM 2721 C CA . GLU B 1 140 ? 5.117 -6.488 3.232 1 98.5 140 GLU B CA 1
ATOM 2722 C C . GLU B 1 140 ? 3.879 -6.91 4.016 1 98.5 140 GLU B C 1
ATOM 2724 O O . GLU B 1 140 ? 3.99 -7.43 5.129 1 98.5 140 GLU B O 1
ATOM 2729 N N . TRP B 1 141 ? 2.705 -6.633 3.465 1 98.62 141 TRP B N 1
ATOM 2730 C CA . TRP B 1 141 ? 1.47 -7.059 4.113 1 98.62 141 TRP B CA 1
ATOM 2731 C C . TRP B 1 141 ? 1.468 -8.57 4.344 1 98.62 141 TRP B C 1
ATOM 2733 O O . TRP B 1 141 ? 1.181 -9.031 5.449 1 98.62 141 TRP B O 1
ATOM 2743 N N . LEU B 1 142 ? 1.812 -9.273 3.293 1 98.75 142 LEU B N 1
ATOM 2744 C CA . LEU B 1 142 ? 1.815 -10.734 3.344 1 98.75 142 LEU B CA 1
ATOM 2745 C C . LEU B 1 142 ? 2.795 -11.242 4.395 1 98.75 142 LEU B C 1
ATOM 2747 O O . LEU B 1 142 ? 2.467 -12.133 5.176 1 98.75 142 LEU B O 1
ATOM 2751 N N . ARG B 1 143 ? 3.988 -10.695 4.477 1 98 143 ARG B N 1
ATOM 2752 C CA . ARG B 1 143 ? 5.016 -11.078 5.441 1 98 143 ARG B CA 1
ATOM 2753 C C . ARG B 1 143 ? 4.52 -10.891 6.871 1 98 143 ARG B C 1
ATOM 2755 O O . ARG B 1 143 ? 4.926 -11.625 7.777 1 98 143 ARG B O 1
ATOM 2762 N N . GLY B 1 144 ? 3.645 -9.938 7.031 1 97 144 GLY B N 1
ATOM 2763 C CA . GLY B 1 144 ? 3.178 -9.602 8.367 1 97 144 GLY B CA 1
ATOM 2764 C C . GLY B 1 144 ? 2.066 -10.516 8.859 1 97 144 GLY B C 1
ATOM 2765 O O . GLY B 1 144 ? 1.62 -10.398 10 1 97 144 GLY B O 1
ATOM 2766 N N . THR B 1 145 ? 1.645 -11.398 8.055 1 98.06 145 THR B N 1
ATOM 2767 C CA . THR B 1 145 ? 0.564 -12.297 8.445 1 98.06 145 THR B CA 1
ATOM 2768 C C . THR B 1 145 ? 1.12 -13.555 9.109 1 98.06 145 THR B C 1
ATOM 2770 O O . THR B 1 145 ? 2.334 -13.758 9.148 1 98.06 145 THR B O 1
ATOM 2773 N N . GLY B 1 146 ? 0.301 -14.344 9.672 1 97.94 146 GLY B N 1
ATOM 2774 C CA . GLY B 1 146 ? 0.672 -15.633 10.227 1 97.94 146 GLY B CA 1
ATOM 2775 C C . GLY B 1 146 ? 0.508 -16.781 9.242 1 97.94 146 GLY B C 1
ATOM 2776 O O . GLY B 1 146 ? 0.574 -17.953 9.625 1 97.94 146 GLY B O 1
ATOM 2777 N N . LEU B 1 147 ? 0.26 -16.453 7.98 1 98.62 147 LEU B N 1
ATOM 2778 C CA . LEU B 1 147 ? 0.033 -17.469 6.961 1 98.62 147 LEU B CA 1
ATOM 2779 C C . LEU B 1 147 ? 1.327 -18.203 6.633 1 98.62 147 LEU B C 1
ATOM 2781 O O . LEU B 1 147 ? 2.42 -17.703 6.91 1 98.62 147 LEU B O 1
ATOM 2785 N N . ASP B 1 148 ? 1.211 -19.453 6.121 1 98.81 148 ASP B N 1
ATOM 2786 C CA . ASP B 1 148 ? 2.311 -20.203 5.52 1 98.81 148 ASP B CA 1
ATOM 2787 C C . ASP B 1 148 ? 2.629 -19.672 4.121 1 98.81 148 ASP B C 1
ATOM 2789 O O . ASP B 1 148 ? 2.193 -20.266 3.125 1 98.81 148 ASP B O 1
ATOM 2793 N N . VAL B 1 149 ? 3.432 -18.625 4.062 1 98.75 149 VAL B N 1
ATOM 2794 C CA . VAL B 1 149 ? 3.578 -17.844 2.838 1 98.75 149 VAL B CA 1
ATOM 2795 C C . VAL B 1 149 ? 4.855 -18.266 2.111 1 98.75 149 VAL B C 1
ATOM 2797 O O . VAL B 1 149 ? 5.824 -18.688 2.742 1 98.75 149 VAL B O 1
ATOM 2800 N N . THR B 1 150 ? 4.832 -18.25 0.84 1 98.94 150 THR B N 1
ATOM 2801 C CA . THR B 1 150 ? 6.004 -18.219 -0.031 1 98.94 150 THR B CA 1
ATOM 2802 C C . THR B 1 150 ? 5.883 -17.094 -1.057 1 98.94 150 THR B C 1
ATOM 2804 O O . THR B 1 150 ? 4.844 -16.938 -1.696 1 98.94 150 THR B O 1
ATOM 2807 N N . ILE B 1 151 ? 6.871 -16.25 -1.114 1 98.94 151 ILE B N 1
ATOM 2808 C CA . ILE B 1 151 ? 6.891 -15.188 -2.117 1 98.94 151 ILE B CA 1
ATOM 2809 C C . ILE B 1 151 ? 7.902 -15.523 -3.207 1 98.94 151 ILE B C 1
ATOM 2811 O O . ILE B 1 151 ? 9.086 -15.734 -2.922 1 98.94 151 ILE B O 1
ATOM 2815 N N . VAL B 1 152 ? 7.469 -15.625 -4.441 1 98.94 152 VAL B N 1
ATOM 2816 C CA . VAL B 1 152 ? 8.289 -15.961 -5.598 1 98.94 152 VAL B CA 1
ATOM 2817 C C . VAL B 1 152 ? 8.555 -14.703 -6.43 1 98.94 152 VAL B C 1
ATOM 2819 O O . VAL B 1 152 ? 7.617 -13.992 -6.805 1 98.94 152 VAL B O 1
ATOM 2822 N N . HIS B 1 153 ? 9.781 -14.422 -6.66 1 98.94 153 HIS B N 1
ATOM 2823 C CA . HIS B 1 153 ? 10.234 -13.273 -7.434 1 98.94 153 HIS B CA 1
ATOM 2824 C C . HIS B 1 153 ? 10.828 -13.695 -8.773 1 98.94 153 HIS B C 1
ATOM 2826 O O . HIS B 1 153 ? 12.047 -13.82 -8.906 1 98.94 153 HIS B O 1
ATOM 2832 N N . PRO B 1 154 ? 9.992 -13.836 -9.766 1 98.94 154 PRO B N 1
ATOM 2833 C CA . PRO B 1 154 ? 10.492 -14.289 -11.062 1 98.94 154 PRO B CA 1
ATOM 2834 C C . PRO B 1 154 ? 11.227 -13.188 -11.828 1 98.94 154 PRO B C 1
ATOM 2836 O O . PRO B 1 154 ? 10.938 -12.008 -11.648 1 98.94 154 PRO B O 1
ATOM 2839 N N . GLY B 1 155 ? 12.195 -13.641 -12.711 1 98.81 155 GLY B N 1
ATOM 2840 C CA . GLY B 1 155 ? 12.82 -12.734 -13.656 1 98.81 155 GLY B CA 1
ATOM 2841 C C . GLY B 1 155 ? 11.891 -12.273 -14.758 1 98.81 155 GLY B C 1
ATOM 2842 O O . GLY B 1 155 ? 10.672 -12.438 -14.664 1 98.81 155 GLY B O 1
ATOM 2843 N N . GLY B 1 156 ? 12.492 -11.562 -15.789 1 98.5 156 GLY B N 1
ATOM 2844 C CA . GLY B 1 156 ? 11.68 -11.141 -16.922 1 98.5 156 GLY B CA 1
ATOM 2845 C C . GLY B 1 156 ? 10.914 -12.281 -17.562 1 98.5 156 GLY B C 1
ATOM 2846 O O . GLY B 1 156 ? 11.516 -13.242 -18.047 1 98.5 156 GLY B O 1
ATOM 2847 N N . LEU B 1 157 ? 9.641 -12.188 -17.656 1 98.69 157 LEU B N 1
ATOM 2848 C CA . LEU B 1 157 ? 8.773 -13.266 -18.125 1 98.69 157 LEU B CA 1
ATOM 2849 C C . LEU B 1 157 ? 8.789 -13.352 -19.656 1 98.69 157 LEU B C 1
ATOM 2851 O O . LEU B 1 157 ? 8.711 -12.328 -20.344 1 98.69 157 LEU B O 1
ATOM 2855 N N . THR B 1 158 ? 8.922 -14.523 -20.125 1 98.69 158 THR B N 1
ATOM 2856 C CA . THR B 1 158 ? 8.836 -14.75 -21.562 1 98.69 158 THR B CA 1
ATOM 2857 C C . THR B 1 158 ? 7.762 -15.781 -21.891 1 98.69 158 THR B C 1
ATOM 2859 O O . THR B 1 158 ? 7.293 -16.5 -21 1 98.69 158 THR B O 1
ATOM 2862 N N . ASN B 1 159 ? 7.352 -15.812 -23.156 1 98.06 159 ASN B N 1
ATOM 2863 C CA . ASN B 1 159 ? 6.387 -16.812 -23.594 1 98.06 159 ASN B CA 1
ATOM 2864 C C . ASN B 1 159 ? 7.074 -17.984 -24.297 1 98.06 159 ASN B C 1
ATOM 2866 O O . ASN B 1 159 ? 6.43 -18.734 -25.016 1 98.06 159 ASN B O 1
ATOM 2870 N N . ASP B 1 160 ? 8.328 -18.078 -24.094 1 98.25 160 ASP B N 1
ATOM 2871 C CA . ASP B 1 160 ? 9.062 -19.234 -24.594 1 98.25 160 ASP B CA 1
ATOM 2872 C C . ASP B 1 160 ? 8.609 -20.516 -23.906 1 98.25 160 ASP B C 1
ATOM 2874 O O . ASP B 1 160 ? 8.047 -20.469 -22.812 1 98.25 160 ASP B O 1
ATOM 2878 N N . GLU B 1 161 ? 8.852 -21.594 -24.609 1 98.31 161 GLU B N 1
ATOM 2879 C CA . GLU B 1 161 ? 8.617 -22.891 -23.969 1 98.31 161 GLU B CA 1
ATOM 2880 C C . GLU B 1 161 ? 9.5 -23.062 -22.734 1 98.31 161 GLU B C 1
ATOM 2882 O O . GLU B 1 161 ? 10.672 -22.688 -22.75 1 98.31 161 GLU B O 1
ATOM 2887 N N . GLY B 1 162 ? 8.984 -23.625 -21.734 1 98.5 162 GLY B N 1
ATOM 2888 C CA . GLY B 1 162 ? 9.766 -23.922 -20.547 1 98.5 162 GLY B CA 1
ATOM 2889 C C . GLY B 1 162 ? 10.797 -25.016 -20.766 1 98.5 162 GLY B C 1
ATOM 2890 O O . GLY B 1 162 ? 10.586 -25.922 -21.562 1 98.5 162 GLY B O 1
ATOM 2891 N N . THR B 1 163 ? 11.812 -24.922 -20 1 98.38 163 THR B N 1
ATOM 2892 C CA . THR B 1 163 ? 12.852 -25.953 -20.094 1 98.38 163 THR B CA 1
ATOM 2893 C C . THR B 1 163 ? 12.75 -26.922 -18.922 1 98.38 163 THR B C 1
ATOM 2895 O O . THR B 1 163 ? 13.336 -28.016 -18.969 1 98.38 163 THR B O 1
ATOM 2898 N N . GLY B 1 164 ? 12.078 -26.531 -17.875 1 98.62 164 GLY B N 1
ATOM 2899 C CA . GLY B 1 164 ? 12.016 -27.312 -16.656 1 98.62 164 GLY B CA 1
ATOM 2900 C C . GLY B 1 164 ? 13.234 -27.141 -15.773 1 98.62 164 GLY B C 1
ATOM 2901 O O . GLY B 1 164 ? 13.367 -27.812 -14.758 1 98.62 164 GLY B O 1
ATOM 2902 N N . LYS B 1 165 ? 14.062 -26.203 -16.219 1 98.88 165 LYS B N 1
ATOM 2903 C CA . LYS B 1 165 ? 15.281 -25.922 -15.469 1 98.88 165 LYS B CA 1
ATOM 2904 C C . LYS B 1 165 ? 15.375 -24.453 -15.102 1 98.88 165 LYS B C 1
ATOM 2906 O O . LYS B 1 165 ? 15.086 -23.578 -15.93 1 98.88 165 LYS B O 1
ATOM 2911 N N . VAL B 1 166 ? 15.781 -24.172 -13.836 1 98.88 166 VAL B N 1
ATOM 2912 C CA . VAL B 1 166 ? 15.797 -22.797 -13.352 1 98.88 166 VAL B CA 1
ATOM 2913 C C . VAL B 1 166 ? 17 -22.594 -12.438 1 98.88 166 VAL B C 1
ATOM 2915 O O . VAL B 1 166 ? 17.75 -23.547 -12.148 1 98.88 166 VAL B O 1
ATOM 2918 N N . LYS B 1 167 ? 17.312 -21.391 -12.172 1 98.88 167 LYS B N 1
ATOM 2919 C CA . LYS B 1 167 ? 18.172 -20.953 -11.078 1 98.88 167 LYS B CA 1
ATOM 2920 C C . LYS B 1 167 ? 17.375 -20.172 -10.031 1 98.88 167 LYS B C 1
ATOM 2922 O O . LYS B 1 167 ? 16.75 -19.156 -10.344 1 98.88 167 LYS B O 1
ATOM 2927 N N . ALA B 1 168 ? 17.281 -20.719 -8.812 1 98.75 168 ALA B N 1
ATOM 2928 C CA . ALA B 1 168 ? 16.531 -20.078 -7.727 1 98.75 168 ALA B CA 1
ATOM 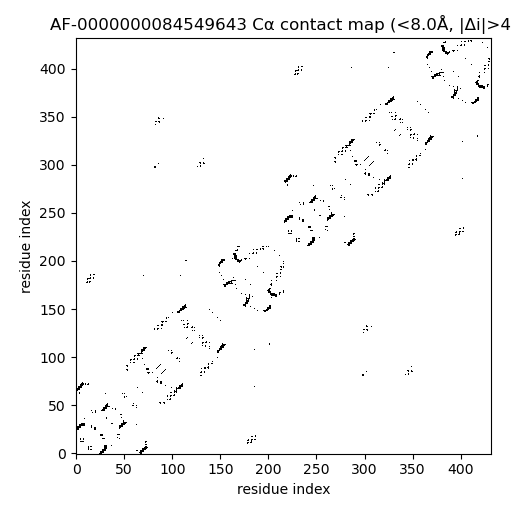2929 C C . ALA B 1 168 ? 17.422 -19.891 -6.492 1 98.75 168 ALA B C 1
ATOM 2931 O O . ALA B 1 168 ? 18.203 -20.781 -6.145 1 98.75 168 ALA B O 1
ATOM 2932 N N . ASP B 1 169 ? 17.359 -18.797 -5.883 1 98.69 169 ASP B N 1
ATOM 2933 C CA . ASP B 1 169 ? 18.078 -18.438 -4.668 1 98.69 169 ASP B CA 1
ATOM 2934 C C . ASP B 1 169 ? 17.484 -17.188 -4.023 1 98.69 169 ASP B C 1
ATOM 2936 O O . ASP B 1 169 ? 16.562 -16.578 -4.578 1 98.69 169 ASP B O 1
ATOM 2940 N N . VAL B 1 170 ? 17.938 -16.953 -2.844 1 98.06 170 VAL B N 1
ATOM 2941 C CA . VAL B 1 170 ? 17.469 -15.734 -2.197 1 98.06 170 VAL B CA 1
ATOM 2942 C C . VAL B 1 170 ? 17.641 -14.547 -3.146 1 98.06 170 VAL B C 1
ATOM 2944 O O . VAL B 1 170 ? 16.734 -13.734 -3.307 1 98.06 170 VAL B O 1
ATOM 2947 N N . THR B 1 171 ? 18.781 -14.445 -3.781 1 98.19 171 THR B N 1
ATOM 2948 C CA . THR B 1 171 ? 19.062 -13.469 -4.832 1 98.19 171 THR B CA 1
ATOM 2949 C C . THR B 1 171 ? 19.781 -14.133 -6.004 1 98.19 171 THR B C 1
ATOM 2951 O O . THR B 1 171 ? 20.625 -15.008 -5.805 1 98.19 171 THR B O 1
ATOM 2954 N N . VAL B 1 172 ? 19.359 -13.805 -7.195 1 98.44 172 VAL B N 1
ATOM 2955 C CA . VAL B 1 172 ? 20.062 -14.195 -8.414 1 98.44 172 VAL B CA 1
ATOM 2956 C C . VAL B 1 172 ? 20.297 -12.969 -9.297 1 98.44 172 VAL B C 1
ATOM 2958 O O . VAL B 1 172 ? 19.75 -11.898 -9.039 1 98.44 172 VAL B O 1
ATOM 2961 N N . ASP B 1 173 ? 21.172 -13.133 -10.289 1 97.75 173 ASP B N 1
ATOM 2962 C CA . ASP B 1 173 ? 21.328 -12.07 -11.273 1 97.75 173 ASP B CA 1
ATOM 2963 C C . ASP B 1 173 ? 20.047 -11.875 -12.078 1 97.75 173 ASP B C 1
ATOM 2965 O O . ASP B 1 173 ? 19.281 -12.82 -12.297 1 97.75 173 ASP B O 1
ATOM 2969 N N . ARG B 1 174 ? 19.859 -10.664 -12.492 1 97.75 174 ARG B N 1
ATOM 2970 C CA . ARG B 1 174 ? 18.703 -10.414 -13.344 1 97.75 174 ARG B CA 1
ATOM 2971 C C . ARG B 1 174 ? 18.734 -11.297 -14.578 1 97.75 174 ARG B C 1
ATOM 2973 O O . ARG B 1 174 ? 19.797 -11.523 -15.164 1 97.75 174 ARG B O 1
ATOM 2980 N N . GLY B 1 175 ? 17.625 -11.789 -14.938 1 98.5 175 GLY B N 1
ATOM 2981 C CA . GLY B 1 175 ? 17.469 -12.672 -16.078 1 98.5 175 GLY B CA 1
ATOM 2982 C C . GLY B 1 175 ? 16.031 -12.906 -16.469 1 98.5 175 GLY B C 1
ATOM 2983 O O . GLY B 1 175 ? 15.125 -12.266 -15.914 1 98.5 175 GLY B O 1
ATOM 2984 N N . GLU B 1 176 ? 15.859 -13.75 -17.438 1 98.81 176 GLU B N 1
ATOM 2985 C CA . GLU B 1 176 ? 14.516 -14.055 -17.938 1 98.81 176 GLU B CA 1
ATOM 2986 C C . GLU B 1 176 ? 14.062 -15.438 -17.453 1 98.81 176 GLU B C 1
ATOM 2988 O O . GLU B 1 176 ? 14.875 -16.25 -17.016 1 98.81 176 GLU B O 1
ATOM 2993 N N . ILE B 1 177 ? 12.836 -15.664 -17.5 1 98.94 177 ILE B N 1
ATOM 2994 C CA . ILE B 1 177 ? 12.273 -16.969 -17.203 1 98.94 177 ILE B CA 1
ATOM 2995 C C . ILE B 1 177 ? 10.984 -17.188 -17.984 1 98.94 177 ILE B C 1
ATOM 2997 O O . ILE B 1 177 ? 10.172 -16.266 -18.125 1 98.94 177 ILE B O 1
ATOM 3001 N N . ALA B 1 178 ? 10.82 -18.375 -18.547 1 98.88 178 ALA B N 1
ATOM 3002 C CA . ALA B 1 178 ? 9.578 -18.719 -19.234 1 98.88 178 ALA B CA 1
ATOM 3003 C C . ALA B 1 178 ? 8.414 -18.828 -18.25 1 98.88 178 ALA B C 1
ATOM 3005 O O . ALA B 1 178 ? 8.547 -19.422 -17.172 1 98.88 178 ALA B O 1
ATOM 3006 N N . ARG B 1 179 ? 7.281 -18.266 -18.578 1 98.94 179 ARG B N 1
ATOM 3007 C CA . ARG B 1 179 ? 6.09 -18.312 -17.734 1 98.94 179 ARG B CA 1
ATOM 3008 C C . ARG B 1 179 ? 5.727 -19.75 -17.375 1 98.94 179 ARG B C 1
ATOM 3010 O O . ARG B 1 179 ? 5.258 -20.016 -16.266 1 98.94 179 ARG B O 1
ATOM 3017 N N . GLU B 1 180 ? 5.938 -20.625 -18.344 1 98.88 180 GLU B N 1
ATOM 3018 C CA . GLU B 1 180 ? 5.699 -22.047 -18.078 1 98.88 180 GLU B CA 1
ATOM 3019 C C . GLU B 1 180 ? 6.57 -22.562 -16.938 1 98.88 180 GLU B C 1
ATOM 3021 O O . GLU B 1 180 ? 6.117 -23.359 -16.109 1 98.88 180 GLU B O 1
ATOM 3026 N N . ASP B 1 181 ? 7.805 -22.125 -16.875 1 98.94 181 ASP B N 1
ATOM 3027 C CA . ASP B 1 181 ? 8.703 -22.562 -15.805 1 98.94 181 ASP B CA 1
ATOM 3028 C C . ASP B 1 181 ? 8.352 -21.875 -14.484 1 98.94 181 ASP B C 1
ATOM 3030 O O . ASP B 1 181 ? 8.562 -22.453 -13.414 1 98.94 181 ASP B O 1
ATOM 3034 N N . VAL B 1 182 ? 7.844 -20.656 -14.508 1 98.94 182 VAL B N 1
ATOM 3035 C CA . VAL B 1 182 ? 7.309 -20.062 -13.289 1 98.94 182 VAL B CA 1
ATOM 3036 C C . VAL B 1 182 ? 6.195 -20.938 -12.727 1 98.94 182 VAL B C 1
ATOM 3038 O O . VAL B 1 182 ? 6.164 -21.219 -11.523 1 98.94 182 VAL B O 1
ATOM 3041 N N . ALA B 1 183 ? 5.305 -21.391 -13.609 1 98.94 183 ALA B N 1
ATOM 3042 C CA . ALA B 1 183 ? 4.211 -22.25 -13.188 1 98.94 183 ALA B CA 1
ATOM 3043 C C . ALA B 1 183 ? 4.742 -23.547 -12.562 1 98.94 183 ALA B C 1
ATOM 3045 O O . ALA B 1 183 ? 4.23 -24 -11.539 1 98.94 183 ALA B O 1
ATOM 3046 N N . ARG B 1 184 ? 5.805 -24.141 -13.156 1 98.88 184 ARG B N 1
ATOM 3047 C CA . ARG B 1 184 ? 6.426 -25.328 -12.602 1 98.88 184 ARG B CA 1
ATOM 3048 C C . ARG B 1 184 ? 6.988 -25.062 -11.211 1 98.88 184 ARG B C 1
ATOM 3050 O O . ARG B 1 184 ? 6.875 -25.906 -10.312 1 98.88 184 ARG B O 1
ATOM 3057 N N . VAL B 1 185 ? 7.621 -23.906 -11.078 1 98.94 185 VAL B N 1
ATOM 3058 C CA . VAL B 1 185 ? 8.172 -23.516 -9.789 1 98.94 185 VAL B CA 1
ATOM 3059 C C . VAL B 1 185 ? 7.055 -23.406 -8.758 1 98.94 185 VAL B C 1
ATOM 3061 O O . VAL B 1 185 ? 7.188 -23.922 -7.641 1 98.94 185 VAL B O 1
ATOM 3064 N N . LEU B 1 186 ? 5.949 -22.781 -9.125 1 98.94 186 LEU B N 1
ATOM 3065 C CA . LEU B 1 186 ? 4.824 -22.609 -8.211 1 98.94 186 LEU B CA 1
ATOM 3066 C C . LEU B 1 186 ? 4.27 -23.969 -7.777 1 98.94 186 LEU B C 1
ATOM 3068 O O . LEU B 1 186 ? 3.959 -24.156 -6.602 1 98.94 186 LEU B O 1
ATOM 3072 N N . LEU B 1 187 ? 4.117 -24.891 -8.719 1 98.81 187 LEU B N 1
ATOM 3073 C CA . LEU B 1 187 ? 3.654 -26.219 -8.383 1 98.81 187 LEU B CA 1
ATOM 3074 C C . LEU B 1 187 ? 4.629 -26.922 -7.438 1 98.81 187 LEU B C 1
ATOM 3076 O O . LEU B 1 187 ? 4.211 -27.516 -6.441 1 98.81 187 LEU B O 1
ATOM 3080 N N . ALA B 1 188 ? 5.938 -26.828 -7.734 1 98.75 188 ALA B N 1
ATOM 3081 C CA . ALA B 1 188 ? 6.961 -27.422 -6.879 1 98.75 188 ALA B CA 1
ATOM 3082 C C . ALA B 1 188 ? 6.918 -26.812 -5.477 1 98.75 188 ALA B C 1
ATOM 3084 O O . ALA B 1 188 ? 7.133 -27.516 -4.488 1 98.75 188 ALA B O 1
ATOM 3085 N N . VAL B 1 189 ? 6.699 -25.516 -5.371 1 98.88 189 VAL B N 1
ATOM 3086 C CA . VAL B 1 189 ? 6.578 -24.812 -4.094 1 98.88 189 VAL B CA 1
ATOM 3087 C C . VAL B 1 189 ? 5.434 -25.422 -3.285 1 98.88 189 VAL B C 1
ATOM 3089 O O . VAL B 1 189 ? 5.59 -25.703 -2.096 1 98.88 189 VAL B O 1
ATOM 3092 N N . LEU B 1 190 ? 4.285 -25.672 -3.918 1 98.5 190 LEU B N 1
ATOM 3093 C CA . LEU B 1 190 ? 3.113 -26.25 -3.258 1 98.5 190 LEU B CA 1
ATOM 3094 C C . LEU B 1 190 ? 3.402 -27.656 -2.76 1 98.5 190 LEU B C 1
ATOM 3096 O O . LEU B 1 190 ? 2.855 -28.078 -1.742 1 98.5 190 LEU B O 1
ATOM 3100 N N . GLU B 1 191 ? 4.312 -28.328 -3.4 1 97.56 191 GLU B N 1
ATOM 3101 C CA . GLU B 1 191 ? 4.633 -29.719 -3.064 1 97.56 191 GLU B CA 1
ATOM 3102 C C . GLU B 1 191 ? 5.688 -29.781 -1.967 1 97.56 191 GLU B C 1
ATOM 3104 O O . GLU B 1 191 ? 5.996 -30.875 -1.465 1 97.56 191 GLU B O 1
ATOM 3109 N N . ASN B 1 192 ? 6.246 -28.672 -1.632 1 97.88 192 ASN B N 1
ATOM 3110 C CA . ASN B 1 192 ? 7.387 -28.672 -0.719 1 97.88 192 ASN B CA 1
ATOM 3111 C C . ASN B 1 192 ? 7.184 -27.703 0.441 1 97.88 192 ASN B C 1
ATOM 3113 O O . ASN B 1 192 ? 7.441 -26.516 0.308 1 97.88 192 ASN B O 1
ATOM 3117 N N . ASP B 1 193 ? 6.906 -28.219 1.595 1 97.38 193 ASP B N 1
ATOM 3118 C CA . ASP B 1 193 ? 6.617 -27.406 2.77 1 97.38 193 ASP B CA 1
ATOM 3119 C C . ASP B 1 193 ? 7.867 -26.672 3.258 1 97.38 193 ASP B C 1
ATOM 3121 O O . ASP B 1 193 ? 7.777 -25.75 4.062 1 97.38 193 ASP B O 1
ATOM 3125 N N . SER B 1 194 ? 9.016 -27.078 2.742 1 97.38 194 SER B N 1
ATOM 3126 C CA . SER B 1 194 ? 10.25 -26.406 3.131 1 97.38 194 SER B CA 1
ATOM 3127 C C . SER B 1 194 ? 10.297 -24.984 2.604 1 97.38 194 SER B C 1
ATOM 3129 O O . SER B 1 194 ? 11.125 -24.188 3.041 1 97.38 194 SER B O 1
ATOM 3131 N N . THR B 1 195 ? 9.375 -24.641 1.702 1 98.5 195 THR B N 1
ATOM 3132 C CA . THR B 1 195 ? 9.359 -23.312 1.125 1 98.5 195 THR B CA 1
ATOM 3133 C C . THR B 1 195 ? 8.492 -22.375 1.959 1 98.5 195 THR B C 1
ATOM 3135 O O . THR B 1 195 ? 8.453 -21.156 1.707 1 98.5 195 THR B O 1
ATOM 3138 N N . ILE B 1 196 ? 7.797 -22.922 2.951 1 98.44 196 ILE B N 1
ATOM 3139 C CA . ILE B 1 196 ? 6.941 -22.109 3.809 1 98.44 196 ILE B CA 1
ATOM 3140 C C . ILE B 1 196 ? 7.785 -21.062 4.535 1 98.44 196 ILE B C 1
ATOM 3142 O O . ILE B 1 196 ? 8.828 -21.391 5.102 1 98.44 196 ILE B O 1
ATOM 3146 N N . ARG B 1 197 ? 7.387 -19.812 4.441 1 97.88 197 ARG B N 1
ATOM 3147 C CA . ARG B 1 197 ? 7.996 -18.625 5.039 1 97.88 197 ARG B CA 1
ATOM 3148 C C . ARG B 1 197 ? 9.336 -18.312 4.391 1 97.88 197 ARG B C 1
ATOM 3150 O O . ARG B 1 197 ? 10.258 -17.828 5.055 1 97.88 197 ARG B O 1
ATOM 3157 N N . LYS B 1 198 ? 9.422 -18.719 3.076 1 98.25 198 LYS B N 1
ATOM 3158 C CA . LYS B 1 198 ? 10.586 -18.359 2.268 1 98.25 198 LYS B CA 1
ATOM 3159 C C . LYS B 1 198 ? 10.203 -17.438 1.126 1 98.25 198 LYS B C 1
ATOM 3161 O O . LYS B 1 198 ? 9.039 -17.375 0.727 1 98.25 198 LYS B O 1
ATOM 3166 N N . GLU B 1 199 ? 11.102 -16.672 0.71 1 98.62 199 GLU B N 1
ATOM 3167 C CA . GLU B 1 199 ? 11.023 -15.859 -0.503 1 98.62 199 GLU B CA 1
ATOM 3168 C C . GLU B 1 199 ? 12.297 -15.992 -1.335 1 98.62 199 GLU B C 1
ATOM 3170 O O . GLU B 1 199 ? 13.398 -16.062 -0.787 1 98.62 199 GLU B O 1
ATOM 3175 N N . PHE B 1 200 ? 12.141 -16.062 -2.582 1 98.88 200 PHE B N 1
ATOM 3176 C CA . PHE B 1 200 ? 13.312 -16.297 -3.42 1 98.88 200 PHE B CA 1
ATOM 3177 C C . PHE B 1 200 ? 13.102 -15.727 -4.816 1 98.88 200 PHE B C 1
ATOM 3179 O O . PHE B 1 200 ? 11.969 -15.531 -5.25 1 98.88 200 PHE B O 1
ATOM 3186 N N . GLN B 1 201 ? 14.211 -15.438 -5.5 1 98.94 201 GLN B N 1
ATOM 3187 C CA . GLN B 1 201 ? 14.242 -15.039 -6.902 1 98.94 201 GLN B CA 1
ATOM 3188 C C . GLN B 1 201 ? 14.492 -16.234 -7.812 1 98.94 201 GLN B C 1
ATOM 3190 O O . GLN B 1 201 ? 15.164 -17.188 -7.418 1 98.94 201 GLN B O 1
ATOM 3195 N N . VAL B 1 202 ? 13.93 -16.203 -9.016 1 98.94 202 VAL B N 1
ATOM 3196 C CA . VAL B 1 202 ? 14.078 -17.359 -9.898 1 98.94 202 VAL B CA 1
ATOM 3197 C C . VAL B 1 202 ? 14.133 -16.906 -11.352 1 98.94 202 VAL B C 1
ATOM 3199 O O . VAL B 1 202 ? 13.383 -16.016 -11.758 1 98.94 202 VAL B O 1
ATOM 3202 N N . ILE B 1 203 ? 15.086 -17.406 -12.094 1 98.94 203 ILE B N 1
ATOM 3203 C CA . ILE B 1 203 ? 15.266 -17.188 -13.523 1 98.94 203 ILE B CA 1
ATOM 3204 C C . ILE B 1 203 ? 15.539 -18.516 -14.219 1 98.94 203 ILE B C 1
ATOM 3206 O O . ILE B 1 203 ? 15.688 -19.547 -13.562 1 98.94 203 ILE B O 1
ATOM 3210 N N . ASN B 1 204 ? 15.484 -18.453 -15.562 1 98.69 204 ASN B N 1
ATOM 3211 C CA . ASN B 1 204 ? 15.938 -19.641 -16.266 1 98.69 204 ASN B CA 1
ATOM 3212 C C . ASN B 1 204 ? 17.328 -20.062 -15.828 1 98.69 204 ASN B C 1
ATOM 3214 O O . ASN B 1 204 ? 18.156 -19.219 -15.477 1 98.69 204 ASN B O 1
ATOM 3218 N N . GLY B 1 205 ? 17.562 -21.375 -15.781 1 98.56 205 GLY B N 1
ATOM 3219 C CA . GLY B 1 205 ? 18.844 -21.906 -15.336 1 98.56 205 GLY B CA 1
ATOM 3220 C C . GLY B 1 205 ? 19.078 -23.344 -15.766 1 98.56 205 GLY B C 1
ATOM 3221 O O . GLY B 1 205 ? 18.594 -23.766 -16.828 1 98.56 205 GLY B O 1
ATOM 3222 N N . ASP B 1 206 ? 19.906 -24.031 -15 1 98.38 206 ASP B N 1
ATOM 3223 C CA . ASP B 1 206 ? 20.328 -25.359 -15.445 1 98.38 206 ASP B CA 1
ATOM 3224 C C . ASP B 1 206 ? 19.922 -26.422 -14.438 1 98.38 206 ASP B C 1
ATOM 3226 O O . ASP B 1 206 ? 20.203 -27.609 -14.633 1 98.38 206 ASP B O 1
ATOM 3230 N N . THR B 1 207 ? 19.234 -26.062 -13.414 1 98.81 207 THR B N 1
ATOM 3231 C CA . THR B 1 207 ? 18.812 -27 -12.383 1 98.81 207 THR B CA 1
ATOM 3232 C C . THR B 1 207 ? 17.328 -27.359 -12.539 1 98.81 207 THR B C 1
ATOM 3234 O O . THR B 1 207 ? 16.5 -26.469 -12.773 1 98.81 207 THR B O 1
ATOM 3237 N N . GLU B 1 208 ? 17.047 -28.688 -12.406 1 98.81 208 GLU B N 1
ATOM 3238 C CA . GLU B 1 208 ? 15.641 -29.094 -12.461 1 98.81 208 GLU B CA 1
ATOM 3239 C C . GLU B 1 208 ? 14.812 -28.344 -11.422 1 98.81 208 GLU B C 1
ATOM 3241 O O . GLU B 1 208 ? 15.234 -28.172 -10.281 1 98.81 208 GLU B O 1
ATOM 3246 N N . VAL B 1 209 ? 13.633 -27.906 -11.781 1 98.81 209 VAL B N 1
ATOM 3247 C CA . VAL B 1 209 ? 12.773 -27.078 -10.953 1 98.81 209 VAL B CA 1
ATOM 3248 C C . VAL B 1 209 ? 12.578 -27.734 -9.586 1 98.81 209 VAL B C 1
ATOM 3250 O O . VAL B 1 209 ? 12.719 -27.078 -8.547 1 98.81 209 VAL B O 1
ATOM 3253 N N . SER B 1 210 ? 12.258 -29.031 -9.609 1 98 210 SER B N 1
ATOM 3254 C CA . SER B 1 210 ? 12.008 -29.734 -8.359 1 98 210 SER B CA 1
ATOM 3255 C C . SER B 1 210 ? 13.227 -29.672 -7.441 1 98 210 SER B C 1
ATOM 3257 O O . SER B 1 210 ? 13.102 -29.438 -6.242 1 98 210 SER B O 1
ATOM 3259 N N . GLU B 1 211 ? 14.398 -29.812 -8 1 98.31 211 GLU B N 1
ATOM 3260 C CA . GLU B 1 211 ? 15.641 -29.766 -7.234 1 98.31 211 GLU B CA 1
ATOM 3261 C C . GLU B 1 211 ? 15.93 -28.344 -6.742 1 98.31 211 GLU B C 1
ATOM 3263 O O . GLU B 1 211 ? 16.344 -28.156 -5.594 1 98.31 211 GLU B O 1
ATOM 3268 N N . ALA B 1 212 ? 15.773 -27.375 -7.629 1 98.62 212 ALA B N 1
ATOM 3269 C CA . ALA B 1 212 ? 16.031 -25.969 -7.285 1 98.62 212 ALA B CA 1
ATOM 3270 C C . ALA B 1 212 ? 15.164 -25.531 -6.109 1 98.62 212 ALA B C 1
ATOM 3272 O O . ALA B 1 212 ? 15.656 -24.891 -5.176 1 98.62 212 ALA B O 1
ATOM 3273 N N . VAL B 1 213 ? 13.883 -25.938 -6.07 1 98.56 213 VAL B N 1
ATOM 3274 C CA . VAL B 1 213 ? 12.93 -25.531 -5.043 1 98.56 213 VAL B CA 1
ATOM 3275 C C . VAL B 1 213 ? 13.25 -26.25 -3.73 1 98.56 213 VAL B C 1
ATOM 3277 O O . VAL B 1 213 ? 13.219 -25.641 -2.66 1 98.56 213 VAL B O 1
ATOM 3280 N N . LYS B 1 214 ? 13.594 -27.5 -3.834 1 96.88 214 LYS B N 1
ATOM 3281 C CA . LYS B 1 214 ? 13.914 -28.297 -2.648 1 96.88 214 LYS B CA 1
ATOM 3282 C C . LYS B 1 214 ? 15.156 -27.75 -1.948 1 96.88 214 LYS B C 1
ATOM 3284 O O . LYS B 1 214 ? 15.297 -27.891 -0.732 1 96.88 214 LYS B O 1
ATOM 3289 N N . SER B 1 215 ? 16 -27.094 -2.697 1 95.81 215 SER B N 1
ATOM 3290 C CA . SER B 1 215 ? 17.281 -26.625 -2.164 1 95.81 215 SER B CA 1
ATOM 3291 C C . SER B 1 215 ? 17.109 -25.297 -1.449 1 95.81 215 SER B C 1
ATOM 3293 O O . SER B 1 215 ? 18.047 -24.812 -0.801 1 95.81 215 SER B O 1
ATOM 3295 N N . LEU B 1 216 ? 16.031 -24.703 -1.497 1 96.06 216 LEU B N 1
ATOM 3296 C CA . LEU B 1 216 ? 15.805 -23.391 -0.891 1 96.06 216 LEU B CA 1
ATOM 3297 C C . LEU B 1 216 ? 15.656 -23.516 0.622 1 96.06 216 LEU B C 1
ATOM 3299 O O . LEU B 1 216 ? 15.086 -24.484 1.117 1 96.06 216 LEU B O 1
#

Organism: NCBI:txid1508404

Nearest PDB structures (foldseek):
  3e8x-assembly1_A-2  TM=9.525E-01  e=1.641E-23  Halalkalibacterium halodurans
  8esw-assembly1_A9  TM=8.213E-01  e=9.403E-11  Drosophila melanogaster
  6yj4-assembly1_P  TM=7.938E-01  e=4.730E-11  Yarrowia lipolytica
  8esz-assembly1_A9  TM=7.765E-01  e=1.574E-10  Drosophila melanogaster
  8ba0-assembly1_P  TM=8.032E-01  e=9.721E-09  Drosophila melanogaster

InterPro domains:
  IPR016040 NAD(P)-binding domain [PF13460] (7-192)
  IPR036291 NAD(P)-binding domain superfamily [SSF51735] (1-207)